Protein AF-0000000072993255 (afdb_homodimer)

Sequence (596 aa):
MKWITQYLHSIYSSPCSQPSSVIPSPVTKVIEPLSPIVPIDCKGCSKPCTHPMVPEDLKIDQSRPLQNTVPPYAIHLIIMTGKTDWPAHIEDEGLVYALTEAIRKRKDKKRTLRYHPYKETSDNDRILVTNASLPSIHSNQRKAVDILLLPDNIIFSNITQRRVDSLLDYIFGKPLTSPFSIHPCPFTNLVLICGHGSKDRRCGTVGPMIQKALQQAAKEQSDHQTEIVLVSHLGGHAFAGNLVIYTHQGQRAIWYGRVTPCYCQDIINNSLQDDKVIEDLVRGIFEVQSSTKCHLEWMKWITQYLHSIYSSPCSQPSSVIPSPVTKVIEPLSPIVPIDCKGCSKPCTHPMVPEDLKIDQSRPLQNTVPPYAIHLIIMTGKTDWPAHIEDEGLVYALTEAIRKRKDKKRTLRYHPYKETSDNDRILVTNASLPSIHSNQRKAVDILLLPDNIIFSNITQRRVDSLLDYIFGKPLTSPFSIHPCPFTNLVLICGHGSKDRRCGTVGPMIQKALQQAAKEQSDHQTEIVLVSHLGGHAFAGNLVIYTHQGQRAIWYGRVTPCYCQDIINNSLQDDKVIEDLVRGIFEVQSSTKCHLEW

Structure (mmCIF, N/CA/C/O backbone):
data_AF-0000000072993255-model_v1
#
loop_
_entity.id
_entity.type
_entity.pdbx_description
1 polymer 'Uncharacterized protein'
#
loop_
_atom_site.group_PDB
_atom_site.id
_atom_site.type_symbol
_atom_site.label_atom_id
_atom_site.label_alt_id
_atom_site.label_comp_id
_atom_site.label_asym_id
_atom_site.label_entity_id
_atom_site.label_seq_id
_atom_site.pdbx_PDB_ins_code
_atom_site.Cartn_x
_atom_site.Cartn_y
_atom_site.Cartn_z
_atom_site.occupancy
_atom_site.B_iso_or_equiv
_atom_site.auth_seq_id
_atom_site.auth_comp_id
_atom_site.auth_asym_id
_atom_site.auth_atom_id
_atom_site.pdbx_PDB_model_num
ATOM 1 N N . MET A 1 1 ? 52 38.312 -46.125 1 19.98 1 MET A N 1
ATOM 2 C CA . MET A 1 1 ? 50.594 38.188 -45.781 1 19.98 1 MET A CA 1
ATOM 3 C C . MET A 1 1 ? 50.281 36.719 -45.438 1 19.98 1 MET A C 1
ATOM 5 O O . MET A 1 1 ? 49.094 36.344 -45.375 1 19.98 1 MET A O 1
ATOM 9 N N . LYS A 1 2 ? 51.219 35.781 -45.812 1 19.7 2 LYS A N 1
ATOM 10 C CA . LYS A 1 2 ? 51.781 34.469 -45.719 1 19.7 2 LYS A CA 1
ATOM 11 C C . LYS A 1 2 ? 51.562 33.875 -44.312 1 19.7 2 LYS A C 1
ATOM 13 O O . LYS A 1 2 ? 51.094 32.75 -44.156 1 19.7 2 LYS A O 1
ATOM 18 N N . TRP A 1 3 ? 52.469 34.312 -43.5 1 17.98 3 TRP A N 1
ATOM 19 C CA . TRP A 1 3 ? 53.281 33.5 -42.594 1 17.98 3 TRP A CA 1
ATOM 20 C C . TRP A 1 3 ? 52.469 33.094 -41.375 1 17.98 3 TRP A C 1
ATOM 22 O O . TRP A 1 3 ? 52.375 31.906 -41.031 1 17.98 3 TRP A O 1
ATOM 32 N N . ILE A 1 4 ? 52.594 33.875 -40.344 1 18.61 4 ILE A N 1
ATOM 33 C CA . ILE A 1 4 ? 53.031 33.625 -38.969 1 18.61 4 ILE A CA 1
ATOM 34 C C . ILE A 1 4 ? 51.812 33.375 -38.094 1 18.61 4 ILE A C 1
ATOM 36 O O . ILE A 1 4 ? 51.438 34.219 -37.281 1 18.61 4 ILE A O 1
ATOM 40 N N . THR A 1 5 ? 50.594 33.156 -38.75 1 21.33 5 THR A N 1
ATOM 41 C CA . THR A 1 5 ? 49.5 33.344 -37.812 1 21.33 5 THR A CA 1
ATOM 42 C C . THR A 1 5 ? 49.625 32.406 -36.625 1 21.33 5 THR A C 1
ATOM 44 O O . THR A 1 5 ? 49.562 31.172 -36.781 1 21.33 5 THR A O 1
ATOM 47 N N . GLN A 1 6 ? 50.375 32.812 -35.594 1 19.97 6 GLN A N 1
ATOM 48 C CA . GLN A 1 6 ? 51.062 32.375 -34.375 1 19.97 6 GLN A CA 1
ATOM 49 C C . GLN A 1 6 ? 50.156 31.516 -33.531 1 19.97 6 GLN A C 1
ATOM 51 O O . GLN A 1 6 ? 48.906 31.547 -33.656 1 19.97 6 GLN A O 1
ATOM 56 N N . TYR A 1 7 ? 50.688 30.922 -32.375 1 19.8 7 TYR A N 1
ATOM 57 C CA . TYR A 1 7 ? 50.812 29.812 -31.406 1 19.8 7 TYR A CA 1
ATOM 58 C C . TYR A 1 7 ? 49.75 29.938 -30.328 1 19.8 7 TYR A C 1
ATOM 60 O O . TYR A 1 7 ? 50.062 30.047 -29.141 1 19.8 7 TYR A O 1
ATOM 68 N N . LEU A 1 8 ? 48.812 30.938 -30.422 1 19.09 8 LEU A N 1
ATOM 69 C CA . LEU A 1 8 ? 48.219 31.234 -29.109 1 19.09 8 LEU A CA 1
ATOM 70 C C . LEU A 1 8 ? 47.781 29.938 -28.422 1 19.09 8 LEU A C 1
ATOM 72 O O . LEU A 1 8 ? 47.062 29.125 -29 1 19.09 8 LEU A O 1
ATOM 76 N N . HIS A 1 9 ? 48.438 29.547 -27.266 1 19.66 9 HIS A N 1
ATOM 77 C CA . HIS A 1 9 ? 48.781 28.562 -26.25 1 19.66 9 HIS A CA 1
ATOM 78 C C . HIS A 1 9 ? 47.562 27.906 -25.656 1 19.66 9 HIS A C 1
ATOM 80 O O . HIS A 1 9 ? 46.438 28.406 -25.844 1 19.66 9 HIS A O 1
ATOM 86 N N . SER A 1 10 ? 47.688 27.281 -24.359 1 20.31 10 SER A N 1
ATOM 87 C CA . SER A 1 10 ? 47.656 26.078 -23.531 1 20.31 10 SER A CA 1
ATOM 88 C C . SER A 1 10 ? 46.344 25.953 -22.781 1 20.31 10 SER A C 1
ATOM 90 O O . SER A 1 10 ? 45.719 24.891 -22.797 1 20.31 10 SER A O 1
ATOM 92 N N . ILE A 1 11 ? 46.156 26.703 -21.625 1 21.41 11 ILE A N 1
ATOM 93 C CA . ILE A 1 11 ? 45.938 26.234 -20.266 1 21.41 11 ILE A CA 1
ATOM 94 C C . ILE A 1 11 ? 44.438 26.094 -20 1 21.41 11 ILE A C 1
ATOM 96 O O . ILE A 1 11 ? 43.812 26.984 -19.422 1 21.41 11 ILE A O 1
ATOM 100 N N . TYR A 1 12 ? 43.656 26.109 -20.953 1 20.72 12 TYR A N 1
ATOM 101 C CA . TYR A 1 12 ? 42.25 26.344 -20.547 1 20.72 12 TYR A CA 1
ATOM 102 C C . TYR A 1 12 ? 41.844 25.375 -19.438 1 20.72 12 TYR A C 1
ATOM 104 O O . TYR A 1 12 ? 42.406 24.281 -19.312 1 20.72 12 TYR A O 1
ATOM 112 N N . SER A 1 13 ? 40.719 25.828 -18.688 1 19.61 13 SER A N 1
ATOM 113 C CA . SER A 1 13 ? 40.031 25.766 -17.406 1 19.61 13 SER A CA 1
ATOM 114 C C . SER A 1 13 ? 39.5 24.359 -17.125 1 19.61 13 SER A C 1
ATOM 116 O O . SER A 1 13 ? 38.844 23.75 -17.969 1 19.61 13 SER A O 1
ATOM 118 N N . SER A 1 14 ? 40.156 23.641 -16.266 1 21.84 14 SER A N 1
ATOM 119 C CA . SER A 1 14 ? 40 22.344 -15.617 1 21.84 14 SER A CA 1
ATOM 120 C C . SER A 1 14 ? 38.562 22.156 -15.102 1 21.84 14 SER A C 1
ATOM 122 O O . SER A 1 14 ? 38.156 22.844 -14.156 1 21.84 14 SER A O 1
ATOM 124 N N . PRO A 1 15 ? 37.562 22.188 -15.984 1 21.47 15 PRO A N 1
ATOM 125 C CA . PRO A 1 15 ? 36.281 22.266 -15.242 1 21.47 15 PRO A CA 1
ATOM 126 C C . PRO A 1 15 ? 36.281 21.328 -14.039 1 21.47 15 PRO A C 1
ATOM 128 O O . PRO A 1 15 ? 37.031 20.344 -14 1 21.47 15 PRO A O 1
ATOM 131 N N . CYS A 1 16 ? 35.719 21.828 -12.875 1 22.06 16 CYS A N 1
ATOM 132 C CA . CYS A 1 16 ? 35.469 21.344 -11.523 1 22.06 16 CYS A CA 1
ATOM 133 C C . CYS A 1 16 ? 34.875 19.938 -11.555 1 22.06 16 CYS A C 1
ATOM 135 O O . CYS A 1 16 ? 33.875 19.719 -12.242 1 22.06 16 CYS A O 1
ATOM 137 N N . SER A 1 17 ? 35.656 18.922 -11.359 1 23.98 17 SER A N 1
ATOM 138 C CA . SER A 1 17 ? 35.406 17.531 -11.016 1 23.98 17 SER A CA 1
ATOM 139 C C . SER A 1 17 ? 34.219 17.406 -10.07 1 23.98 17 SER A C 1
ATOM 141 O O . SER A 1 17 ? 34.281 17.875 -8.93 1 23.98 17 SER A O 1
ATOM 143 N N . GLN A 1 18 ? 33.062 17.75 -10.656 1 22.77 18 GLN A N 1
ATOM 144 C CA . GLN A 1 18 ? 31.969 17.734 -9.68 1 22.77 18 GLN A CA 1
ATOM 145 C C . GLN A 1 18 ? 32.094 16.516 -8.766 1 22.77 18 GLN A C 1
ATOM 147 O O . GLN A 1 18 ? 32.406 15.414 -9.211 1 22.77 18 GLN A O 1
ATOM 152 N N . PRO A 1 19 ? 32.344 16.781 -7.516 1 25.78 19 PRO A N 1
ATOM 153 C CA . PRO A 1 19 ? 32.5 15.727 -6.512 1 25.78 19 PRO A CA 1
ATOM 154 C C . PRO A 1 19 ? 31.438 14.633 -6.648 1 25.78 19 PRO A C 1
ATOM 156 O O . PRO A 1 19 ? 30.312 14.906 -7.082 1 25.78 19 PRO A O 1
ATOM 159 N N . SER A 1 20 ? 31.938 13.516 -7.066 1 23.69 20 SER A N 1
ATOM 160 C CA . SER A 1 20 ? 31.172 12.273 -7.125 1 23.69 20 SER A CA 1
ATOM 161 C C . SER A 1 20 ? 30.297 12.109 -5.891 1 23.69 20 SER A C 1
ATOM 163 O O . SER A 1 20 ? 30.781 11.812 -4.801 1 23.69 20 SER A O 1
ATOM 165 N N . SER A 1 21 ? 29.453 13.102 -5.785 1 23.58 21 SER A N 1
ATOM 166 C CA . SER A 1 21 ? 28.688 12.93 -4.559 1 23.58 21 SER A CA 1
ATOM 167 C C . SER A 1 21 ? 28.172 11.5 -4.43 1 23.58 21 SER A C 1
ATOM 169 O O . SER A 1 21 ? 27.422 11.023 -5.297 1 23.58 21 SER A O 1
ATOM 171 N N . VAL A 1 22 ? 29.109 10.664 -4.02 1 24 22 VAL A N 1
ATOM 172 C CA . VAL A 1 22 ? 28.719 9.328 -3.582 1 24 22 VAL A CA 1
ATOM 173 C C . VAL A 1 22 ? 27.359 9.383 -2.885 1 24 22 VAL A C 1
ATOM 175 O O . VAL A 1 22 ? 27.219 10.047 -1.861 1 24 22 VAL A O 1
ATOM 178 N N . ILE A 1 23 ? 26.422 9.414 -3.789 1 22.19 23 ILE A N 1
ATOM 179 C CA . ILE A 1 23 ? 25.094 9.414 -3.205 1 22.19 23 ILE A CA 1
ATOM 180 C C . ILE A 1 23 ? 24.984 8.312 -2.15 1 22.19 23 ILE A C 1
ATOM 182 O O . ILE A 1 23 ? 25.266 7.148 -2.432 1 22.19 23 ILE A O 1
ATOM 186 N N . PRO A 1 24 ? 25.188 8.766 -1.036 1 24.91 24 PRO A N 1
ATOM 187 C CA . PRO A 1 24 ? 25.141 7.766 0.029 1 24.91 24 PRO A CA 1
ATOM 188 C C . PRO A 1 24 ? 23.984 6.785 -0.125 1 24.91 24 PRO A C 1
ATOM 190 O O . PRO A 1 24 ? 22.953 7.133 -0.697 1 24.91 24 PRO A O 1
ATOM 193 N N . SER A 1 25 ? 24.281 5.488 -0.322 1 22.23 25 SER A N 1
ATOM 194 C CA . SER A 1 25 ? 23.5 4.281 -0.576 1 22.23 25 SER A CA 1
ATOM 195 C C . SER A 1 25 ? 22.297 4.199 0.345 1 22.23 25 SER A C 1
ATOM 197 O O . SER A 1 25 ? 22.422 4.324 1.564 1 22.23 25 SER A O 1
ATOM 199 N N . PRO A 1 26 ? 21.203 4.535 -0.29 1 22.19 26 PRO A N 1
ATOM 200 C CA . PRO A 1 26 ? 20 4.684 0.541 1 22.19 26 PRO A CA 1
ATOM 201 C C . PRO A 1 26 ? 19.641 3.398 1.283 1 22.19 26 PRO A C 1
ATOM 203 O O . PRO A 1 26 ? 19.391 2.367 0.653 1 22.19 26 PRO A O 1
ATOM 206 N N . VAL A 1 27 ? 20.312 2.992 2.443 1 25.11 27 VAL A N 1
ATOM 207 C CA . VAL A 1 27 ? 20.188 1.899 3.4 1 25.11 27 VAL A CA 1
ATOM 208 C C . VAL A 1 27 ? 18.719 1.664 3.729 1 25.11 27 VAL A C 1
ATOM 210 O O . VAL A 1 27 ? 17.891 2.578 3.617 1 25.11 27 VAL A O 1
ATOM 213 N N . THR A 1 28 ? 18.062 0.568 3.52 1 27.64 28 THR A N 1
ATOM 214 C CA . THR A 1 28 ? 16.797 -0.116 3.783 1 27.64 28 THR A CA 1
ATOM 215 C C . THR A 1 28 ? 16.109 0.473 5.008 1 27.64 28 THR A C 1
ATOM 217 O O . THR A 1 28 ? 16.531 0.234 6.141 1 27.64 28 THR A O 1
ATOM 220 N N . LYS A 1 29 ? 15.562 1.753 5.426 1 30.92 29 LYS A N 1
ATOM 221 C CA . LYS A 1 29 ? 15.852 2.572 6.598 1 30.92 29 LYS A CA 1
ATOM 222 C C . LYS A 1 29 ? 14.945 2.201 7.77 1 30.92 29 LYS A C 1
ATOM 224 O O . LYS A 1 29 ? 13.727 2.141 7.625 1 30.92 29 LYS A O 1
ATOM 229 N N . VAL A 1 30 ? 14.969 1.118 8.836 1 38.03 30 VAL A N 1
ATOM 230 C CA . VAL A 1 30 ? 14.477 1.121 10.211 1 38.03 30 VAL A CA 1
ATOM 231 C C . VAL A 1 30 ? 13.914 2.5 10.555 1 38.03 30 VAL A C 1
ATOM 233 O O . VAL A 1 30 ? 14.586 3.516 10.336 1 38.03 30 VAL A O 1
ATOM 236 N N . ILE A 1 31 ? 12.422 2.453 10.352 1 51.84 31 ILE A N 1
ATOM 237 C CA . ILE A 1 31 ? 12.117 3.766 10.914 1 51.84 31 ILE A CA 1
ATOM 238 C C . ILE A 1 31 ? 13.102 4.09 12.031 1 51.84 31 ILE A C 1
ATOM 240 O O . ILE A 1 31 ? 13.148 3.391 13.047 1 51.84 31 ILE A O 1
ATOM 244 N N . GLU A 1 32 ? 14.039 4.551 11.594 1 61.59 32 GLU A N 1
ATOM 245 C CA . GLU A 1 32 ? 15.023 5.012 12.578 1 61.59 32 GLU A CA 1
ATOM 246 C C . GLU A 1 32 ? 14.375 5.918 13.617 1 61.59 32 GLU A C 1
ATOM 248 O O . GLU A 1 32 ? 13.453 6.676 13.305 1 61.59 32 GLU A O 1
ATOM 253 N N . PRO A 1 33 ? 14.617 5.418 14.727 1 73.31 33 PRO A N 1
ATOM 254 C CA . PRO A 1 33 ? 14.102 6.312 15.766 1 73.31 33 PRO A CA 1
ATOM 255 C C . PRO A 1 33 ? 14.352 7.789 15.453 1 73.31 33 PRO A C 1
ATOM 257 O O . PRO A 1 33 ? 15.414 8.141 14.938 1 73.31 33 PRO A O 1
ATOM 260 N N . LEU A 1 34 ? 13.297 8.461 15.594 1 84 34 LEU A N 1
ATOM 261 C CA . LEU A 1 34 ? 13.398 9.898 15.359 1 84 34 LEU A CA 1
ATOM 262 C C . LEU A 1 34 ? 14.211 10.578 16.453 1 84 34 LEU A C 1
ATOM 264 O O . LEU A 1 34 ? 14.273 10.078 17.578 1 84 34 LEU A O 1
ATOM 268 N N . SER A 1 35 ? 14.875 11.625 16.109 1 85.81 35 SER A N 1
ATOM 269 C CA . SER A 1 35 ? 15.555 12.43 17.125 1 85.81 35 SER A CA 1
ATOM 270 C C . SER A 1 35 ? 14.578 12.891 18.203 1 85.81 35 SER A C 1
ATOM 272 O O . SER A 1 35 ? 13.438 13.25 17.906 1 85.81 35 SER A O 1
ATOM 274 N N . PRO A 1 36 ? 15.047 12.898 19.359 1 89.25 36 PRO A N 1
ATOM 275 C CA . PRO A 1 36 ? 14.156 13.297 20.453 1 89.25 36 PRO A CA 1
ATOM 276 C C . PRO A 1 36 ? 13.742 14.758 20.359 1 89.25 36 PRO A C 1
ATOM 278 O O . PRO A 1 36 ? 14.523 15.602 19.906 1 89.25 36 PRO A O 1
ATOM 281 N N . ILE A 1 37 ? 12.625 15 20.859 1 90.94 37 ILE A N 1
ATOM 282 C CA . ILE A 1 37 ? 12.102 16.359 20.922 1 90.94 37 ILE A CA 1
ATOM 283 C C . ILE A 1 37 ? 12.695 17.094 22.125 1 90.94 37 ILE A C 1
ATOM 285 O O . ILE A 1 37 ? 12.805 16.516 23.203 1 90.94 37 ILE A O 1
ATOM 289 N N . VAL A 1 38 ? 13.07 18.375 21.953 1 92.44 38 VAL A N 1
ATOM 290 C CA . VAL A 1 38 ? 13.602 19.219 23.031 1 92.44 38 VAL A CA 1
ATOM 291 C C . VAL A 1 38 ? 12.648 20.375 23.312 1 92.44 38 VAL A C 1
ATOM 293 O O . VAL A 1 38 ? 12.438 21.234 22.453 1 92.44 38 VAL A O 1
ATOM 296 N N . PRO A 1 39 ? 12.141 20.406 24.469 1 93.56 39 PRO A N 1
ATOM 297 C CA . PRO A 1 39 ? 11.281 21.547 24.828 1 93.56 39 PRO A CA 1
ATOM 298 C C . PRO A 1 39 ? 12.078 22.812 25.094 1 93.56 39 PRO A C 1
ATOM 300 O O . PRO A 1 39 ? 13.172 22.75 25.672 1 93.56 39 PRO A O 1
ATOM 303 N N . ILE A 1 40 ? 11.555 23.953 24.641 1 91.81 40 ILE A N 1
ATOM 304 C CA . ILE A 1 40 ? 12.188 25.234 24.891 1 91.81 40 ILE A CA 1
ATOM 305 C C . ILE A 1 40 ? 11.148 26.234 25.422 1 91.81 40 ILE A C 1
ATOM 307 O O . ILE A 1 40 ? 9.953 26.062 25.203 1 91.81 40 ILE A O 1
ATOM 311 N N . ASP A 1 41 ? 11.719 27.172 26.125 1 88.81 41 ASP A N 1
ATOM 312 C CA . ASP A 1 41 ? 10.883 28.266 26.625 1 88.81 41 ASP A CA 1
ATOM 313 C C . ASP A 1 41 ? 11.047 29.516 25.766 1 88.81 41 ASP A C 1
ATOM 315 O O . ASP A 1 41 ? 12.125 30.094 25.719 1 88.81 41 ASP A O 1
ATOM 319 N N . CYS A 1 42 ? 10.094 29.766 24.969 1 83.88 42 CYS A N 1
ATOM 320 C CA . CYS A 1 42 ? 10.086 30.953 24.125 1 83.88 42 CYS A CA 1
ATOM 321 C C . CYS A 1 42 ? 8.859 31.812 24.391 1 83.88 42 CYS A C 1
ATOM 323 O O . CYS A 1 42 ? 7.746 31.297 24.5 1 83.88 42 CYS A O 1
ATOM 325 N N . LYS A 1 43 ? 9.102 33.094 24.594 1 79.38 43 LYS A N 1
ATOM 326 C CA . LYS A 1 43 ? 7.992 34 24.922 1 79.38 43 LYS A CA 1
ATOM 327 C C . LYS A 1 43 ? 7.559 34.812 23.703 1 79.38 43 LYS A C 1
ATOM 329 O O . LYS A 1 43 ? 6.703 35.688 23.812 1 79.38 43 LYS A O 1
ATOM 334 N N . GLY A 1 44 ? 8.031 34.438 22.562 1 81.44 44 GLY A N 1
ATOM 335 C CA . GLY A 1 44 ? 7.707 35.219 21.375 1 81.44 44 GLY A CA 1
ATOM 336 C C . GLY A 1 44 ? 8.539 36.469 21.25 1 81.44 44 GLY A C 1
ATOM 337 O O . GLY A 1 44 ? 9.695 36.531 21.672 1 81.44 44 GLY A O 1
ATOM 338 N N . CYS A 1 45 ? 7.945 37.469 20.578 1 84.69 45 CYS A N 1
ATOM 339 C CA . CYS A 1 45 ? 8.664 38.719 20.297 1 84.69 45 CYS A CA 1
ATOM 340 C C . CYS A 1 45 ? 8.812 39.562 21.562 1 84.69 45 CYS A C 1
ATOM 342 O O . CYS A 1 45 ? 7.973 39.5 22.453 1 84.69 45 CYS A O 1
ATOM 344 N N . SER A 1 46 ? 9.977 40.188 21.625 1 82.31 46 SER A N 1
ATOM 345 C CA . SER A 1 46 ? 10.055 41.281 22.594 1 82.31 46 SER A CA 1
ATOM 346 C C . SER A 1 46 ? 9.133 42.438 22.203 1 82.31 46 SER A C 1
ATOM 348 O O . SER A 1 46 ? 9.172 42.906 21.062 1 82.31 46 SER A O 1
ATOM 350 N N . LYS A 1 47 ? 8.312 42.781 23.078 1 79.75 47 LYS A N 1
ATOM 351 C CA . LYS A 1 47 ? 7.363 43.844 22.766 1 79.75 47 LYS A CA 1
ATOM 352 C C . LYS A 1 47 ? 7.973 45.219 23.016 1 79.75 47 LYS A C 1
ATOM 354 O O . LYS A 1 47 ? 8.781 45.375 23.938 1 79.75 47 LYS A O 1
ATOM 359 N N . PRO A 1 48 ? 7.461 46.312 22.344 1 84.25 48 PRO A N 1
ATOM 360 C CA . PRO A 1 48 ? 6.539 46.312 21.219 1 84.25 48 PRO A CA 1
ATOM 361 C C . PRO A 1 48 ? 7.152 45.719 19.953 1 84.25 48 PRO A C 1
ATOM 363 O O . PRO A 1 48 ? 8.367 45.812 19.75 1 84.25 48 PRO A O 1
ATOM 366 N N . CYS A 1 49 ? 6.352 44.906 19.172 1 86.94 49 CYS A N 1
ATOM 367 C CA . CYS A 1 49 ? 6.832 44.344 17.906 1 86.94 49 CYS A CA 1
ATOM 368 C C . CYS A 1 49 ? 5.934 44.75 16.75 1 86.94 49 CYS A C 1
ATOM 370 O O . CYS A 1 49 ? 4.91 45.406 16.953 1 86.94 49 CYS A O 1
ATOM 372 N N . THR A 1 50 ? 6.336 44.5 15.508 1 88.31 50 THR A N 1
ATOM 373 C CA . THR A 1 50 ? 5.652 44.969 14.312 1 88.31 50 THR A CA 1
ATOM 374 C C . THR A 1 50 ? 4.605 43.969 13.844 1 88.31 50 THR A C 1
ATOM 376 O O . THR A 1 50 ? 3.875 44.219 12.883 1 88.31 50 THR A O 1
ATOM 379 N N . HIS A 1 51 ? 4.43 42.969 14.578 1 91.56 51 HIS A N 1
ATOM 380 C CA . HIS A 1 51 ? 3.475 41.938 14.156 1 91.56 51 HIS A CA 1
ATOM 381 C C . HIS A 1 51 ? 2.043 42.375 14.461 1 91.56 51 HIS A C 1
ATOM 383 O O . HIS A 1 51 ? 1.793 43.031 15.461 1 91.56 51 HIS A O 1
ATOM 389 N N . PRO A 1 52 ? 1.185 41.969 13.547 1 91.81 52 PRO A N 1
ATOM 390 C CA . PRO A 1 52 ? -0.219 42.25 13.867 1 91.81 52 PRO A CA 1
ATOM 391 C C . PRO A 1 52 ? -0.67 41.594 15.164 1 91.81 52 PRO A C 1
ATOM 393 O O . PRO A 1 52 ? -0.269 40.438 15.453 1 91.81 52 PRO A O 1
ATOM 396 N N . MET A 1 53 ? -1.492 42.281 15.891 1 91.5 53 MET A N 1
ATOM 397 C CA . MET A 1 53 ? -1.987 41.781 17.156 1 91.5 53 MET A CA 1
ATOM 398 C C . MET A 1 53 ? -3.316 41.062 16.969 1 91.5 53 MET A C 1
ATOM 400 O O . MET A 1 53 ? -4.168 41.5 16.203 1 91.5 53 MET A O 1
ATOM 404 N N . VAL A 1 54 ? -3.449 40 17.688 1 93.69 54 VAL A N 1
ATOM 405 C CA . VAL A 1 54 ? -4.738 39.312 17.734 1 93.69 54 VAL A CA 1
ATOM 406 C C . VAL A 1 54 ? -5.762 40.188 18.469 1 93.69 54 VAL A C 1
ATOM 408 O O . VAL A 1 54 ? -5.5 40.688 19.562 1 93.69 54 VAL A O 1
ATOM 411 N N . PRO A 1 55 ? -6.902 40.406 17.812 1 94.31 55 PRO A N 1
ATOM 412 C CA . PRO A 1 55 ? -7.906 41.25 18.438 1 94.31 55 PRO A CA 1
ATOM 413 C C . PRO A 1 55 ? -8.359 40.75 19.797 1 94.31 55 PRO A C 1
ATOM 415 O O . PRO A 1 55 ? -8.68 39.562 19.938 1 94.31 55 PRO A O 1
ATOM 418 N N . GLU A 1 56 ? -8.5 41.625 20.703 1 92.75 56 GLU A N 1
ATOM 419 C CA . GLU A 1 56 ? -8.852 41.25 22.078 1 92.75 56 GLU A CA 1
ATOM 420 C C . GLU A 1 56 ? -10.312 40.812 22.172 1 92.75 56 GLU A C 1
ATOM 422 O O . GLU A 1 56 ? -10.672 40.031 23.062 1 92.75 56 GLU A O 1
ATOM 427 N N . ASP A 1 57 ? -11.055 41.219 21.312 1 94.88 57 ASP A N 1
ATOM 428 C CA . ASP A 1 57 ? -12.484 40.938 21.375 1 94.88 57 ASP A CA 1
ATOM 429 C C . ASP A 1 57 ? -12.773 39.5 21.031 1 94.88 57 ASP A C 1
ATOM 431 O O . ASP A 1 57 ? -13.883 39 21.266 1 94.88 57 ASP A O 1
ATOM 435 N N . LEU A 1 58 ? -11.812 38.844 20.562 1 95.12 58 LEU A N 1
ATOM 436 C CA . LEU A 1 58 ? -11.992 37.438 20.219 1 95.12 58 LEU A CA 1
ATOM 437 C C . LEU A 1 58 ? -12.031 36.562 21.469 1 95.12 58 LEU A C 1
ATOM 439 O O . LEU A 1 58 ? -12.477 35.438 21.438 1 95.12 58 LEU A O 1
ATOM 443 N N . LYS A 1 59 ? -11.555 37.062 22.656 1 94.38 59 LYS A N 1
ATOM 444 C CA . LYS A 1 59 ? -11.609 36.406 23.969 1 94.38 59 LYS A CA 1
ATOM 445 C C . LYS A 1 59 ? -11.008 35 23.891 1 94.38 59 LYS A C 1
ATOM 447 O O . LYS A 1 59 ? -11.641 34.031 24.297 1 94.38 59 LYS A O 1
ATOM 452 N N . ILE A 1 60 ? -9.82 34.969 23.484 1 95.56 60 ILE A N 1
ATOM 453 C CA . ILE A 1 60 ? -9.094 33.719 23.422 1 95.56 60 ILE A CA 1
ATOM 454 C C . ILE A 1 60 ? -8.883 33.156 24.828 1 95.56 60 ILE A C 1
ATOM 456 O O . ILE A 1 60 ? -8.461 33.906 25.734 1 95.56 60 ILE A O 1
ATOM 460 N N . ASP A 1 61 ? -9.156 31.906 25.031 1 95.56 61 ASP A N 1
ATOM 461 C CA . ASP A 1 61 ? -9.023 31.281 26.344 1 95.56 61 ASP A CA 1
ATOM 462 C C . ASP A 1 61 ? -7.551 31.109 26.719 1 95.56 61 ASP A C 1
ATOM 464 O O . ASP A 1 61 ? -6.836 30.328 26.094 1 95.56 61 ASP A O 1
ATOM 468 N N . GLN A 1 62 ? -7.184 31.828 27.766 1 94.06 62 GLN A N 1
ATOM 469 C CA . GLN A 1 62 ? -5.809 31.734 28.25 1 94.06 62 GLN A CA 1
ATOM 470 C C . GLN A 1 62 ? -5.73 30.953 29.547 1 94.06 62 GLN A C 1
ATOM 472 O O . GLN A 1 62 ? -4.637 30.719 30.078 1 94.06 62 GLN A O 1
ATOM 477 N N . SER A 1 63 ? -6.809 30.516 30.047 1 93.5 63 SER A N 1
ATOM 478 C CA . SER A 1 63 ? -6.863 29.984 31.406 1 93.5 63 SER A CA 1
ATOM 479 C C . SER A 1 63 ? -6.652 28.469 31.406 1 93.5 63 SER A C 1
ATOM 481 O O 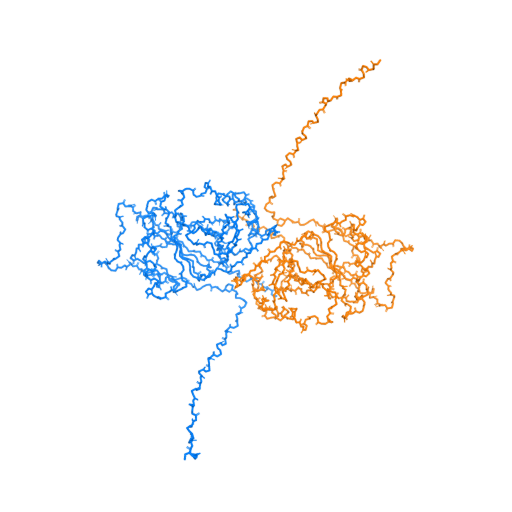. SER A 1 63 ? -5.938 27.938 32.25 1 93.5 63 SER A O 1
ATOM 483 N N . ARG A 1 64 ? -7.18 27.734 30.516 1 94.19 64 ARG A N 1
ATOM 484 C CA . ARG A 1 64 ? -7.102 26.281 30.484 1 94.19 64 ARG A CA 1
ATOM 485 C C . ARG A 1 64 ? -5.746 25.812 29.969 1 94.19 64 ARG A C 1
ATOM 487 O O . ARG A 1 64 ? -5.211 26.391 29.016 1 94.19 64 ARG A O 1
ATOM 494 N N . PRO A 1 65 ? -5.328 24.734 30.531 1 94.25 65 PRO A N 1
ATOM 495 C CA . PRO A 1 65 ? -4.07 24.188 30.016 1 94.25 65 PRO A CA 1
ATOM 496 C C . PRO A 1 65 ? -4.215 23.594 28.609 1 94.25 65 PRO A C 1
ATOM 498 O O . PRO A 1 65 ? -5.25 23 28.297 1 94.25 65 PRO A O 1
ATOM 501 N N . LEU A 1 66 ? -3.17 23.734 27.812 1 95.88 66 LEU A N 1
ATOM 502 C CA . LEU A 1 66 ? -3.186 23.25 26.438 1 95.88 66 LEU A CA 1
ATOM 503 C C . LEU A 1 66 ? -2.773 21.781 26.391 1 95.88 66 LEU A C 1
ATOM 505 O O . LEU A 1 66 ? -3.256 21.016 25.531 1 95.88 66 LEU A O 1
ATOM 509 N N . GLN A 1 67 ? -1.943 21.359 27.234 1 93.25 67 GLN A N 1
ATOM 510 C CA . GLN A 1 67 ? -1.325 20.031 27.172 1 93.25 67 GLN A CA 1
ATOM 511 C C . GLN A 1 67 ? -2.381 18.938 27.141 1 93.25 67 GLN A C 1
ATOM 513 O O . GLN A 1 67 ? -3.322 18.953 27.938 1 93.25 67 GLN A O 1
ATOM 518 N N . ASN A 1 68 ? -2.271 18 26.188 1 91.19 68 ASN A N 1
ATOM 519 C CA . ASN A 1 68 ? -3.088 16.797 26.078 1 91.19 68 ASN A CA 1
ATOM 520 C C . ASN A 1 68 ? -4.52 17.125 25.656 1 91.19 68 ASN A C 1
ATOM 522 O O . ASN A 1 68 ? -5.461 16.438 26.062 1 91.19 68 ASN A O 1
ATOM 526 N N . THR A 1 69 ? -4.664 18.188 24.969 1 94.19 69 THR A N 1
ATOM 527 C CA . THR A 1 69 ? -6.008 18.547 24.531 1 94.19 69 THR A CA 1
ATOM 528 C C . THR A 1 69 ? -6.312 17.969 23.156 1 94.19 69 THR A C 1
ATOM 530 O O . THR A 1 69 ? -7.414 18.141 22.625 1 94.19 69 THR A O 1
ATOM 533 N N . VAL A 1 70 ? -5.402 17.281 22.5 1 93.75 70 VAL A N 1
ATOM 534 C CA . VAL A 1 70 ? -5.629 16.578 21.234 1 93.75 70 VAL A CA 1
ATOM 535 C C . VAL A 1 70 ? -5.715 15.078 21.469 1 93.75 70 VAL A C 1
ATOM 537 O O . VAL A 1 70 ? -4.723 14.445 21.859 1 93.75 70 VAL A O 1
ATOM 540 N N . PRO A 1 71 ? -6.855 14.57 21.266 1 90 71 PRO A N 1
ATOM 541 C CA . PRO A 1 71 ? -6.93 13.117 21.406 1 90 71 PRO A CA 1
ATOM 542 C C . PRO A 1 71 ? -6.023 12.383 20.422 1 90 71 PRO A C 1
ATOM 544 O O . PRO A 1 71 ? -5.871 12.812 19.281 1 90 71 PRO A O 1
ATOM 547 N N . PRO A 1 72 ? -5.508 11.266 20.844 1 89.56 72 PRO A N 1
ATOM 548 C CA . PRO A 1 72 ? -4.66 10.484 19.938 1 89.56 72 PRO A CA 1
ATOM 549 C C . PRO A 1 72 ? -5.41 10.008 18.703 1 89.56 72 PRO A C 1
ATOM 551 O O . PRO A 1 72 ? -6.629 9.812 18.75 1 89.56 72 PRO A O 1
ATOM 554 N N . TYR A 1 73 ? -4.676 9.852 17.641 1 89.88 73 TYR A N 1
ATOM 555 C CA . TYR A 1 73 ? -5.23 9.375 16.375 1 89.88 73 TYR A CA 1
ATOM 556 C C . TYR A 1 73 ? -4.227 8.508 15.633 1 89.88 73 TYR A C 1
ATOM 558 O O . TYR A 1 73 ? -3.02 8.602 15.867 1 89.88 73 TYR A O 1
ATOM 566 N N . ALA A 1 74 ? -4.727 7.664 14.742 1 88.38 74 ALA A N 1
ATOM 567 C CA . ALA A 1 74 ? -3.869 6.727 14.023 1 88.38 74 ALA A CA 1
ATOM 568 C C . ALA A 1 74 ? -3.379 7.324 12.703 1 88.38 74 ALA A C 1
ATOM 570 O O . ALA A 1 74 ? -2.18 7.297 12.414 1 88.38 74 ALA A O 1
ATOM 571 N N . ILE A 1 75 ? -4.379 7.793 11.945 1 92.38 75 ILE A N 1
ATOM 572 C CA . ILE A 1 75 ? -4.02 8.344 10.641 1 92.38 75 ILE A CA 1
ATOM 573 C C . ILE A 1 75 ? -4.762 9.656 10.414 1 92.38 75 ILE A C 1
ATOM 575 O O . ILE A 1 75 ? -5.773 9.93 11.062 1 92.38 75 ILE A O 1
ATOM 579 N N . HIS A 1 76 ? -4.199 10.523 9.641 1 95.81 76 HIS A N 1
ATOM 580 C CA . HIS A 1 76 ? -4.777 11.797 9.211 1 95.81 76 HIS A CA 1
ATOM 581 C C . HIS A 1 76 ? -4.969 11.836 7.703 1 95.81 76 HIS A C 1
ATOM 583 O O . HIS A 1 76 ? -4 11.727 6.945 1 95.81 76 HIS A O 1
ATOM 589 N N . LEU A 1 77 ? -6.219 11.906 7.289 1 97.06 77 LEU A N 1
ATOM 590 C CA . LEU A 1 77 ? -6.562 12.078 5.879 1 97.06 77 LEU A CA 1
ATOM 591 C C . LEU A 1 77 ? -6.812 13.555 5.559 1 97.06 77 LEU A C 1
ATOM 593 O O . LEU A 1 77 ? -7.754 14.156 6.074 1 97.06 77 LEU A O 1
ATOM 597 N N . ILE A 1 78 ? -5.992 14.117 4.699 1 97.88 78 ILE A N 1
ATOM 598 C CA . ILE A 1 78 ? -6.094 15.523 4.309 1 97.88 78 ILE A CA 1
ATOM 599 C C . ILE A 1 78 ? -6.625 15.617 2.879 1 97.88 78 ILE A C 1
ATOM 601 O O . ILE A 1 78 ? -5.945 15.219 1.93 1 97.88 78 ILE A O 1
ATOM 605 N N . ILE A 1 79 ? -7.809 16.188 2.766 1 98 79 ILE A N 1
ATOM 606 C CA . ILE A 1 79 ? -8.438 16.344 1.459 1 98 79 ILE A CA 1
ATOM 607 C C . ILE A 1 79 ? -7.941 17.641 0.813 1 98 79 ILE A C 1
ATOM 609 O O . ILE A 1 79 ? -8.141 18.734 1.354 1 98 79 ILE A O 1
ATOM 613 N N . MET A 1 80 ? -7.352 17.547 -0.329 1 98 80 MET A N 1
ATOM 614 C CA . MET A 1 80 ? -6.75 18.688 -1.017 1 98 80 MET A CA 1
ATOM 615 C C . MET A 1 80 ? -7.77 19.391 -1.908 1 98 80 MET A C 1
ATOM 617 O O . MET A 1 80 ? -7.777 19.188 -3.125 1 98 80 MET A O 1
ATOM 621 N N . THR A 1 81 ? -8.477 20.328 -1.351 1 96.94 81 THR A N 1
ATOM 622 C CA . THR A 1 81 ? -9.625 20.938 -2.004 1 96.94 81 THR A CA 1
ATOM 623 C C . THR A 1 81 ? -9.203 22.141 -2.836 1 96.94 81 THR A C 1
ATOM 625 O O . THR A 1 81 ? -9.93 22.578 -3.73 1 96.94 81 THR A O 1
ATOM 628 N N . GLY A 1 82 ? -8.141 22.766 -2.445 1 96.62 82 GLY A N 1
ATOM 629 C CA . GLY A 1 82 ? -7.688 23.953 -3.148 1 96.62 82 GLY A CA 1
ATOM 630 C C . GLY A 1 82 ? -8.5 25.188 -2.816 1 96.62 82 GLY A C 1
ATOM 631 O O . GLY A 1 82 ? -8.398 26.203 -3.506 1 96.62 82 GLY A O 1
ATOM 632 N N . LYS A 1 83 ? -9.305 25.094 -1.787 1 95.25 83 LYS A N 1
ATOM 633 C CA . LYS A 1 83 ? -10.133 26.219 -1.368 1 95.25 83 LYS A CA 1
ATOM 634 C C . LYS A 1 83 ? -9.953 26.516 0.118 1 95.25 83 LYS A C 1
ATOM 636 O O . LYS A 1 83 ? -9.328 25.734 0.839 1 95.25 83 LYS A O 1
ATOM 641 N N . THR A 1 84 ? -10.484 27.625 0.538 1 95.06 84 THR A N 1
ATOM 642 C CA . THR A 1 84 ? -10.344 28.016 1.938 1 95.06 84 THR A CA 1
ATOM 643 C C . THR A 1 84 ? -11.711 28.312 2.551 1 95.06 84 THR A C 1
ATOM 645 O O . THR A 1 84 ? -11.812 28.578 3.75 1 95.06 84 THR A O 1
ATOM 648 N N . ASP A 1 85 ? -12.703 28.344 1.707 1 93 85 ASP A N 1
ATOM 649 C CA . ASP A 1 85 ? -14.047 28.703 2.156 1 93 85 ASP A CA 1
ATOM 650 C C . ASP A 1 85 ? -14.93 27.453 2.301 1 93 85 ASP A C 1
ATOM 652 O O . ASP A 1 85 ? -15.836 27.234 1.497 1 93 85 ASP A O 1
ATOM 656 N N . TRP A 1 86 ? -14.883 26.797 3.391 1 95.12 86 TRP A N 1
ATOM 657 C CA . TRP A 1 86 ? -15.633 25.578 3.646 1 95.12 86 TRP A CA 1
ATOM 658 C C . TRP A 1 86 ? -16.875 25.875 4.48 1 95.12 86 TRP A C 1
ATOM 660 O O . TRP A 1 86 ? -16.875 26.781 5.312 1 95.12 86 TRP A O 1
ATOM 670 N N . PRO A 1 87 ? -17.969 25.047 4.27 1 94.12 87 PRO A N 1
ATOM 671 C CA . PRO A 1 87 ? -19.125 25.188 5.172 1 94.12 87 PRO A CA 1
ATOM 672 C C . PRO A 1 87 ? -18.766 24.859 6.625 1 94.12 87 PRO A C 1
ATOM 674 O O . PRO A 1 87 ? -17.797 24.141 6.883 1 94.12 87 PRO A O 1
ATOM 677 N N . ALA A 1 88 ? -19.547 25.359 7.523 1 94.38 88 ALA A N 1
ATOM 678 C CA . ALA A 1 88 ? -19.266 25.219 8.953 1 94.38 88 ALA A CA 1
ATOM 679 C C . ALA A 1 88 ? -19.203 23.75 9.352 1 94.38 88 ALA A C 1
ATOM 681 O O . ALA A 1 88 ? -18.438 23.359 10.234 1 94.38 88 ALA A O 1
ATOM 682 N N . HIS A 1 89 ? -20.047 23.016 8.656 1 94.06 89 HIS A N 1
ATOM 683 C CA . HIS A 1 89 ? -20.094 21.578 8.898 1 94.06 89 HIS A CA 1
ATOM 684 C C . HIS A 1 89 ? -19.703 20.797 7.648 1 94.06 89 HIS A C 1
ATOM 686 O O . HIS A 1 89 ? -20.562 20.375 6.871 1 94.06 89 HIS A O 1
ATOM 692 N N . ILE A 1 90 ? -18.438 20.547 7.598 1 92 90 ILE A N 1
ATOM 693 C CA . ILE A 1 90 ? -17.906 19.922 6.379 1 92 90 ILE A CA 1
ATOM 694 C C . ILE A 1 90 ? -18.359 18.469 6.301 1 92 90 ILE A C 1
ATOM 696 O O . ILE A 1 90 ? -18.375 17.875 5.219 1 92 90 ILE A O 1
ATOM 700 N N . GLU A 1 91 ? -18.75 17.891 7.406 1 90.88 91 GLU A N 1
ATOM 701 C CA . GLU A 1 91 ? -19.141 16.484 7.465 1 90.88 91 GLU A CA 1
ATOM 702 C C . GLU A 1 91 ? -20.547 16.281 6.902 1 90.88 91 GLU A C 1
ATOM 704 O O . GLU A 1 91 ? -21 15.148 6.727 1 90.88 91 GLU A O 1
ATOM 709 N N . ASP A 1 92 ? -21.172 17.375 6.547 1 87.25 92 ASP A N 1
ATOM 710 C CA . ASP A 1 92 ? -22.578 17.266 6.184 1 87.25 92 ASP A CA 1
ATOM 711 C C . ASP A 1 92 ? -22.734 17 4.691 1 87.25 92 ASP A C 1
ATOM 713 O O . ASP A 1 92 ? -23.812 16.578 4.246 1 87.25 92 ASP A O 1
ATOM 717 N N . GLU A 1 93 ? -21.672 17.312 3.951 1 81.88 93 GLU A N 1
ATOM 718 C CA . GLU A 1 93 ? -21.891 17.062 2.529 1 81.88 93 GLU A CA 1
ATOM 719 C C . GLU A 1 93 ? -20.578 16.703 1.827 1 81.88 93 GLU A C 1
ATOM 721 O O . GLU A 1 93 ? -19.5 16.891 2.387 1 81.88 93 GLU A O 1
ATOM 726 N N . GLY A 1 94 ? -20.812 16.031 0.679 1 90.75 94 GLY A N 1
ATOM 727 C CA . GLY A 1 94 ? -19.703 15.805 -0.24 1 90.75 94 GLY A CA 1
ATOM 728 C C . GLY A 1 94 ? -18.797 14.672 0.191 1 90.75 94 GLY A C 1
ATOM 729 O O . GLY A 1 94 ? -19.25 13.656 0.716 1 90.75 94 GLY A O 1
ATOM 730 N N . LEU A 1 95 ? -17.562 14.828 -0.128 1 93.69 95 LEU A N 1
ATOM 731 C CA . LEU A 1 95 ? -16.578 13.773 0.068 1 93.69 95 LEU A CA 1
ATOM 732 C C . LEU A 1 95 ? -16.312 13.539 1.553 1 93.69 95 LEU A C 1
ATOM 734 O O . LEU A 1 95 ? -16.156 12.391 1.982 1 93.69 95 LEU A O 1
ATOM 738 N N . VAL A 1 96 ? -16.328 14.586 2.361 1 94.62 96 VAL A N 1
ATOM 739 C CA . VAL A 1 96 ? -16.078 14.453 3.793 1 94.62 96 VAL A CA 1
ATOM 740 C C . VAL A 1 96 ? -17.203 13.656 4.438 1 94.62 96 VAL A C 1
ATOM 742 O O . VAL A 1 96 ? -16.969 12.812 5.305 1 94.62 96 VAL A O 1
ATOM 745 N N . TYR A 1 97 ? -18.375 13.969 4.023 1 94.19 97 TYR A N 1
ATOM 746 C CA . TYR A 1 97 ? -19.516 13.195 4.512 1 94.19 97 TYR A CA 1
ATOM 747 C C . TYR A 1 97 ? -19.344 11.719 4.211 1 94.19 97 TYR A C 1
ATOM 749 O O . TYR A 1 97 ? -19.484 10.875 5.102 1 94.19 97 TYR A O 1
ATOM 757 N N . ALA A 1 98 ? -19.078 11.422 3.002 1 95.31 98 ALA A N 1
ATOM 758 C CA . ALA A 1 98 ? -18.906 10.031 2.582 1 95.31 98 ALA A CA 1
ATOM 759 C C . ALA A 1 98 ? -17.812 9.352 3.396 1 95.31 98 ALA A C 1
ATOM 761 O O . ALA A 1 98 ? -17.969 8.203 3.83 1 95.31 98 ALA A O 1
ATOM 762 N N . LEU A 1 99 ? -16.719 10.023 3.602 1 95.5 99 LEU A N 1
ATOM 763 C CA . LEU A 1 99 ? -15.594 9.484 4.352 1 95.5 99 LEU A CA 1
ATOM 764 C C . LEU A 1 99 ? -15.977 9.227 5.805 1 95.5 99 LEU A C 1
ATOM 766 O O . LEU A 1 99 ? -15.695 8.156 6.348 1 95.5 99 LEU A O 1
ATOM 770 N N . THR A 1 100 ? -16.594 10.195 6.414 1 93.06 100 THR A N 1
ATOM 771 C CA . THR A 1 100 ? -16.984 10.078 7.812 1 93.06 100 THR A CA 1
ATOM 772 C C . THR A 1 100 ? -17.969 8.93 8.008 1 93.06 100 THR A C 1
ATOM 774 O O . THR A 1 100 ? -17.844 8.156 8.953 1 93.06 100 THR A O 1
ATOM 777 N N . GLU A 1 101 ? -18.922 8.812 7.121 1 93.31 101 GLU A N 1
ATOM 778 C CA . GLU A 1 101 ? -19.875 7.711 7.184 1 93.31 101 GLU A CA 1
ATOM 779 C C . GLU A 1 101 ? -19.172 6.363 7.02 1 93.31 101 GLU A C 1
ATOM 781 O O . GLU A 1 101 ? -19.469 5.414 7.754 1 93.31 101 GLU A O 1
ATOM 786 N N . ALA A 1 102 ? -18.297 6.316 6.09 1 93.31 102 ALA A N 1
ATOM 787 C CA . ALA A 1 102 ? -17.578 5.074 5.824 1 93.31 102 ALA A CA 1
ATOM 788 C C . ALA A 1 102 ? -16.719 4.672 7.023 1 93.31 102 ALA A C 1
ATOM 790 O O . ALA A 1 102 ? -16.609 3.486 7.352 1 93.31 102 ALA A O 1
ATOM 791 N N . ILE A 1 103 ? -16.109 5.57 7.668 1 90.69 103 ILE A N 1
ATOM 792 C CA . ILE A 1 103 ? -15.281 5.324 8.844 1 90.69 103 ILE A CA 1
ATOM 793 C C . ILE A 1 103 ? -16.156 4.812 9.992 1 90.69 103 ILE A C 1
ATOM 795 O O . ILE A 1 103 ? -15.797 3.85 10.672 1 90.69 103 ILE A O 1
ATOM 799 N N . ARG A 1 104 ? -17.266 5.469 10.188 1 88.69 104 ARG A N 1
ATOM 800 C CA . ARG A 1 104 ? -18.188 5.074 11.242 1 88.69 104 ARG A CA 1
ATOM 801 C C . ARG A 1 104 ? -18.656 3.635 11.055 1 88.69 104 ARG A C 1
ATOM 803 O O . ARG A 1 104 ? -18.75 2.877 12.023 1 88.69 104 ARG A O 1
ATOM 810 N N . LYS A 1 105 ? -18.906 3.262 9.852 1 87.31 105 LYS A N 1
ATOM 811 C CA . LYS A 1 105 ? -19.375 1.92 9.523 1 87.31 105 LYS A CA 1
ATOM 812 C C . LYS A 1 105 ? -18.328 0.87 9.867 1 87.31 105 LYS A C 1
ATOM 814 O O . LYS A 1 105 ? -18.656 -0.303 10.062 1 87.31 105 LYS A O 1
ATOM 819 N N . ARG A 1 106 ? -17.094 1.282 10.008 1 83.25 106 ARG A N 1
ATOM 820 C CA . ARG A 1 106 ? -15.992 0.348 10.195 1 83.25 106 ARG A CA 1
ATOM 821 C C . ARG A 1 106 ? -15.469 0.396 11.625 1 83.25 106 ARG A C 1
ATOM 823 O O . ARG A 1 106 ? -14.461 -0.237 11.945 1 83.25 106 ARG A O 1
ATOM 830 N N . LYS A 1 107 ? -15.953 1.204 12.461 1 74.94 107 LYS A N 1
ATOM 831 C CA . LYS A 1 107 ? -15.477 1.435 13.82 1 74.94 107 LYS A CA 1
ATOM 832 C C . LYS A 1 107 ? -15.453 0.135 14.625 1 74.94 107 LYS A C 1
ATOM 834 O O . LYS A 1 107 ? -14.547 -0.087 15.422 1 74.94 107 LYS A O 1
ATOM 839 N N . ASP A 1 108 ? -16.281 -0.786 14.422 1 66.25 108 ASP A N 1
ATOM 840 C CA . ASP A 1 108 ? -16.406 -1.977 15.258 1 66.25 108 ASP A CA 1
ATOM 841 C C . ASP A 1 108 ? -15.68 -3.166 14.633 1 66.25 108 ASP A C 1
ATOM 843 O O . ASP A 1 108 ? -15.688 -4.27 15.188 1 66.25 108 ASP A O 1
ATOM 847 N N . LYS A 1 109 ? -14.922 -2.879 13.68 1 63.16 109 LYS A N 1
ATOM 848 C CA . LYS A 1 109 ? -14.266 -4.004 13.016 1 63.16 109 LYS A CA 1
ATOM 849 C C . LYS A 1 109 ? -12.766 -4.012 13.305 1 63.16 109 LYS A C 1
ATOM 851 O O . LYS A 1 109 ? -12.148 -2.955 13.445 1 63.16 109 LYS A O 1
ATOM 856 N N . LYS A 1 110 ? -12.281 -5.18 13.773 1 58.75 110 LYS A N 1
ATOM 857 C CA . LYS A 1 110 ? -10.836 -5.336 13.93 1 58.75 110 LYS A CA 1
ATOM 858 C C . LYS A 1 110 ? -10.094 -4.949 12.656 1 58.75 110 LYS A C 1
ATOM 860 O O . LYS A 1 110 ? -10.43 -5.426 11.57 1 58.75 110 LYS A O 1
ATOM 865 N N . ARG A 1 111 ? -9.078 -3.818 12.867 1 60.16 111 ARG A N 1
ATOM 866 C CA . ARG A 1 111 ? -8.422 -3.209 11.711 1 60.16 111 ARG A CA 1
ATOM 867 C C . ARG A 1 111 ? -6.922 -3.484 11.727 1 60.16 111 ARG A C 1
ATOM 869 O O . ARG A 1 111 ? -6.27 -3.352 12.766 1 60.16 111 ARG A O 1
ATOM 876 N N . THR A 1 112 ? -6.508 -4.238 10.672 1 67.19 112 THR A N 1
ATOM 877 C CA . THR A 1 112 ? -5.066 -4.16 10.461 1 67.19 112 THR A CA 1
ATOM 878 C C . THR A 1 112 ? -4.73 -3.102 9.406 1 67.19 112 THR A C 1
ATOM 880 O O . THR A 1 112 ? -5.215 -3.166 8.281 1 67.19 112 THR A O 1
ATOM 883 N N . LEU A 1 113 ? -4.035 -2.086 9.891 1 74.75 113 LEU A N 1
ATOM 884 C CA . LEU A 1 113 ? -3.672 -1.01 8.977 1 74.75 113 LEU A CA 1
ATOM 885 C C . LEU A 1 113 ? -2.549 -1.447 8.039 1 74.75 113 LEU A C 1
ATOM 887 O O . LEU A 1 113 ? -1.571 -2.059 8.484 1 74.75 113 LEU A O 1
ATOM 891 N N . ARG A 1 114 ? -2.729 -1.15 6.867 1 75.31 114 ARG A N 1
ATOM 892 C CA . ARG A 1 114 ? -1.681 -1.353 5.871 1 75.31 114 ARG A CA 1
ATOM 893 C C . ARG A 1 114 ? -0.538 -0.363 6.07 1 75.31 114 ARG A C 1
ATOM 895 O O . ARG A 1 114 ? 0.618 -0.674 5.773 1 75.31 114 ARG A O 1
ATOM 902 N N . TYR A 1 115 ? -0.916 0.735 6.648 1 78.12 115 TYR A N 1
ATOM 903 C CA . TYR A 1 115 ? 0.031 1.831 6.816 1 78.12 115 TYR A CA 1
ATOM 904 C C . TYR A 1 115 ? 0.351 2.057 8.289 1 78.12 115 TYR A C 1
ATOM 906 O O . TYR A 1 115 ? -0.339 1.532 9.164 1 78.12 115 TYR A O 1
ATOM 914 N N . HIS A 1 116 ? 1.402 2.857 8.516 1 77.31 116 HIS A N 1
ATOM 915 C CA . HIS A 1 116 ? 1.892 3.078 9.875 1 77.31 116 HIS A CA 1
ATOM 916 C C . HIS A 1 116 ? 0.944 3.977 10.664 1 77.31 116 HIS A C 1
ATOM 918 O O . HIS A 1 116 ? 0.434 4.965 10.133 1 77.31 116 HIS A O 1
ATOM 924 N N . PRO A 1 117 ? 0.698 3.498 11.875 1 82.38 117 PRO A N 1
ATOM 925 C CA . PRO A 1 117 ? -0.053 4.398 12.75 1 82.38 117 PRO A CA 1
ATOM 926 C C . PRO A 1 117 ? 0.852 5.234 13.656 1 82.38 117 PRO A C 1
ATOM 928 O O . PRO A 1 117 ? 2.018 4.887 13.859 1 82.38 117 PRO A O 1
ATOM 931 N N . TYR A 1 118 ? 0.33 6.312 14.109 1 84.56 118 TYR A N 1
ATOM 932 C CA . TYR A 1 118 ? 1.001 7.062 15.172 1 84.56 118 TYR A CA 1
ATOM 933 C C . TYR A 1 118 ? 0.901 6.328 16.5 1 84.56 118 TYR A C 1
ATOM 935 O O . TYR A 1 118 ? -0.084 5.637 16.766 1 84.56 118 TYR A O 1
ATOM 943 N N . LYS A 1 119 ? 1.799 5.305 17.078 1 62.78 119 LYS A N 1
ATOM 944 C CA . LYS A 1 119 ? 1.99 4.4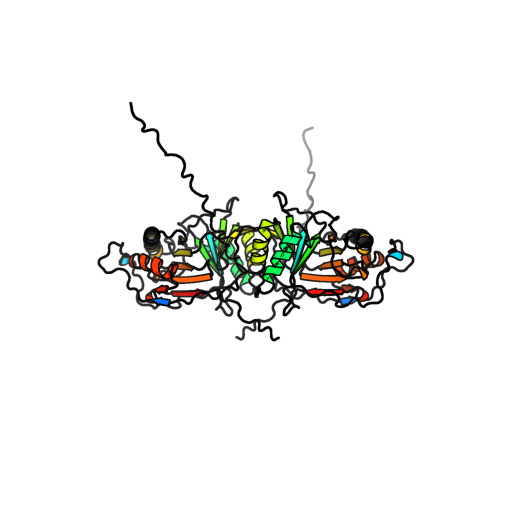02 18.203 1 62.78 119 LYS A CA 1
ATOM 945 C C . LYS A 1 119 ? 0.878 4.57 19.234 1 62.78 119 LYS A C 1
ATOM 947 O O . LYS A 1 119 ? 0.592 3.65 20 1 62.78 119 LYS A O 1
ATOM 952 N N . GLU A 1 120 ? 0.735 5.707 19.781 1 49.78 120 GLU A N 1
ATOM 953 C CA . GLU A 1 120 ? 0.21 5.621 21.141 1 49.78 120 GLU A CA 1
ATOM 954 C C . GLU A 1 120 ? -1 4.695 21.203 1 49.78 120 GLU A C 1
ATOM 956 O O . GLU A 1 120 ? -1.576 4.496 22.281 1 49.78 120 GLU A O 1
ATOM 961 N N . THR A 1 121 ? -1.82 4.473 20.141 1 44.62 121 THR A N 1
ATOM 962 C CA . THR A 1 121 ? -3.158 4.184 20.641 1 44.62 121 THR A CA 1
ATOM 963 C C . THR A 1 121 ? -3.375 2.676 20.766 1 44.62 121 THR A C 1
ATOM 965 O O . THR A 1 121 ? -3.014 1.916 19.859 1 44.62 121 THR A O 1
ATOM 968 N N . SER A 1 122 ? -3.211 2.123 21.922 1 43.78 122 SER A N 1
ATOM 969 C CA . SER A 1 122 ? -3.918 0.867 22.141 1 43.78 122 SER A CA 1
ATOM 970 C C . SER A 1 122 ? -5.051 0.681 21.141 1 43.78 122 SER A C 1
ATOM 972 O O . SER A 1 122 ? -5.102 -0.328 20.438 1 43.78 122 SER A O 1
ATOM 974 N N . ASP A 1 123 ? -6.277 1.17 21.531 1 45.09 123 ASP A N 1
ATOM 975 C CA . ASP A 1 123 ? -7.68 1.099 21.125 1 45.09 123 ASP A CA 1
ATOM 976 C C . ASP A 1 123 ? -7.965 2.051 19.969 1 45.09 123 ASP A C 1
ATOM 978 O O . ASP A 1 123 ? -9.07 2.062 19.422 1 45.09 123 ASP A O 1
ATOM 982 N N . ASN A 1 124 ? -7.086 3.137 19.656 1 52 124 ASN A N 1
ATOM 983 C CA . ASN A 1 124 ? -7.773 4.273 19.047 1 52 124 ASN A CA 1
ATOM 984 C C . ASN A 1 124 ? -7.496 4.359 17.547 1 52 124 ASN A C 1
ATOM 986 O O . ASN A 1 124 ? -6.484 4.922 17.125 1 52 124 ASN A O 1
ATOM 990 N N . ASP A 1 125 ? -7.949 3.537 16.766 1 71.06 125 ASP A N 1
ATOM 991 C CA . ASP A 1 125 ? -8.141 3.539 15.312 1 71.06 125 ASP A CA 1
ATOM 992 C C . ASP A 1 125 ? -8.812 4.832 14.852 1 71.06 125 ASP A C 1
ATOM 994 O O . ASP A 1 125 ? -9.555 4.832 13.867 1 71.06 125 ASP A O 1
ATOM 998 N N . ARG A 1 126 ? -8.555 5.973 15.688 1 85.5 126 ARG A N 1
ATOM 999 C CA . ARG A 1 126 ? -9.172 7.227 15.266 1 85.5 126 ARG A CA 1
ATOM 1000 C C . ARG A 1 126 ? -8.539 7.742 13.977 1 85.5 126 ARG A C 1
ATOM 1002 O O . ARG A 1 126 ? -7.312 7.727 13.828 1 85.5 126 ARG A O 1
ATOM 1009 N N . ILE A 1 127 ? -9.461 8.156 13.117 1 91.5 127 ILE A N 1
ATOM 1010 C CA . ILE A 1 127 ? -9.039 8.711 11.844 1 91.5 127 ILE A CA 1
ATOM 1011 C C . ILE A 1 127 ? -9.43 10.188 11.766 1 91.5 127 ILE A C 1
ATOM 1013 O O . ILE A 1 127 ? -10.602 10.531 11.969 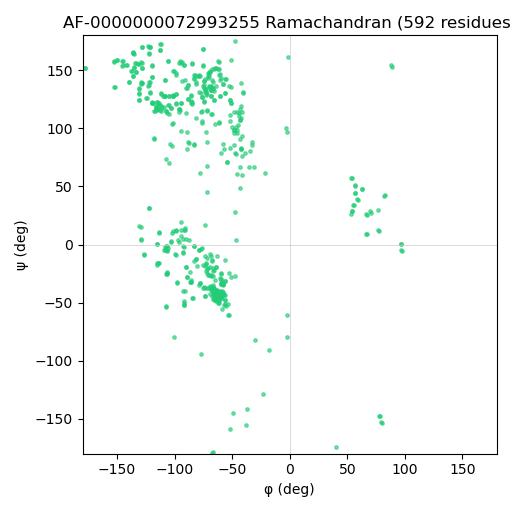1 91.5 127 ILE A O 1
ATOM 1017 N N . LEU A 1 128 ? -8.477 11.016 11.562 1 94.38 128 LEU A N 1
ATOM 1018 C CA . LEU A 1 128 ? -8.75 12.438 11.367 1 94.38 128 LEU A CA 1
ATOM 1019 C C . LEU A 1 128 ? -8.969 12.75 9.891 1 94.38 128 LEU A C 1
ATOM 1021 O O . LEU A 1 128 ? -8.258 12.242 9.031 1 94.38 128 LEU A O 1
ATOM 1025 N N . VAL A 1 129 ? -10.016 13.547 9.633 1 96.12 129 VAL A N 1
ATOM 1026 C CA . VAL A 1 129 ? -10.305 14 8.281 1 96.12 129 VAL A CA 1
ATOM 1027 C C . VAL A 1 129 ? -10.367 15.523 8.242 1 96.12 129 VAL A C 1
ATOM 1029 O O . VAL A 1 129 ? -11.125 16.141 9 1 96.12 129 VAL A O 1
ATOM 1032 N N . THR A 1 130 ? -9.578 16.156 7.344 1 96.69 130 THR A N 1
ATOM 1033 C CA . THR A 1 130 ? -9.5 17.609 7.262 1 96.69 130 THR A CA 1
ATOM 1034 C C . THR A 1 130 ? -9.461 18.062 5.805 1 96.69 130 THR A C 1
ATOM 1036 O O . THR A 1 130 ? -8.805 17.438 4.969 1 96.69 130 THR A O 1
ATOM 1039 N N . ASN A 1 131 ? -10.203 19.203 5.512 1 97.44 131 ASN A N 1
ATOM 1040 C CA . ASN A 1 131 ? -10.031 19.875 4.23 1 97.44 131 ASN A CA 1
ATOM 1041 C C . ASN A 1 131 ? -8.844 20.828 4.246 1 97.44 131 ASN A C 1
ATOM 1043 O O . ASN A 1 131 ? -8.602 21.516 5.246 1 97.44 131 ASN A O 1
ATOM 1047 N N . ALA A 1 132 ? -8.164 20.891 3.164 1 98.12 132 ALA A N 1
ATOM 1048 C CA . ALA A 1 132 ? -6.996 21.766 3.098 1 98.12 132 ALA A CA 1
ATOM 1049 C C . ALA A 1 132 ? -7.062 22.672 1.868 1 98.12 132 ALA A C 1
ATOM 1051 O O . ALA A 1 132 ? -7.66 22.312 0.854 1 98.12 132 ALA A O 1
ATOM 1052 N N . SER A 1 133 ? -6.348 23.797 1.959 1 98.12 133 SER A N 1
ATOM 1053 C CA . SER A 1 133 ? -6.277 24.75 0.845 1 98.12 133 SER A CA 1
ATOM 1054 C C . SER A 1 133 ? -5.285 24.266 -0.213 1 98.12 133 SER A C 1
ATOM 1056 O O . SER A 1 133 ? -5.188 24.859 -1.289 1 98.12 133 SER A O 1
ATOM 1058 N N . LEU A 1 134 ? -4.586 23.188 0.002 1 96.81 134 LEU A N 1
ATOM 1059 C CA . LEU A 1 134 ? -3.709 22.562 -0.988 1 96.81 134 LEU A CA 1
ATOM 1060 C C . LEU A 1 134 ? -4.5 22.125 -2.217 1 96.81 134 LEU A C 1
ATOM 1062 O O . LEU A 1 134 ? -5.539 21.484 -2.092 1 96.81 134 LEU A O 1
ATOM 1066 N N . PRO A 1 135 ? -4.02 22.547 -3.389 1 96.62 135 PRO A N 1
ATOM 1067 C CA . PRO A 1 135 ? -4.719 22.094 -4.59 1 96.62 135 PRO A CA 1
ATOM 1068 C C . PRO A 1 135 ? -4.418 20.625 -4.926 1 96.62 135 PRO A C 1
ATOM 1070 O O . PRO A 1 135 ? -3.348 20.125 -4.578 1 96.62 135 PRO A O 1
ATOM 1073 N N . SER A 1 136 ? -5.355 19.969 -5.621 1 97.19 136 SER A N 1
ATOM 1074 C CA . SER A 1 136 ? -5.102 18.656 -6.215 1 97.19 136 SER A CA 1
ATOM 1075 C C . SER A 1 136 ? -4.215 18.781 -7.449 1 97.19 136 SER A C 1
ATOM 1077 O O . SER A 1 136 ? -4.582 19.438 -8.422 1 97.19 136 SER A O 1
ATOM 1079 N N . ILE A 1 137 ? -3.098 18.125 -7.469 1 95.56 137 ILE A N 1
ATOM 1080 C CA . ILE A 1 137 ? -2.148 18.344 -8.555 1 95.56 137 ILE A CA 1
ATOM 1081 C C . ILE A 1 137 ? -2.041 17.078 -9.406 1 95.56 137 ILE A C 1
ATOM 1083 O O . ILE A 1 137 ? -1.52 17.109 -10.523 1 95.56 137 ILE A O 1
ATOM 1087 N N . HIS A 1 138 ? -2.506 15.938 -8.93 1 96.5 138 HIS A N 1
ATOM 1088 C CA . HIS A 1 138 ? -2.352 14.68 -9.656 1 96.5 138 HIS A CA 1
ATOM 1089 C C . HIS A 1 138 ? -3.676 14.227 -10.258 1 96.5 138 HIS A C 1
ATOM 1091 O O . HIS A 1 138 ? -3.693 13.445 -11.211 1 96.5 138 HIS A O 1
ATOM 1097 N N . SER A 1 139 ? -4.766 14.672 -9.664 1 96.5 139 SER A N 1
ATOM 1098 C CA . SER A 1 139 ? -6.082 14.25 -10.133 1 96.5 139 SER A CA 1
ATOM 1099 C C . SER A 1 139 ? -6.449 14.953 -11.438 1 96.5 139 SER A C 1
ATOM 1101 O O . SER A 1 139 ? -6.242 16.156 -11.578 1 96.5 139 SER A O 1
ATOM 1103 N N . ASN A 1 140 ? -7.02 14.141 -12.367 1 93.69 140 ASN A N 1
ATOM 1104 C CA . ASN A 1 140 ? -7.391 14.688 -13.664 1 93.69 140 ASN A CA 1
ATOM 1105 C C . ASN A 1 140 ? -8.828 14.344 -14.031 1 93.69 140 ASN A C 1
ATOM 1107 O O . ASN A 1 140 ? -9.273 14.609 -15.148 1 93.69 140 ASN A O 1
ATOM 1111 N N . GLN A 1 141 ? -9.555 13.75 -13.211 1 92.69 141 GLN A N 1
ATOM 1112 C CA . GLN A 1 141 ? -10.953 13.406 -13.445 1 92.69 141 GLN A CA 1
ATOM 1113 C C . GLN A 1 141 ? -11.883 14.461 -12.836 1 92.69 141 GLN A C 1
ATOM 1115 O O . GLN A 1 141 ? -11.523 15.117 -11.852 1 92.69 141 GLN A O 1
ATOM 1120 N N . ARG A 1 142 ? -13 14.484 -13.383 1 91.69 142 ARG A N 1
ATOM 1121 C CA . ARG A 1 142 ? -13.984 15.453 -12.906 1 91.69 142 ARG A CA 1
ATOM 1122 C C . ARG A 1 142 ? -14.43 15.125 -11.484 1 91.69 142 ARG A C 1
ATOM 1124 O O . ARG A 1 142 ? -14.734 13.977 -11.172 1 91.69 142 ARG A O 1
ATOM 1131 N N . LYS A 1 143 ? -14.484 16.156 -10.617 1 91.19 143 LYS A N 1
ATOM 1132 C CA . LYS A 1 143 ? -14.992 16.078 -9.25 1 91.19 143 LYS A CA 1
ATOM 1133 C C . LYS A 1 143 ? -14.102 15.203 -8.383 1 91.19 143 LYS A C 1
ATOM 1135 O O . LYS A 1 143 ? -14.508 14.781 -7.293 1 91.19 143 LYS A O 1
ATOM 1140 N N . ALA A 1 144 ? -12.93 14.836 -8.969 1 96.62 144 ALA A N 1
ATOM 1141 C CA . ALA A 1 144 ? -12 14.023 -8.188 1 96.62 144 ALA A CA 1
ATOM 1142 C C . ALA A 1 144 ? -11 14.906 -7.441 1 96.62 144 ALA A C 1
ATOM 1144 O O . ALA A 1 144 ? -10.734 16.031 -7.848 1 96.62 144 ALA A O 1
ATOM 1145 N N . VAL A 1 145 ? -10.469 14.391 -6.352 1 97.5 145 VAL A N 1
ATOM 1146 C CA . VAL A 1 145 ? -9.484 15.148 -5.582 1 97.5 145 VAL A CA 1
ATOM 1147 C C . VAL A 1 145 ? -8.328 14.234 -5.188 1 97.5 145 VAL A C 1
ATOM 1149 O O . VAL A 1 145 ? -8.406 13.016 -5.344 1 97.5 145 VAL A O 1
ATOM 1152 N N . ASP A 1 146 ? -7.258 14.891 -4.781 1 98.31 146 ASP A N 1
ATOM 1153 C CA . ASP A 1 146 ? -6.137 14.227 -4.133 1 98.31 146 ASP A CA 1
ATOM 1154 C C . ASP A 1 146 ? -6.344 14.148 -2.621 1 98.31 146 ASP A C 1
ATOM 1156 O O . ASP A 1 146 ? -6.824 15.102 -2.006 1 98.31 146 ASP A O 1
ATOM 1160 N N . ILE A 1 147 ? -6.008 12.969 -2.062 1 98.38 147 ILE A N 1
ATOM 1161 C CA . ILE A 1 147 ? -6.043 12.812 -0.612 1 98.38 147 ILE A CA 1
ATOM 1162 C C . ILE A 1 147 ? -4.648 12.453 -0.1 1 98.38 147 ILE A C 1
ATOM 1164 O O . ILE A 1 147 ? -4.062 11.453 -0.53 1 98.38 147 ILE A O 1
ATOM 1168 N N . LEU A 1 148 ? -4.16 13.305 0.802 1 98.06 148 LEU A N 1
ATOM 1169 C CA . LEU A 1 148 ? -2.879 13.047 1.453 1 98.06 148 LEU A CA 1
ATOM 1170 C C . LEU A 1 148 ? -3.068 12.195 2.707 1 98.06 148 LEU A C 1
ATOM 1172 O O . LEU A 1 148 ? -3.889 12.531 3.566 1 98.06 148 LEU A O 1
ATOM 1176 N N . LEU A 1 149 ? -2.348 11.047 2.773 1 96.81 149 LEU A N 1
ATOM 1177 C CA . LEU A 1 149 ? -2.398 10.148 3.92 1 96.81 149 LEU A CA 1
ATOM 1178 C C . LEU A 1 149 ? -1.151 10.305 4.785 1 96.81 149 LEU A C 1
ATOM 1180 O O . LEU A 1 149 ? -0.035 10.055 4.324 1 96.81 149 LEU A O 1
ATOM 1184 N N . LEU A 1 150 ? -1.328 10.719 5.992 1 95.12 150 LEU A N 1
ATOM 1185 C CA . LEU A 1 150 ? -0.267 10.758 6.992 1 95.12 150 LEU A CA 1
ATOM 1186 C C . LEU A 1 150 ? -0.481 9.68 8.047 1 95.12 150 LEU A C 1
ATOM 1188 O O . LEU A 1 150 ? -1.62 9.375 8.414 1 95.12 150 LEU A O 1
ATOM 1192 N N . PRO A 1 151 ? 0.622 9.039 8.516 1 92.62 151 PRO A N 1
ATOM 1193 C CA . PRO A 1 151 ? 2.021 9.469 8.461 1 92.62 151 PRO A CA 1
ATOM 1194 C C . PRO A 1 151 ? 2.754 8.938 7.23 1 92.62 151 PRO A C 1
ATOM 1196 O O . PRO A 1 151 ? 3.891 9.336 6.965 1 92.62 151 PRO A O 1
ATOM 1199 N N . ASP A 1 152 ? 2.229 8.117 6.438 1 90.38 152 ASP A N 1
ATOM 1200 C CA . ASP A 1 152 ? 2.955 7.457 5.355 1 90.38 152 ASP A CA 1
ATOM 1201 C C . ASP A 1 152 ? 3.338 8.453 4.266 1 90.38 152 ASP A C 1
ATOM 1203 O O . ASP A 1 152 ? 4.16 8.148 3.398 1 90.38 152 ASP A O 1
ATOM 1207 N N . ASN A 1 153 ? 2.836 9.656 4.324 1 93.81 153 ASN A N 1
ATOM 1208 C CA . ASN A 1 153 ? 3.225 10.758 3.443 1 93.81 153 ASN A CA 1
ATOM 1209 C C . ASN A 1 153 ? 3.039 10.383 1.975 1 93.81 153 ASN A C 1
ATOM 1211 O O . ASN A 1 153 ? 3.951 10.562 1.165 1 93.81 153 ASN A O 1
ATOM 1215 N N . ILE A 1 154 ? 1.866 9.898 1.638 1 95.56 154 ILE A N 1
ATOM 1216 C CA . ILE A 1 154 ? 1.531 9.492 0.277 1 95.56 154 ILE A CA 1
ATOM 1217 C C . ILE A 1 154 ? 0.226 10.156 -0.152 1 95.56 154 ILE A C 1
ATOM 1219 O O . ILE A 1 154 ? -0.614 10.492 0.688 1 95.56 154 ILE A O 1
ATOM 1223 N N . ILE A 1 155 ? 0.126 10.359 -1.448 1 97.75 155 ILE A N 1
ATOM 1224 C CA . ILE A 1 155 ? -1.065 10.977 -2.018 1 97.75 155 ILE A CA 1
ATOM 1225 C C . ILE A 1 155 ? -1.805 9.969 -2.893 1 97.75 155 ILE A C 1
ATOM 1227 O O . ILE A 1 155 ? -1.221 9.391 -3.811 1 97.75 155 ILE A O 1
ATOM 1231 N N . PHE A 1 156 ? -3.041 9.688 -2.594 1 97.81 156 PHE A N 1
ATOM 1232 C CA . PHE A 1 156 ? -3.945 8.984 -3.498 1 97.81 156 PHE A CA 1
ATOM 1233 C C . PHE A 1 156 ? -4.625 9.961 -4.449 1 97.81 156 PHE A C 1
ATOM 1235 O O . PHE A 1 156 ? -5.219 10.945 -4.012 1 97.81 156 PHE A O 1
ATOM 1242 N N . SER A 1 157 ? -4.59 9.727 -5.758 1 97.69 157 SER A N 1
ATOM 1243 C CA . SER A 1 157 ? -5.195 10.656 -6.707 1 97.69 157 SER A CA 1
ATOM 1244 C C . SER A 1 157 ? -6.5 10.102 -7.266 1 97.69 157 SER A C 1
ATOM 1246 O O . SER A 1 157 ? -6.777 8.906 -7.145 1 97.69 157 SER A O 1
ATOM 1248 N N . ASN A 1 158 ? -7.348 10.992 -7.766 1 97.25 158 ASN A N 1
ATOM 1249 C CA . ASN A 1 158 ? -8.609 10.68 -8.438 1 97.25 158 ASN A CA 1
ATOM 1250 C C . ASN A 1 158 ? -9.586 9.984 -7.496 1 97.25 158 ASN A C 1
ATOM 1252 O O . ASN A 1 158 ? -10.188 8.969 -7.859 1 97.25 158 ASN A O 1
ATOM 1256 N N . ILE A 1 159 ? -9.734 10.531 -6.34 1 97.81 159 ILE A N 1
ATOM 1257 C CA . ILE A 1 159 ? -10.68 9.992 -5.371 1 97.81 159 ILE A CA 1
ATOM 1258 C C . ILE A 1 159 ? -12.016 10.727 -5.492 1 97.81 159 ILE A C 1
ATOM 1260 O O . ILE A 1 159 ? -12.055 11.961 -5.414 1 97.81 159 ILE A O 1
ATOM 1264 N N . THR A 1 160 ? -13.047 10.031 -5.742 1 96.56 160 THR A N 1
ATOM 1265 C CA . THR A 1 160 ? -14.414 10.531 -5.75 1 96.56 160 THR A CA 1
ATOM 1266 C C . THR A 1 160 ? -15.219 9.93 -4.602 1 96.56 160 THR A C 1
ATOM 1268 O O . THR A 1 160 ? -14.727 9.055 -3.885 1 96.56 160 THR A O 1
ATOM 1271 N N . GLN A 1 161 ? -16.422 10.422 -4.414 1 95.06 161 GLN A N 1
ATOM 1272 C CA . GLN A 1 161 ? -17.281 9.914 -3.355 1 95.06 161 GLN A CA 1
ATOM 1273 C C . GLN A 1 161 ? -17.531 8.414 -3.516 1 95.06 161 GLN A C 1
ATOM 1275 O O . GLN A 1 161 ? -17.594 7.68 -2.525 1 95.06 161 GLN A O 1
ATOM 1280 N N . ARG A 1 162 ? -17.594 7.992 -4.703 1 93.69 162 ARG A N 1
ATOM 1281 C CA . ARG A 1 162 ? -17.906 6.594 -4.992 1 93.69 162 ARG A CA 1
ATOM 1282 C C . ARG A 1 162 ? -16.734 5.684 -4.641 1 93.69 162 ARG A C 1
ATOM 1284 O O . ARG A 1 162 ? -16.906 4.473 -4.504 1 93.69 162 ARG A O 1
ATOM 1291 N N . ARG A 1 163 ? -15.586 6.262 -4.484 1 95.75 163 ARG A N 1
ATOM 1292 C CA . ARG A 1 163 ? -14.391 5.445 -4.309 1 95.75 163 ARG A CA 1
ATOM 1293 C C . ARG A 1 163 ? -13.961 5.41 -2.844 1 95.75 163 ARG A C 1
ATOM 1295 O O . ARG A 1 163 ? -12.969 4.762 -2.496 1 95.75 163 ARG A O 1
ATOM 1302 N N . VAL A 1 164 ? -14.672 5.996 -1.98 1 96.38 164 VAL A N 1
ATOM 1303 C CA . VAL A 1 164 ? -14.297 6.172 -0.583 1 96.38 164 VAL A CA 1
ATOM 1304 C C . VAL A 1 164 ? -14.242 4.816 0.116 1 96.38 164 VAL A C 1
ATOM 1306 O O . VAL A 1 164 ? -13.297 4.52 0.846 1 96.38 164 VAL A O 1
ATOM 1309 N N . ASP A 1 165 ? -15.195 4 -0.148 1 94.75 165 ASP A N 1
ATOM 1310 C CA . ASP A 1 165 ? -15.227 2.697 0.507 1 94.75 165 ASP A CA 1
ATOM 1311 C C . ASP A 1 165 ? -14.031 1.847 0.097 1 94.75 165 ASP A C 1
ATOM 1313 O O . ASP A 1 165 ? -13.383 1.231 0.944 1 94.75 165 ASP A O 1
ATOM 1317 N N . SER A 1 166 ? -13.781 1.835 -1.162 1 94.69 166 SER A N 1
ATOM 1318 C CA . SER A 1 166 ? -12.641 1.072 -1.659 1 94.69 166 SER A CA 1
ATOM 1319 C C . SER A 1 166 ? -11.336 1.584 -1.066 1 94.69 166 SER A C 1
ATOM 1321 O O . SER A 1 166 ? -10.453 0.794 -0.711 1 94.69 166 SER A O 1
ATOM 1323 N N . LEU A 1 167 ? -11.195 2.848 -0.949 1 95.69 167 LEU A N 1
ATOM 1324 C CA . LEU A 1 167 ? -9.992 3.461 -0.396 1 95.69 167 LEU A CA 1
ATOM 1325 C C . LEU A 1 167 ? -9.789 3.039 1.055 1 95.69 167 LEU A C 1
ATOM 1327 O O . LEU A 1 167 ? -8.703 2.578 1.422 1 95.69 167 LEU A O 1
ATOM 1331 N N . LEU A 1 168 ? -10.797 3.158 1.852 1 93.38 168 LEU A N 1
ATOM 1332 C CA . LEU A 1 168 ? -10.672 2.842 3.27 1 93.38 168 LEU A CA 1
ATOM 1333 C C . LEU A 1 168 ? -10.438 1.351 3.477 1 93.38 168 LEU A C 1
ATOM 1335 O O . LEU A 1 168 ? -9.648 0.957 4.34 1 93.38 168 LEU A O 1
ATOM 1339 N N . ASP A 1 169 ? -11.109 0.529 2.686 1 90.12 169 ASP A N 1
ATOM 1340 C CA . ASP A 1 169 ? -10.852 -0.906 2.758 1 90.12 169 ASP A CA 1
ATOM 1341 C C . ASP A 1 169 ? -9.383 -1.22 2.484 1 90.12 169 ASP A C 1
ATOM 1343 O O . ASP A 1 169 ? -8.766 -2.008 3.205 1 90.12 169 ASP A O 1
ATOM 1347 N N . TYR A 1 170 ? -8.875 -0.555 1.534 1 90.75 170 TYR A N 1
ATOM 1348 C CA . TYR A 1 170 ? -7.48 -0.78 1.191 1 90.75 170 TYR A CA 1
ATOM 1349 C C . TYR A 1 170 ? -6.559 -0.327 2.32 1 90.75 170 TYR A C 1
ATOM 1351 O O . TYR A 1 170 ? -5.637 -1.048 2.705 1 90.75 170 TYR A O 1
ATOM 1359 N N . ILE A 1 171 ? -6.797 0.815 2.816 1 89.31 171 ILE A N 1
ATOM 1360 C CA . ILE A 1 171 ? -5.992 1.371 3.9 1 89.31 171 ILE A CA 1
ATOM 1361 C C . ILE A 1 171 ? -6.051 0.445 5.113 1 89.31 171 ILE A C 1
ATOM 1363 O O . ILE A 1 171 ? -5.059 0.275 5.82 1 89.31 171 ILE A O 1
ATOM 1367 N N . PHE A 1 172 ? -7.164 -0.192 5.277 1 84.5 172 PHE A N 1
ATOM 1368 C CA . PHE A 1 172 ? -7.352 -1.045 6.445 1 84.5 172 PHE A CA 1
ATOM 1369 C C . PHE A 1 172 ? -6.938 -2.48 6.137 1 84.5 172 PHE A C 1
ATOM 1371 O O . PHE A 1 172 ? -7.398 -3.418 6.793 1 84.5 172 PHE A O 1
ATOM 1378 N N . GLY A 1 173 ? -6.285 -2.695 5.062 1 79.81 173 GLY A N 1
ATOM 1379 C CA . GLY A 1 173 ? -5.602 -3.963 4.859 1 79.81 173 GLY A CA 1
ATOM 1380 C C . GLY A 1 173 ? -6.414 -4.953 4.043 1 79.81 173 GLY A C 1
ATOM 1381 O O . GLY A 1 173 ? -5.988 -6.094 3.842 1 79.81 173 GLY A O 1
ATOM 1382 N N . LYS A 1 174 ? -7.523 -4.625 3.629 1 83.38 174 LYS A N 1
ATOM 1383 C CA . LYS A 1 174 ? -8.32 -5.516 2.795 1 83.38 174 LYS A CA 1
ATOM 1384 C C . LYS A 1 174 ? -7.781 -5.57 1.371 1 83.38 174 LYS A C 1
ATOM 1386 O O . LYS A 1 174 ? -6.941 -4.754 0.988 1 83.38 174 LYS A O 1
ATOM 1391 N N . PRO A 1 175 ? -8.32 -6.566 0.64 1 82.56 175 PRO A N 1
ATOM 1392 C CA . PRO A 1 175 ? -7.875 -6.68 -0.75 1 82.56 175 PRO A CA 1
ATOM 1393 C C . PRO A 1 175 ? -8.266 -5.473 -1.598 1 82.56 175 PRO A C 1
ATOM 1395 O O . PRO A 1 175 ? -9.297 -4.844 -1.345 1 82.56 175 PRO A O 1
ATOM 1398 N N . LEU A 1 176 ? -7.43 -5.277 -2.586 1 87.75 176 LEU A N 1
ATOM 1399 C CA . LEU A 1 176 ? -7.688 -4.176 -3.504 1 87.75 176 LEU A CA 1
ATOM 1400 C C . LEU A 1 176 ? -8.867 -4.492 -4.418 1 87.75 176 LEU A C 1
ATOM 1402 O O . LEU A 1 176 ? -8.914 -5.562 -5.027 1 87.75 176 LEU A O 1
ATOM 1406 N N . THR A 1 177 ? -9.828 -3.537 -4.539 1 86.69 177 THR A N 1
ATOM 1407 C CA . THR A 1 177 ? -11.008 -3.803 -5.344 1 86.69 177 THR A CA 1
ATOM 1408 C C . THR A 1 177 ? -11.062 -2.871 -6.555 1 86.69 177 THR A C 1
ATOM 1410 O O . THR A 1 177 ? -11.82 -3.111 -7.496 1 86.69 177 THR A O 1
ATOM 1413 N N . SER A 1 178 ? -10.32 -1.854 -6.52 1 90.94 178 SER A N 1
ATOM 1414 C CA . SER A 1 178 ? -10.242 -0.91 -7.629 1 90.94 178 SER A CA 1
ATOM 1415 C C . SER A 1 178 ? -8.836 -0.335 -7.758 1 90.94 178 SER A C 1
ATOM 1417 O O . SER A 1 178 ? -8.094 -0.264 -6.777 1 90.94 178 SER A O 1
ATOM 1419 N N . PRO A 1 179 ? -8.539 0.057 -8.953 1 94.06 179 PRO A N 1
ATOM 1420 C CA . PRO A 1 179 ? -7.184 0.584 -9.148 1 94.06 179 PRO A CA 1
ATOM 1421 C C . PRO A 1 179 ? -6.98 1.946 -8.492 1 94.06 179 PRO A C 1
ATOM 1423 O O . PRO A 1 179 ? -7.906 2.76 -8.445 1 94.06 179 PRO A O 1
ATOM 1426 N N . PHE A 1 180 ? -5.742 2.182 -8.039 1 94.38 180 PHE A N 1
ATOM 1427 C CA . PHE A 1 180 ? -5.363 3.479 -7.484 1 94.38 180 PHE A CA 1
ATOM 1428 C C . PHE A 1 180 ? -4.031 3.941 -8.062 1 94.38 180 PHE A C 1
ATOM 1430 O O . PHE A 1 180 ? -3.189 3.121 -8.43 1 94.38 180 PHE A O 1
ATOM 1437 N N . SER A 1 181 ? -3.918 5.207 -8.164 1 95.88 181 SER A N 1
ATOM 1438 C CA . SER A 1 181 ? -2.625 5.844 -8.383 1 95.88 181 SER A CA 1
ATOM 1439 C C . SER A 1 181 ? -2.104 6.504 -7.113 1 95.88 181 SER A C 1
ATOM 1441 O O . SER A 1 181 ? -2.811 7.297 -6.484 1 95.88 181 SER A O 1
ATOM 1443 N N . ILE A 1 182 ? -0.871 6.176 -6.754 1 95.81 182 ILE A N 1
ATOM 1444 C CA . ILE A 1 182 ? -0.276 6.715 -5.535 1 95.81 182 ILE A CA 1
ATOM 1445 C C . ILE A 1 182 ? 0.979 7.512 -5.883 1 95.81 182 ILE A C 1
ATOM 1447 O O . ILE A 1 182 ? 1.732 7.137 -6.785 1 95.81 182 ILE A O 1
ATOM 1451 N N . HIS A 1 183 ? 1.184 8.633 -5.105 1 96.44 183 HIS A N 1
ATOM 1452 C CA . HIS A 1 183 ? 2.289 9.555 -5.359 1 96.44 183 HIS A CA 1
ATOM 1453 C C . HIS A 1 183 ? 2.984 9.953 -4.062 1 96.44 183 HIS A C 1
ATOM 1455 O O . HIS A 1 183 ? 2.342 10.062 -3.018 1 96.44 183 HIS A O 1
ATOM 1461 N N . PRO A 1 184 ? 4.305 10.133 -4.164 1 94.25 184 PRO A N 1
ATOM 1462 C CA . PRO A 1 184 ? 4.973 10.68 -2.982 1 94.25 184 PRO A CA 1
ATOM 1463 C C . PRO A 1 184 ? 4.586 12.133 -2.707 1 94.25 184 PRO A C 1
ATOM 1465 O O . PRO A 1 184 ? 4.41 12.914 -3.645 1 94.25 184 PRO A O 1
ATOM 1468 N N . CYS A 1 185 ? 4.336 12.438 -1.47 1 93.38 185 CYS A N 1
ATOM 1469 C CA . CYS A 1 185 ? 4.148 13.836 -1.097 1 93.38 185 CYS A CA 1
ATOM 1470 C C . CYS A 1 185 ? 5.457 14.609 -1.218 1 93.38 185 CYS A C 1
ATOM 1472 O O . CYS A 1 185 ? 6.488 14.188 -0.699 1 93.38 185 CYS A O 1
ATOM 1474 N N . PRO A 1 186 ? 5.445 15.789 -1.831 1 88.81 186 PRO A N 1
ATOM 1475 C CA . PRO A 1 186 ? 6.695 16.516 -2.102 1 88.81 186 PRO A CA 1
ATOM 1476 C C . PRO A 1 186 ? 7.18 17.328 -0.906 1 88.81 186 PRO A C 1
ATOM 1478 O O . PRO A 1 186 ? 8.289 17.859 -0.929 1 88.81 186 PRO A O 1
ATOM 1481 N N . PHE A 1 187 ? 6.48 17.344 0.181 1 88.25 187 PHE A N 1
ATOM 1482 C CA . PHE A 1 187 ? 6.828 18.234 1.276 1 88.25 187 PHE A CA 1
ATOM 1483 C C . PHE A 1 187 ? 7.555 17.484 2.383 1 88.25 187 PHE A C 1
ATOM 1485 O O . PHE A 1 187 ? 7.094 16.438 2.838 1 88.25 187 PHE A O 1
ATOM 1492 N N . THR A 1 188 ? 8.656 18.016 2.752 1 87.5 188 THR A N 1
ATOM 1493 C CA . THR A 1 188 ? 9.375 17.469 3.896 1 87.5 188 THR A CA 1
ATOM 1494 C C . THR A 1 188 ? 8.672 17.828 5.203 1 87.5 188 THR A C 1
ATOM 1496 O O . THR A 1 188 ? 8.555 17 6.105 1 87.5 188 THR A O 1
ATOM 1499 N N . ASN A 1 189 ? 8.273 19.109 5.262 1 94.12 189 ASN A N 1
ATOM 1500 C CA . ASN A 1 189 ? 7.5 19.625 6.375 1 94.12 189 ASN A CA 1
ATOM 1501 C C . ASN A 1 189 ? 6.168 20.219 5.906 1 94.12 189 ASN A C 1
ATOM 1503 O O . ASN A 1 189 ? 6.102 20.844 4.852 1 94.12 189 ASN A O 1
ATOM 1507 N N . LEU A 1 190 ? 5.168 19.953 6.684 1 96.88 190 LEU A N 1
ATOM 1508 C CA . LEU A 1 190 ? 3.83 20.453 6.379 1 96.88 190 LEU A CA 1
ATOM 1509 C C . LEU A 1 190 ? 3.211 21.125 7.602 1 96.88 190 LEU A C 1
ATOM 1511 O O . LEU A 1 190 ? 3.15 20.531 8.68 1 96.88 190 LEU A O 1
ATOM 1515 N N . VAL A 1 191 ? 2.805 22.391 7.445 1 98.12 191 VAL A N 1
ATOM 1516 C CA . VAL A 1 191 ? 2.129 23.125 8.516 1 98.12 191 VAL A CA 1
ATOM 1517 C C . VAL A 1 191 ? 0.663 23.328 8.148 1 98.12 191 VAL A C 1
ATOM 1519 O O . VAL A 1 191 ? 0.353 23.984 7.148 1 98.12 191 VAL A O 1
ATOM 1522 N N . LEU A 1 192 ? -0.19 22.797 8.93 1 98.69 192 LEU A N 1
ATOM 1523 C CA . LEU A 1 192 ? -1.631 22.953 8.766 1 98.69 192 LEU A CA 1
ATOM 1524 C C . LEU A 1 192 ? -2.188 23.922 9.82 1 98.69 192 LEU A C 1
ATOM 1526 O O . LEU A 1 192 ? -2.105 23.641 11.016 1 98.69 192 LEU A O 1
ATOM 1530 N N . ILE A 1 193 ? -2.779 24.984 9.367 1 98.62 193 ILE A N 1
ATOM 1531 C CA . ILE A 1 193 ? -3.322 26 10.266 1 98.62 193 ILE A CA 1
ATOM 1532 C C . ILE A 1 193 ? -4.848 26 10.172 1 98.62 193 ILE A C 1
ATOM 1534 O O . ILE A 1 193 ? -5.41 26.125 9.078 1 98.62 193 ILE A O 1
ATOM 1538 N N . CYS A 1 194 ? -5.48 25.953 11.297 1 98.19 194 CYS A N 1
ATOM 1539 C CA . CYS A 1 194 ? -6.938 26.031 11.273 1 98.19 194 CYS A CA 1
ATOM 1540 C C . CYS A 1 194 ? -7.391 27.422 10.836 1 98.19 194 CYS A C 1
ATOM 1542 O O . CYS A 1 194 ? -7.148 28.406 11.531 1 98.19 194 CYS A O 1
ATOM 1544 N N . GLY A 1 195 ? -7.973 27.547 9.711 1 97.5 195 GLY A N 1
ATOM 1545 C CA . GLY A 1 195 ? -8.5 28.797 9.18 1 97.5 195 GLY A CA 1
ATOM 1546 C C . GLY A 1 195 ? -9.984 28.719 8.859 1 97.5 195 GLY A C 1
ATOM 1547 O O . GLY A 1 195 ? -10.461 29.406 7.949 1 97.5 195 GLY A O 1
ATOM 1548 N N . HIS A 1 196 ? -10.703 27.938 9.602 1 96.31 196 HIS A N 1
ATOM 1549 C CA . HIS A 1 196 ? -12.102 27.672 9.32 1 96.31 196 HIS A CA 1
ATOM 1550 C C . HIS A 1 196 ? -13.008 28.766 9.867 1 96.31 196 HIS A C 1
ATOM 1552 O O . HIS A 1 196 ? -13.703 28.547 10.867 1 96.31 196 HIS A O 1
ATOM 1558 N N . GLY A 1 197 ? -13.211 29.781 9.117 1 95.94 197 GLY A N 1
ATOM 1559 C CA . GLY A 1 197 ? -13.938 30.953 9.562 1 95.94 197 GLY A CA 1
ATOM 1560 C C . GLY A 1 197 ? -15.43 30.703 9.703 1 95.94 197 GLY A C 1
ATOM 1561 O O . GLY A 1 197 ? -16.078 31.266 10.602 1 95.94 197 GLY A O 1
ATOM 1562 N N . SER A 1 198 ? -16.016 29.922 8.828 1 95.38 198 SER A N 1
ATOM 1563 C CA . SER A 1 198 ? -17.453 29.641 8.867 1 95.38 198 SER A CA 1
ATOM 1564 C C . SER A 1 198 ? -17.828 28.844 10.109 1 95.38 198 SER A C 1
ATOM 1566 O O . SER A 1 198 ? -19 28.828 10.523 1 95.38 198 SER A O 1
ATOM 1568 N N . LYS A 1 199 ? -16.906 28.188 10.68 1 94.69 199 LYS A N 1
ATOM 1569 C CA . LYS A 1 199 ? -17.141 27.422 11.906 1 94.69 199 LYS A CA 1
ATOM 1570 C C . LYS A 1 199 ? -17.016 28.312 13.133 1 94.69 199 LYS A C 1
ATOM 1572 O O . LYS A 1 199 ? -17.859 28.281 14.031 1 94.69 199 LYS A O 1
ATOM 1577 N N . ASP A 1 200 ? -15.969 29.078 13.125 1 96 200 ASP A N 1
ATOM 1578 C CA . ASP A 1 200 ? -15.719 29.969 14.242 1 96 200 ASP A CA 1
ATOM 1579 C C . ASP A 1 200 ? -14.922 31.203 13.805 1 96 200 ASP A C 1
ATOM 1581 O O . ASP A 1 200 ? -13.891 31.062 13.141 1 96 200 ASP A O 1
ATOM 1585 N N . ARG A 1 201 ? -15.312 32.312 14.234 1 95.62 201 ARG A N 1
ATOM 1586 C CA . ARG A 1 201 ? -14.711 33.562 13.82 1 95.62 201 ARG A CA 1
ATOM 1587 C C . ARG A 1 201 ? -13.273 33.688 14.312 1 95.62 201 ARG A C 1
ATOM 1589 O O . ARG A 1 201 ? -12.43 34.281 13.656 1 95.62 201 ARG A O 1
ATOM 1596 N N . ARG A 1 202 ? -12.969 33.188 15.445 1 96.56 202 ARG A N 1
ATOM 1597 C CA . ARG A 1 202 ? -11.602 33.219 15.969 1 96.56 202 ARG A CA 1
ATOM 1598 C C . ARG A 1 202 ? -10.633 32.562 15 1 96.56 202 ARG A C 1
ATOM 1600 O O . ARG A 1 202 ? -9.594 33.125 14.664 1 96.56 202 ARG A O 1
ATOM 1607 N N . CYS A 1 203 ? -11.023 31.375 14.539 1 95.81 203 CYS A N 1
ATOM 1608 C CA . CYS A 1 203 ? -10.195 30.625 13.594 1 95.81 203 CYS A CA 1
ATOM 1609 C C . CYS A 1 203 ? -10.094 31.344 12.258 1 95.81 203 CYS A C 1
ATOM 1611 O O . CYS A 1 203 ? -9.023 31.391 11.656 1 95.81 203 CYS A O 1
ATOM 1613 N N . GLY A 1 204 ? -11.164 31.938 11.859 1 96.44 204 GLY A N 1
ATOM 1614 C CA . GLY A 1 204 ? -11.203 32.656 10.594 1 96.44 204 GLY A CA 1
ATOM 1615 C C . GLY A 1 204 ? -10.352 33.906 10.594 1 96.44 204 GLY A C 1
ATOM 1616 O O . GLY A 1 204 ? -9.875 34.344 9.547 1 96.44 204 GLY A O 1
ATOM 1617 N N . THR A 1 205 ? -10.172 34.438 11.703 1 97 205 THR A N 1
ATOM 1618 C CA . THR A 1 205 ? -9.406 35.656 11.828 1 97 205 THR A CA 1
ATOM 1619 C C . THR A 1 205 ? -7.934 35.375 12.086 1 97 205 THR A C 1
ATOM 1621 O O . THR A 1 205 ? -7.062 35.875 11.375 1 97 205 THR A O 1
ATOM 1624 N N . VAL A 1 206 ? -7.676 34.531 13.023 1 97.44 206 VAL A N 1
ATOM 1625 C CA . VAL A 1 206 ? -6.312 34.312 13.492 1 97.44 206 VAL A CA 1
ATOM 1626 C C . VAL A 1 206 ? -5.566 33.406 12.5 1 97.44 206 VAL A C 1
ATOM 1628 O O . VAL A 1 206 ? -4.363 33.594 12.289 1 97.44 206 VAL A O 1
ATOM 1631 N N . GLY A 1 207 ? -6.238 32.5 11.922 1 97.56 207 GLY A N 1
ATOM 1632 C CA . GLY A 1 207 ? -5.629 31.562 10.992 1 97.56 207 GLY A CA 1
ATOM 1633 C C . GLY A 1 207 ? -4.855 32.25 9.883 1 97.56 207 GLY A C 1
ATOM 1634 O O . GLY A 1 207 ? -3.641 32.062 9.766 1 97.56 207 GLY A O 1
ATOM 1635 N N . PRO A 1 208 ? -5.504 33.031 9.109 1 97.62 208 PRO A N 1
ATOM 1636 C CA . PRO A 1 208 ? -4.824 33.75 8.023 1 97.62 208 PRO A CA 1
ATOM 1637 C C . PRO A 1 208 ? -3.684 34.656 8.516 1 97.62 208 PRO A C 1
ATOM 1639 O O . PRO A 1 208 ? -2.674 34.812 7.828 1 97.62 208 PRO A O 1
ATOM 1642 N N . MET A 1 209 ? -3.834 35.219 9.711 1 97.75 209 MET A N 1
ATOM 1643 C CA . MET A 1 209 ? -2.764 36.031 10.297 1 97.75 209 MET A CA 1
ATOM 1644 C C . MET A 1 209 ? -1.509 35.188 10.516 1 97.75 209 MET A C 1
ATOM 1646 O O . MET A 1 209 ? -0.405 35.625 10.172 1 97.75 209 MET A O 1
ATOM 1650 N N . ILE A 1 210 ? -1.729 34.062 11.008 1 98.12 210 ILE A N 1
ATOM 1651 C CA . ILE A 1 210 ? -0.63 33.156 11.305 1 98.12 210 ILE A CA 1
ATOM 1652 C C . ILE A 1 210 ? -0.002 32.656 10.008 1 98.12 210 ILE A C 1
ATOM 1654 O O . ILE A 1 210 ? 1.224 32.594 9.891 1 98.12 210 ILE A O 1
ATOM 1658 N N . GLN A 1 211 ? -0.82 32.344 9.094 1 98.19 211 GLN A N 1
ATOM 1659 C CA . GLN A 1 211 ? -0.317 31.859 7.805 1 98.19 211 GLN A CA 1
ATOM 1660 C C . GLN A 1 211 ? 0.651 32.875 7.191 1 98.19 211 GLN A C 1
ATOM 1662 O O . GLN A 1 211 ? 1.753 32.5 6.773 1 98.19 211 GLN A O 1
ATOM 1667 N N . LYS A 1 212 ? 0.226 34.062 7.125 1 97.44 212 LYS A N 1
ATOM 1668 C CA . LYS A 1 212 ? 1.051 35.125 6.551 1 97.44 212 LYS A CA 1
ATOM 1669 C C . LYS A 1 212 ? 2.365 35.281 7.312 1 97.44 212 LYS A C 1
ATOM 1671 O O . LYS A 1 212 ? 3.432 35.406 6.703 1 97.44 212 LYS A O 1
ATOM 1676 N N . ALA A 1 213 ? 2.248 35.281 8.586 1 97 213 ALA A N 1
ATOM 1677 C CA . ALA A 1 213 ? 3.434 35.438 9.422 1 97 213 ALA A CA 1
ATOM 1678 C C . ALA A 1 213 ? 4.402 34.281 9.242 1 97 213 ALA A C 1
ATOM 1680 O O . ALA A 1 213 ? 5.617 34.5 9.172 1 97 213 ALA A O 1
ATOM 1681 N N . LEU A 1 214 ? 3.9 33.094 9.203 1 97.19 214 LEU A N 1
ATOM 1682 C CA . LEU A 1 214 ? 4.742 31.906 9.023 1 97.19 214 LEU A CA 1
ATOM 1683 C C . LEU A 1 214 ? 5.402 31.922 7.645 1 97.19 214 LEU A C 1
ATOM 1685 O O . LEU A 1 214 ? 6.578 31.578 7.516 1 97.19 214 LEU A O 1
ATOM 1689 N N . GLN A 1 215 ? 4.652 32.25 6.688 1 96.62 215 GLN A N 1
ATOM 1690 C CA . GLN A 1 215 ? 5.199 32.312 5.336 1 96.62 215 GLN A CA 1
ATOM 1691 C C . GLN A 1 215 ? 6.324 33.344 5.254 1 96.62 215 GLN A C 1
ATOM 1693 O O . GLN A 1 215 ? 7.344 33.125 4.605 1 96.62 215 GLN A O 1
ATOM 1698 N N . GLN A 1 216 ? 6.102 34.438 5.859 1 94.94 216 GLN A N 1
ATOM 1699 C CA . GLN A 1 216 ? 7.141 35.469 5.895 1 94.94 216 GLN A CA 1
ATOM 1700 C C . GLN A 1 216 ? 8.391 34.969 6.613 1 94.94 216 GLN A C 1
ATOM 1702 O O . GLN A 1 216 ? 9.508 35.156 6.133 1 94.94 216 GLN A O 1
ATOM 1707 N N . ALA A 1 217 ? 8.141 34.375 7.75 1 93.56 217 ALA A N 1
ATOM 1708 C CA . ALA A 1 217 ? 9.266 33.844 8.508 1 93.56 217 ALA A CA 1
ATOM 1709 C C . ALA A 1 217 ? 10.016 32.781 7.695 1 93.56 217 ALA A C 1
ATOM 1711 O O . ALA A 1 217 ? 11.25 32.75 7.715 1 93.56 217 ALA A O 1
ATOM 1712 N N . ALA A 1 218 ? 9.312 31.938 7.039 1 93.94 218 ALA A N 1
ATOM 1713 C CA . ALA A 1 218 ? 9.914 30.891 6.211 1 93.94 218 ALA A CA 1
ATOM 1714 C C . ALA A 1 218 ? 10.742 31.5 5.082 1 93.94 218 ALA A C 1
ATOM 1716 O O . ALA A 1 218 ? 11.836 31.016 4.777 1 93.94 218 ALA A O 1
ATOM 1717 N N . LYS A 1 219 ? 10.211 32.5 4.438 1 92.88 219 LYS A N 1
ATOM 1718 C CA . LYS A 1 219 ? 10.922 33.188 3.369 1 92.88 219 LYS A CA 1
ATOM 1719 C C . LYS A 1 219 ? 12.227 33.781 3.883 1 92.88 219 LYS A C 1
ATOM 1721 O O . LYS A 1 219 ? 13.258 33.719 3.213 1 92.88 219 LYS A O 1
ATOM 1726 N N . GLU A 1 220 ? 12.156 34.406 4.965 1 91.75 220 GLU A N 1
ATOM 1727 C CA . GLU A 1 220 ? 13.328 35.031 5.562 1 91.75 220 GLU A CA 1
ATOM 1728 C C . GLU A 1 220 ? 14.422 34 5.855 1 91.75 220 GLU A C 1
ATOM 1730 O O . GLU A 1 220 ? 15.609 34.344 5.82 1 91.75 220 GLU A O 1
ATOM 1735 N N . GLN A 1 221 ? 14.023 32.812 6.113 1 89.81 221 GLN A N 1
ATOM 1736 C CA . GLN A 1 221 ? 14.977 31.734 6.422 1 89.81 221 GLN A CA 1
ATOM 1737 C C . GLN A 1 221 ? 15.297 30.906 5.18 1 89.81 221 GLN A C 1
ATOM 1739 O O . GLN A 1 221 ? 15.961 29.875 5.273 1 89.81 221 GLN A O 1
ATOM 1744 N N . SER A 1 222 ? 14.75 31.25 3.996 1 85.25 222 SER A N 1
ATOM 1745 C CA . SER A 1 222 ? 14.938 30.547 2.732 1 85.25 222 SER A CA 1
ATOM 1746 C C . SER A 1 222 ? 14.539 29.078 2.852 1 85.25 222 SER A C 1
ATOM 1748 O O . SER A 1 222 ? 15.258 28.203 2.373 1 85.25 222 SER A O 1
ATOM 1750 N N . ASP A 1 223 ? 13.539 28.938 3.678 1 82.62 223 ASP A N 1
ATOM 1751 C CA . ASP A 1 223 ? 12.977 27.594 3.809 1 82.62 223 ASP A CA 1
ATOM 1752 C C . ASP A 1 223 ? 12.094 27.25 2.613 1 82.62 223 ASP A C 1
ATOM 1754 O O . ASP A 1 223 ? 10.992 27.781 2.473 1 82.62 223 ASP A O 1
ATOM 1758 N N . HIS A 1 224 ? 12.531 26.234 1.795 1 79.75 224 HIS A N 1
ATOM 1759 C CA . HIS A 1 224 ? 11.781 25.844 0.607 1 79.75 224 HIS A CA 1
ATOM 1760 C C . HIS A 1 224 ? 11.211 24.438 0.756 1 79.75 224 HIS A C 1
ATOM 1762 O O . HIS A 1 224 ? 10.648 23.875 -0.193 1 79.75 224 HIS A O 1
ATOM 1768 N N . GLN A 1 225 ? 11.281 23.922 1.874 1 86.06 225 GLN A N 1
ATOM 1769 C CA . GLN A 1 225 ? 10.875 22.531 2.072 1 86.06 225 GLN A CA 1
ATOM 1770 C C . GLN A 1 225 ? 9.57 22.453 2.857 1 86.06 225 GLN A C 1
ATOM 1772 O O . GLN A 1 225 ? 9.047 21.359 3.078 1 86.06 225 GLN A O 1
ATOM 1777 N N . THR A 1 226 ? 9.125 23.641 3.281 1 92.56 226 THR A N 1
ATOM 1778 C CA . THR A 1 226 ? 7.941 23.672 4.141 1 92.56 226 THR A CA 1
ATOM 1779 C C . THR A 1 226 ? 6.734 24.219 3.379 1 92.56 226 THR A C 1
ATOM 1781 O O . THR A 1 226 ? 6.836 25.234 2.693 1 92.56 226 THR A O 1
ATOM 1784 N N . GLU A 1 227 ? 5.676 23.469 3.424 1 95.81 227 GLU A N 1
ATOM 1785 C CA . GLU A 1 227 ? 4.398 23.953 2.904 1 95.81 227 GLU A CA 1
ATOM 1786 C C . GLU A 1 227 ? 3.482 24.406 4.035 1 95.81 227 GLU A C 1
ATOM 1788 O O . GLU A 1 227 ? 3.318 23.703 5.031 1 95.81 227 GLU A O 1
ATOM 1793 N N . ILE A 1 228 ? 2.965 25.641 3.924 1 97.88 228 ILE A N 1
ATOM 1794 C CA . ILE A 1 228 ? 2.111 26.25 4.938 1 97.88 228 ILE A CA 1
ATOM 1795 C C . ILE A 1 228 ? 0.722 26.5 4.359 1 97.88 228 ILE A C 1
ATOM 1797 O O . ILE A 1 228 ? 0.565 27.281 3.422 1 97.88 228 ILE A O 1
ATOM 1801 N N . VAL A 1 229 ? -0.312 25.859 4.957 1 98.12 229 VAL A N 1
ATOM 1802 C CA . VAL A 1 229 ? -1.618 25.953 4.312 1 98.12 229 VAL A CA 1
ATOM 1803 C C . VAL A 1 229 ? -2.711 26.094 5.371 1 98.12 229 VAL A C 1
ATOM 1805 O O . VAL A 1 229 ? -2.508 25.734 6.531 1 98.12 229 VAL A O 1
ATOM 1808 N N . LEU A 1 230 ? -3.838 26.703 4.965 1 98.56 230 LEU A N 1
ATOM 1809 C CA . LEU A 1 230 ? -5.027 26.75 5.812 1 98.56 230 LEU A CA 1
ATOM 1810 C C . LEU A 1 230 ? -5.828 25.453 5.688 1 98.56 230 LEU A C 1
ATOM 1812 O O . LEU A 1 230 ? -5.879 24.844 4.609 1 98.56 230 LEU A O 1
ATOM 1816 N N . VAL A 1 231 ? -6.434 25.078 6.801 1 98.31 231 VAL A N 1
ATOM 1817 C CA . VAL A 1 231 ? -7.242 23.859 6.793 1 98.31 231 VAL A CA 1
ATOM 1818 C C . VAL A 1 231 ? -8.555 24.109 7.539 1 98.31 231 VAL A C 1
ATOM 1820 O O . VAL A 1 231 ? -8.703 25.109 8.234 1 98.31 231 VAL A O 1
ATOM 1823 N N . SER A 1 232 ? -9.523 23.156 7.34 1 96.88 232 SER A N 1
ATOM 1824 C CA . SER A 1 232 ? -10.758 23.156 8.109 1 96.88 232 SER A CA 1
ATOM 1825 C C . SER A 1 232 ? -10.5 22.828 9.578 1 96.88 232 SER A C 1
ATOM 1827 O O . SER A 1 232 ? -9.352 22.641 9.984 1 96.88 232 SER A O 1
ATOM 1829 N N . HIS A 1 233 ? -11.469 22.797 10.305 1 92 233 HIS A N 1
ATOM 1830 C CA . HIS A 1 233 ? -11.414 22.781 11.766 1 92 233 HIS A CA 1
ATOM 1831 C C . HIS A 1 233 ? -10.484 21.703 12.281 1 92 233 HIS A C 1
ATOM 1833 O O . HIS A 1 233 ? -10.531 20.562 11.812 1 92 233 HIS A O 1
ATOM 1839 N N . LEU A 1 234 ? -9.617 21.984 13.289 1 95.25 234 LEU A N 1
ATOM 1840 C CA . LEU A 1 234 ? -8.688 21.078 13.953 1 95.25 234 LEU A CA 1
ATOM 1841 C C . LEU A 1 234 ? -9.062 20.891 15.422 1 95.25 234 LEU A C 1
ATOM 1843 O O . LEU A 1 234 ? -8.383 20.172 16.156 1 95.25 234 LEU A O 1
ATOM 1847 N N . GLY A 1 235 ? -10.062 21.484 15.844 1 92.25 235 GLY A N 1
ATOM 1848 C CA . GLY A 1 235 ? -10.453 21.453 17.25 1 92.25 235 GLY A CA 1
ATOM 1849 C C . GLY A 1 235 ? -9.805 22.547 18.062 1 92.25 235 GLY A C 1
ATOM 1850 O O . GLY A 1 235 ? -8.766 23.094 17.688 1 92.25 235 GLY A O 1
ATOM 1851 N N . GLY A 1 236 ? -10.445 22.953 19.188 1 92.69 236 GLY A N 1
ATOM 1852 C CA . GLY A 1 236 ? -9.867 23.906 20.125 1 92.69 236 GLY A CA 1
ATOM 1853 C C . GLY A 1 236 ? -10.047 25.359 19.703 1 92.69 236 GLY A C 1
ATOM 1854 O O . GL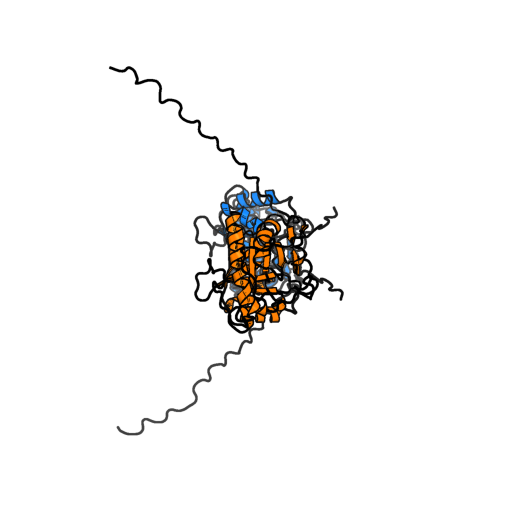Y A 1 236 ? -9.117 26.156 19.828 1 92.69 236 GLY A O 1
ATOM 1855 N N . HIS A 1 237 ? -11.195 25.719 19.203 1 91.75 237 HIS A N 1
ATOM 1856 C CA . HIS A 1 237 ? -11.445 27.078 18.734 1 91.75 237 HIS A CA 1
ATOM 1857 C C . HIS A 1 237 ? -11.258 28.094 19.859 1 91.75 237 HIS A C 1
ATOM 1859 O O . HIS A 1 237 ? -10.883 29.25 19.609 1 91.75 237 HIS A O 1
ATOM 1865 N N . ALA A 1 238 ? -11.438 27.609 21.047 1 93.88 238 ALA A N 1
ATOM 1866 C CA . ALA A 1 238 ? -11.312 28.5 22.203 1 93.88 238 ALA A CA 1
ATOM 1867 C C . ALA A 1 238 ? -9.875 29.016 22.344 1 93.88 238 ALA A C 1
ATOM 1869 O O . ALA A 1 238 ? -9.648 30.125 22.844 1 93.88 238 ALA A O 1
ATOM 1870 N N . PHE A 1 239 ? -8.977 28.25 21.938 1 94.19 239 PHE A N 1
ATOM 1871 C CA . PHE A 1 239 ? -7.566 28.609 22.031 1 94.19 239 PHE A CA 1
ATOM 1872 C C . PHE A 1 239 ? -7.117 29.406 20.828 1 94.19 239 PHE A C 1
ATOM 1874 O O . PHE A 1 239 ? -6.133 30.156 20.891 1 94.19 239 PHE A O 1
ATOM 1881 N N . ALA A 1 240 ? -7.879 29.219 19.688 1 90.38 240 ALA A N 1
ATOM 1882 C CA . ALA A 1 240 ? -7.477 29.719 18.375 1 90.38 240 ALA A CA 1
ATOM 1883 C C . ALA A 1 240 ? -5.98 29.531 18.156 1 90.38 240 ALA A C 1
ATOM 1885 O O . ALA A 1 240 ? -5.32 28.812 18.906 1 90.38 240 ALA A O 1
ATOM 1886 N N . GLY A 1 241 ? -5.488 30.109 16.953 1 96.75 241 GLY A N 1
ATOM 1887 C CA . GLY A 1 241 ? -4.086 29.891 16.641 1 96.75 241 GLY A CA 1
ATOM 1888 C C . GLY A 1 241 ? -3.697 28.422 16.656 1 96.75 241 GLY A C 1
ATOM 1889 O O . GLY A 1 241 ? -2.6 28.078 17.094 1 96.75 241 GLY A O 1
ATOM 1890 N N . ASN A 1 242 ? -4.637 27.562 16.406 1 97.88 242 ASN A N 1
ATOM 1891 C CA . ASN A 1 242 ? -4.383 26.125 16.359 1 97.88 242 ASN A CA 1
ATOM 1892 C C . ASN A 1 242 ? -3.703 25.719 15.055 1 97.88 242 ASN A C 1
ATOM 1894 O O . ASN A 1 242 ? -4.141 26.109 13.969 1 97.88 242 ASN A O 1
ATOM 1898 N N . LEU A 1 243 ? -2.609 24.938 15.227 1 98.19 243 LEU A N 1
ATOM 1899 C CA . LEU A 1 243 ? -1.976 24.375 14.039 1 98.19 243 LEU A CA 1
ATOM 1900 C C . LEU A 1 243 ? -1.262 23.078 14.359 1 98.19 243 LEU A C 1
ATOM 1902 O O . LEU A 1 243 ? -1.032 22.75 15.531 1 98.19 243 LEU A O 1
ATOM 1906 N N . VAL A 1 244 ? -1.057 22.297 13.352 1 98.25 244 VAL A N 1
ATOM 1907 C CA . VAL A 1 244 ? -0.249 21.094 13.469 1 98.25 244 VAL A CA 1
ATOM 1908 C C . VAL A 1 244 ? 0.902 21.125 12.469 1 98.25 244 VAL A C 1
ATOM 1910 O O . VAL A 1 244 ? 0.716 21.531 11.32 1 98.25 244 VAL A O 1
ATOM 1913 N N . ILE A 1 245 ? 2.059 20.734 12.945 1 97.62 245 ILE A N 1
ATOM 1914 C CA . ILE A 1 245 ? 3.266 20.656 12.133 1 97.62 245 ILE A CA 1
ATOM 1915 C C . ILE A 1 245 ? 3.668 19.188 11.953 1 97.62 245 ILE A C 1
ATOM 1917 O O . ILE A 1 245 ? 3.93 18.484 12.93 1 97.62 245 ILE A O 1
ATOM 1921 N N . TYR A 1 246 ? 3.68 18.828 10.742 1 96.56 246 TYR A N 1
ATOM 1922 C CA . TYR A 1 246 ? 4.215 17.516 10.406 1 96.56 246 TYR A CA 1
ATOM 1923 C C . TYR A 1 246 ? 5.652 17.625 9.914 1 96.56 246 TYR A C 1
ATOM 1925 O O . TYR A 1 246 ? 5.93 18.328 8.945 1 96.56 246 TYR A O 1
ATOM 1933 N N . THR A 1 247 ? 6.531 16.938 10.609 1 93.62 247 THR A N 1
ATOM 1934 C CA . THR A 1 247 ? 7.945 16.922 10.25 1 93.62 247 THR A CA 1
ATOM 1935 C C . THR A 1 247 ? 8.422 15.5 9.984 1 93.62 247 THR A C 1
ATOM 1937 O O . THR A 1 247 ? 7.66 14.539 10.141 1 93.62 247 THR A O 1
ATOM 1940 N N . HIS A 1 248 ? 9.711 15.344 9.422 1 89.94 248 HIS A N 1
ATOM 1941 C CA . HIS A 1 248 ? 10.281 14.039 9.102 1 89.94 248 HIS A CA 1
ATOM 1942 C C . HIS A 1 248 ? 9.375 13.266 8.148 1 89.94 248 HIS A C 1
ATOM 1944 O O . HIS A 1 248 ? 9.047 12.109 8.406 1 89.94 248 HIS A O 1
ATOM 1950 N N . GLN A 1 249 ? 8.891 13.953 7.148 1 89.25 249 GLN A N 1
ATOM 1951 C CA . GLN A 1 249 ? 8.055 13.375 6.102 1 89.25 249 GLN A CA 1
ATOM 1952 C C . GLN A 1 249 ? 6.797 12.75 6.691 1 89.25 249 GLN A C 1
ATOM 1954 O O . GLN A 1 249 ? 6.418 11.633 6.324 1 89.25 249 GLN A O 1
ATOM 1959 N N . GLY A 1 250 ? 6.281 13.438 7.676 1 92.44 250 GLY A N 1
ATOM 1960 C CA . GLY A 1 250 ? 4.984 13.062 8.211 1 92.44 250 GLY A CA 1
ATOM 1961 C C . GLY A 1 250 ? 5.078 12.18 9.445 1 92.44 250 GLY A C 1
ATOM 1962 O O . GLY A 1 250 ? 4.07 11.938 10.109 1 92.44 250 GLY A O 1
ATOM 1963 N N . GLN A 1 251 ? 6.227 11.742 9.898 1 90.44 251 GLN A N 1
ATOM 1964 C CA . GLN A 1 251 ? 6.379 10.734 10.945 1 90.44 251 GLN A CA 1
ATOM 1965 C C . GLN A 1 251 ? 6.223 11.352 12.328 1 90.44 251 GLN A C 1
ATOM 1967 O O . GLN A 1 251 ? 6.074 10.633 13.32 1 90.44 251 GLN A O 1
ATOM 1972 N N . ARG A 1 252 ? 6.234 12.703 12.422 1 92.5 252 ARG A N 1
ATOM 1973 C CA . ARG A 1 252 ? 6.008 13.422 13.672 1 92.5 252 ARG A CA 1
ATOM 1974 C C . ARG A 1 252 ? 4.977 14.531 13.484 1 92.5 252 ARG A C 1
ATOM 1976 O O . ARG A 1 252 ? 5.035 15.281 12.508 1 92.5 252 ARG A O 1
ATOM 1983 N N . ALA A 1 253 ? 4.062 14.57 14.445 1 95.94 253 ALA A N 1
ATOM 1984 C CA . ALA A 1 253 ? 3.043 15.617 14.469 1 95.94 253 ALA A CA 1
ATOM 1985 C C . ALA A 1 253 ? 3.143 16.453 15.742 1 95.94 253 ALA A C 1
ATOM 1987 O O . ALA A 1 253 ? 3.053 15.914 16.844 1 95.94 253 ALA A O 1
ATOM 1988 N N . ILE A 1 254 ? 3.326 17.719 15.57 1 96.38 254 ILE A N 1
ATOM 1989 C CA . ILE A 1 254 ? 3.363 18.656 16.688 1 96.38 254 ILE A CA 1
ATOM 1990 C C . ILE A 1 254 ? 2.141 19.578 16.641 1 96.38 254 ILE A C 1
ATOM 1992 O O . ILE A 1 254 ? 2.014 20.391 15.727 1 96.38 254 ILE A O 1
ATOM 1996 N N . TRP A 1 255 ? 1.32 19.453 17.625 1 97.44 255 TRP A N 1
ATOM 1997 C CA . TRP A 1 255 ? 0.113 20.281 17.703 1 97.44 255 TRP A CA 1
ATOM 1998 C C . TRP A 1 255 ? 0.322 21.469 18.641 1 97.44 255 TRP A C 1
ATOM 2000 O O . TRP A 1 255 ? 0.754 21.297 19.781 1 97.44 255 TRP A O 1
ATOM 2010 N N . TYR A 1 256 ? -0.002 22.672 18.188 1 97.75 256 TYR A N 1
ATOM 2011 C CA . TYR A 1 256 ? 0.107 23.891 18.953 1 97.75 256 TYR A CA 1
ATOM 2012 C C . TYR A 1 256 ? -1.251 24.578 19.109 1 97.75 256 TYR A C 1
ATOM 2014 O O . TYR A 1 256 ? -2.141 24.375 18.281 1 97.75 256 TYR A O 1
ATOM 2022 N N . GLY A 1 257 ? -1.375 25.312 20.125 1 97.75 257 GLY A N 1
ATOM 2023 C CA . GLY A 1 257 ? -2.467 26.25 20.359 1 97.75 257 GLY A CA 1
ATOM 2024 C C . GLY A 1 257 ? -1.997 27.609 20.844 1 97.75 257 GLY A C 1
ATOM 2025 O O . GLY A 1 257 ? -0.855 27.766 21.281 1 97.75 257 GLY A O 1
ATOM 2026 N N . ARG A 1 258 ? -2.85 28.625 20.609 1 96.94 258 ARG A N 1
ATOM 2027 C CA . ARG A 1 258 ? -2.602 29.984 21.062 1 96.94 258 ARG A CA 1
ATOM 2028 C C . ARG A 1 258 ? -1.401 30.594 20.328 1 96.94 258 ARG A C 1
ATOM 2030 O O . ARG A 1 258 ? -0.668 31.406 20.891 1 96.94 258 ARG A O 1
ATOM 2037 N N . VAL A 1 259 ? -1.146 30.125 19.188 1 97.31 259 VAL A N 1
ATOM 2038 C CA . VAL A 1 259 ? -0.068 30.688 18.391 1 97.31 259 VAL A CA 1
ATOM 2039 C C . VAL A 1 259 ? -0.47 32.094 17.906 1 97.31 259 VAL A C 1
ATOM 2041 O O . VAL A 1 259 ? -1.606 32.281 17.469 1 97.31 259 VAL A O 1
ATOM 2044 N N . THR A 1 260 ? 0.386 33 17.984 1 95.94 260 THR A N 1
ATOM 2045 C CA . THR A 1 260 ? 0.237 34.312 17.422 1 95.94 260 THR A CA 1
ATOM 2046 C C . THR A 1 260 ? 1.366 34.625 16.438 1 95.94 260 THR A C 1
ATOM 2048 O O . THR A 1 260 ? 2.361 33.906 16.391 1 95.94 260 THR A O 1
ATOM 2051 N N . PRO A 1 261 ? 1.159 35.656 15.633 1 96.44 261 PRO A N 1
ATOM 2052 C CA . PRO A 1 261 ? 2.232 36.031 14.703 1 96.44 261 PRO A CA 1
ATOM 2053 C C . PRO A 1 261 ? 3.58 36.188 15.398 1 96.44 261 PRO A C 1
ATOM 2055 O O . PRO A 1 261 ? 4.625 35.938 14.805 1 96.44 261 PRO A O 1
ATOM 2058 N N . CYS A 1 262 ? 3.59 36.531 16.672 1 94.81 262 CYS A N 1
ATOM 2059 C CA . CYS A 1 262 ? 4.805 36.781 17.438 1 94.81 262 CYS A CA 1
ATOM 2060 C C . CYS A 1 262 ? 5.621 35.531 17.625 1 94.81 262 CYS A C 1
ATOM 2062 O O . CYS A 1 262 ? 6.828 35.562 17.859 1 94.81 262 CYS A O 1
ATOM 2064 N N . TYR A 1 263 ? 5.031 34.375 17.484 1 95.31 263 TYR A N 1
ATOM 2065 C CA . TYR A 1 263 ? 5.707 33.125 17.734 1 95.31 263 TYR A CA 1
ATOM 2066 C C . TYR A 1 263 ? 6.191 32.5 16.422 1 95.31 263 TYR A C 1
ATOM 2068 O O . TYR A 1 263 ? 6.934 31.516 16.438 1 95.31 263 TYR A O 1
ATOM 2076 N N . CYS A 1 264 ? 5.809 33.031 15.328 1 95.56 264 CYS A N 1
ATOM 2077 C CA . CYS A 1 264 ? 5.953 32.344 14.039 1 95.56 264 CYS A CA 1
ATOM 2078 C C . CYS A 1 264 ? 7.426 32.219 13.664 1 95.56 264 CYS A C 1
ATOM 2080 O O . CYS A 1 264 ? 7.84 31.172 13.156 1 95.56 264 CYS A O 1
ATOM 2082 N N . GLN A 1 265 ? 8.203 33.219 13.922 1 92.56 265 GLN A N 1
ATOM 2083 C CA . GLN A 1 265 ? 9.633 33.094 13.641 1 92.56 265 GLN A CA 1
ATOM 2084 C C . GLN A 1 265 ? 10.273 32 14.469 1 92.56 265 GLN A C 1
ATOM 2086 O O . GLN A 1 265 ? 11.094 31.234 13.961 1 92.56 265 GLN A O 1
ATOM 2091 N N . ASP A 1 266 ? 9.938 31.938 15.719 1 92.88 266 ASP A N 1
ATOM 2092 C CA . ASP A 1 266 ? 10.469 30.922 16.609 1 92.88 266 ASP A CA 1
ATOM 2093 C C . ASP A 1 266 ? 10.047 29.516 16.156 1 92.88 266 ASP A C 1
ATOM 2095 O O . ASP A 1 266 ? 10.828 28.562 16.25 1 92.88 266 ASP A O 1
ATOM 2099 N N . ILE A 1 267 ? 8.867 29.391 15.75 1 94.88 267 ILE A N 1
ATOM 2100 C CA . ILE A 1 267 ? 8.359 28.109 15.281 1 94.88 267 ILE A CA 1
ATOM 2101 C C . ILE A 1 267 ? 9.164 27.641 14.07 1 94.88 267 ILE A C 1
ATOM 2103 O O . ILE A 1 267 ? 9.609 26.484 14.016 1 94.88 267 ILE A O 1
ATOM 2107 N N . ILE A 1 268 ? 9.398 28.516 13.109 1 93.44 268 ILE A N 1
ATOM 2108 C CA . ILE A 1 268 ? 10.156 28.172 11.906 1 93.44 268 ILE A CA 1
ATOM 2109 C C . ILE A 1 268 ? 11.586 27.797 12.289 1 93.44 268 ILE A C 1
ATOM 2111 O O . ILE A 1 268 ? 12.109 26.781 11.836 1 93.44 268 ILE A O 1
ATOM 2115 N N . ASN A 1 269 ? 12.156 28.484 13.203 1 89.75 269 ASN A N 1
ATOM 2116 C CA . ASN A 1 269 ? 13.562 28.297 13.555 1 89.75 269 ASN A CA 1
ATOM 2117 C C . ASN A 1 269 ? 13.766 27.062 14.422 1 89.75 269 ASN A C 1
ATOM 2119 O O . ASN A 1 269 ? 14.789 26.391 14.312 1 89.75 269 ASN A O 1
ATOM 2123 N N . ASN A 1 270 ? 12.781 26.781 15.242 1 90.25 270 ASN A N 1
ATOM 2124 C CA . ASN A 1 270 ? 13 25.766 16.266 1 90.25 270 ASN A CA 1
ATOM 2125 C C . ASN A 1 270 ? 12.234 24.484 15.938 1 90.25 270 ASN A C 1
ATOM 2127 O O . ASN A 1 270 ? 12.836 23.406 15.797 1 90.25 270 ASN A O 1
ATOM 2131 N N . SER A 1 271 ? 10.992 24.516 15.703 1 90.69 271 SER A N 1
ATOM 2132 C CA . SER A 1 271 ? 10.164 23.328 15.562 1 90.69 271 SER A CA 1
ATOM 2133 C C . SER A 1 271 ? 10.414 22.641 14.227 1 90.69 271 SER A C 1
ATOM 2135 O O . SER A 1 271 ? 10.391 21.406 14.148 1 90.69 271 SER A O 1
ATOM 2137 N N . LEU A 1 272 ? 10.656 23.328 13.141 1 88.69 272 LEU A N 1
ATOM 2138 C CA . LEU A 1 272 ? 10.812 22.734 11.812 1 88.69 272 LEU A CA 1
ATOM 2139 C C . LEU A 1 272 ? 12.25 22.281 11.586 1 88.69 272 LEU A C 1
ATOM 2141 O O . LEU A 1 272 ? 12.484 21.234 10.969 1 88.69 272 LEU A O 1
ATOM 2145 N N . GLN A 1 273 ? 13.203 22.922 12.156 1 79.31 273 GLN A N 1
ATOM 2146 C CA . GLN A 1 273 ? 14.594 22.672 11.773 1 79.31 273 GLN A CA 1
ATOM 2147 C C . GLN A 1 273 ? 15.336 21.906 12.859 1 79.31 273 GLN A C 1
ATOM 2149 O O . GLN A 1 273 ? 16.281 21.156 12.57 1 79.31 273 GLN A O 1
ATOM 2154 N N . ASP A 1 274 ? 14.875 22.016 14.141 1 81.12 274 ASP A N 1
ATOM 2155 C CA . ASP A 1 274 ? 15.773 21.547 15.188 1 81.12 274 ASP A CA 1
ATOM 2156 C C . ASP A 1 274 ? 15.062 20.594 16.141 1 81.12 274 ASP A C 1
ATOM 2158 O O . ASP A 1 274 ? 15.523 20.375 17.266 1 81.12 274 ASP A O 1
ATOM 2162 N N . ASP A 1 275 ? 14 20.125 15.805 1 90 275 ASP A N 1
ATOM 2163 C CA . ASP A 1 275 ? 13.227 19.203 16.641 1 90 275 ASP A CA 1
ATOM 2164 C C . ASP A 1 275 ? 12.977 19.781 18.016 1 90 275 ASP A C 1
ATOM 2166 O O . ASP A 1 275 ? 12.992 19.062 19.016 1 90 275 ASP A O 1
ATOM 2170 N N . LYS A 1 276 ? 12.922 21.109 18.109 1 92.88 276 LYS A N 1
ATOM 2171 C CA . LYS A 1 276 ? 12.57 21.812 19.344 1 92.88 276 LYS A CA 1
ATOM 2172 C C . LYS A 1 276 ? 11.102 22.234 19.328 1 92.88 276 LYS A C 1
ATOM 2174 O O . LYS A 1 276 ? 10.555 22.562 18.266 1 92.88 276 LYS A O 1
ATOM 2179 N N . VAL A 1 277 ? 10.523 22.25 20.5 1 95.06 277 VAL A N 1
ATOM 2180 C CA . VAL A 1 277 ? 9.117 22.609 20.594 1 95.06 277 VAL A CA 1
ATOM 2181 C C . VAL A 1 277 ? 8.93 23.688 21.656 1 95.06 277 VAL A C 1
ATOM 2183 O O . VAL A 1 277 ? 9.57 23.641 22.703 1 95.06 277 VAL A O 1
ATOM 2186 N N . ILE A 1 278 ? 8.117 24.641 21.359 1 94.5 278 ILE A N 1
ATOM 2187 C CA . ILE A 1 278 ? 7.738 25.656 22.344 1 94.5 278 ILE A CA 1
ATOM 2188 C C . ILE A 1 278 ? 6.738 25.062 23.328 1 94.5 278 ILE A C 1
ATOM 2190 O O . ILE A 1 278 ? 5.543 24.984 23.047 1 94.5 278 ILE A O 1
ATOM 2194 N N . GLU A 1 279 ? 7.172 24.812 24.453 1 93.38 279 GLU A N 1
ATOM 2195 C CA . GLU A 1 279 ? 6.457 23.969 25.406 1 93.38 279 GLU A CA 1
ATOM 2196 C C . GLU A 1 279 ? 5.098 24.578 25.766 1 93.38 279 GLU A C 1
ATOM 2198 O O . GLU A 1 279 ? 4.094 23.859 25.797 1 93.38 279 GLU A O 1
ATOM 2203 N N . ASP A 1 280 ? 5.047 25.828 25.984 1 92.69 280 ASP A N 1
ATOM 2204 C CA . ASP A 1 280 ? 3.848 26.5 26.484 1 92.69 280 ASP A CA 1
ATOM 2205 C C . ASP A 1 280 ? 2.732 26.469 25.438 1 92.69 280 ASP A C 1
ATOM 2207 O O . ASP A 1 280 ? 1.572 26.734 25.75 1 92.69 280 ASP A O 1
ATOM 2211 N N . LEU A 1 281 ? 3.023 26.141 24.203 1 96.5 281 LEU A N 1
ATOM 2212 C CA . LEU A 1 281 ? 2.033 26.188 23.141 1 96.5 281 LEU A CA 1
ATOM 2213 C C . LEU A 1 281 ? 1.608 24.766 22.75 1 96.5 281 LEU A C 1
ATOM 2215 O O . LEU A 1 281 ? 0.687 24.594 21.938 1 96.5 281 LEU A O 1
ATOM 2219 N N . VAL A 1 282 ? 2.219 23.75 23.297 1 96.69 282 VAL A N 1
ATOM 2220 C CA . VAL A 1 282 ? 2.029 22.375 22.844 1 96.69 282 VAL A CA 1
ATOM 2221 C C . VAL A 1 282 ? 0.687 21.844 23.344 1 96.69 282 VAL A C 1
ATOM 2223 O O . VAL A 1 282 ? 0.39 21.922 24.547 1 96.69 282 VAL A O 1
ATOM 2226 N N . ARG A 1 283 ? -0.086 21.344 22.422 1 96.5 283 ARG A N 1
ATOM 2227 C CA . ARG A 1 283 ? -1.325 20.656 22.75 1 96.5 283 ARG A CA 1
ATOM 2228 C C . ARG A 1 283 ? -1.121 19.141 22.766 1 96.5 283 ARG A C 1
ATOM 2230 O O . ARG A 1 283 ? -1.821 18.422 23.484 1 96.5 283 ARG A O 1
ATOM 2237 N N . GLY A 1 284 ? -0.246 18.641 21.906 1 94.56 284 GLY A N 1
ATOM 2238 C CA . GLY A 1 284 ? 0.076 17.234 21.766 1 94.56 284 GLY A CA 1
ATOM 2239 C C . GLY A 1 284 ? 1.15 16.953 20.734 1 94.56 284 GLY A C 1
ATOM 2240 O O . GLY A 1 284 ? 1.283 17.703 19.766 1 94.56 284 GLY A O 1
ATOM 2241 N N . ILE A 1 285 ? 1.884 15.836 20.969 1 94.25 285 ILE A N 1
ATOM 2242 C CA . ILE A 1 285 ? 2.906 15.375 20.031 1 94.25 285 ILE A CA 1
ATOM 2243 C C . ILE A 1 285 ? 2.709 13.883 19.75 1 94.25 285 ILE A C 1
ATOM 2245 O O . ILE A 1 285 ? 2.547 13.086 20.688 1 94.25 285 ILE A O 1
ATOM 2249 N N . PHE A 1 286 ? 2.697 13.547 18.469 1 92.38 286 PHE A N 1
ATOM 2250 C CA . PHE A 1 286 ? 2.494 12.164 18.062 1 92.38 286 PHE A CA 1
ATOM 2251 C C . PHE A 1 286 ? 3.582 11.727 17.078 1 92.38 286 PHE A C 1
ATOM 2253 O O . PHE A 1 286 ? 3.984 12.5 16.203 1 92.38 286 PHE A O 1
ATOM 2260 N N . GLU A 1 287 ? 4.09 10.414 17.25 1 90.06 287 GLU A N 1
ATOM 2261 C CA . GLU A 1 287 ? 5.16 9.883 16.406 1 90.06 287 GLU A CA 1
ATOM 2262 C C . GLU A 1 287 ? 4.875 8.438 16.016 1 90.06 287 GLU A C 1
ATOM 2264 O O . GLU A 1 287 ? 4.199 7.707 16.734 1 90.06 287 GLU A O 1
ATOM 2269 N N . VAL A 1 288 ? 5.367 8.078 14.805 1 85.75 288 VAL A N 1
ATOM 2270 C CA . VAL A 1 288 ? 5.305 6.688 14.383 1 85.75 288 VAL A CA 1
ATOM 2271 C C . VAL A 1 288 ? 6.309 5.855 15.18 1 85.75 288 VAL A C 1
ATOM 2273 O O . VAL A 1 288 ? 7.438 6.297 15.414 1 85.75 288 VAL A O 1
ATOM 2276 N N . GLN A 1 289 ? 5.781 4.719 15.758 1 70.12 289 GLN A N 1
ATOM 2277 C CA . GLN A 1 289 ? 6.672 3.887 16.562 1 70.12 289 GLN A CA 1
ATOM 2278 C C . GLN A 1 289 ? 7.426 2.889 15.68 1 70.12 289 GLN A C 1
ATOM 2280 O O . GLN A 1 289 ? 6.875 2.373 14.703 1 70.12 289 GLN A O 1
ATOM 2285 N N . SER A 1 290 ? 8.727 2.936 15.742 1 54.72 290 SER A N 1
ATOM 2286 C CA . SER A 1 290 ? 9.547 1.934 15.07 1 54.72 290 SER A CA 1
ATOM 2287 C C . SER A 1 290 ? 9.273 0.536 15.617 1 54.72 290 SER A C 1
ATOM 2289 O O . SER A 1 290 ? 8.984 0.374 16.797 1 54.72 290 SER A O 1
ATOM 2291 N N . SER A 1 291 ? 8.625 -0.304 15.023 1 45.59 291 SER A N 1
ATOM 2292 C CA . SER A 1 291 ? 8.461 -1.668 15.508 1 45.59 291 SER A CA 1
ATOM 2293 C C . SER A 1 291 ? 9.766 -2.221 16.062 1 45.59 291 SER A C 1
ATOM 2295 O O . SER A 1 291 ? 10.805 -2.162 15.398 1 45.59 291 SER A O 1
ATOM 2297 N N . THR A 1 292 ? 9.984 -2.086 17.453 1 38.94 292 THR A N 1
ATOM 2298 C CA . THR A 1 292 ? 11.133 -2.748 18.062 1 38.94 292 THR A CA 1
ATOM 2299 C C . THR A 1 292 ? 11.367 -4.117 17.438 1 38.94 292 THR A C 1
ATOM 2301 O O . THR A 1 292 ? 10.469 -4.684 16.812 1 38.94 292 THR A O 1
ATOM 2304 N N . LYS A 1 293 ? 12.148 -5.066 18.469 1 32.56 293 LYS A N 1
ATOM 2305 C CA . LYS A 1 293 ? 12.961 -6.285 18.484 1 32.56 293 LYS A CA 1
ATOM 2306 C C . LYS A 1 293 ? 12.102 -7.52 18.219 1 32.56 293 LYS A C 1
ATOM 2308 O O . LYS A 1 293 ? 11.281 -7.902 19.062 1 32.56 293 LYS A O 1
ATOM 2313 N N . CYS A 1 294 ? 11.633 -7.707 17.266 1 28.83 294 CYS A N 1
ATOM 2314 C CA . CYS A 1 294 ? 11.406 -9.148 17.281 1 28.83 294 CYS A CA 1
ATOM 2315 C C . CYS A 1 294 ? 12.672 -9.891 17.703 1 28.83 294 CYS A C 1
ATOM 2317 O O . CYS A 1 294 ? 13.695 -9.812 17.016 1 28.83 294 CYS A O 1
ATOM 2319 N N . HIS A 1 295 ? 12.844 -10.016 18.984 1 26.7 295 HIS A N 1
ATOM 2320 C CA . HIS A 1 295 ? 13.875 -10.914 19.5 1 26.7 295 HIS A CA 1
ATOM 2321 C C . HIS A 1 295 ? 13.891 -12.227 18.719 1 26.7 295 HIS A C 1
ATOM 2323 O O . HIS A 1 295 ? 12.898 -12.953 18.703 1 26.7 295 HIS A O 1
ATOM 2329 N N . LEU A 1 296 ? 14.5 -12.141 17.734 1 24.38 296 LEU A N 1
ATOM 2330 C CA . LEU A 1 296 ? 14.93 -13.453 17.25 1 24.38 296 LEU A CA 1
ATOM 2331 C C . LEU A 1 296 ? 15.695 -14.211 18.328 1 24.38 296 LEU A C 1
ATOM 2333 O O . LEU A 1 296 ? 16.719 -13.727 18.828 1 24.38 296 LEU A O 1
ATOM 2337 N N . GLU A 1 297 ? 15 -14.648 19.344 1 21.95 297 GLU A N 1
ATOM 2338 C CA . GLU A 1 297 ? 15.781 -15.656 20.047 1 21.95 297 GLU A CA 1
ATOM 2339 C C . GLU A 1 297 ? 16.359 -16.688 19.094 1 21.95 297 GLU A C 1
ATOM 2341 O O . GLU A 1 297 ? 15.617 -17.297 18.312 1 21.95 297 GLU A O 1
ATOM 2346 N N . TRP A 1 298 ? 17.562 -16.375 18.844 1 18.61 298 TRP A N 1
ATOM 2347 C CA . TRP A 1 298 ? 18.328 -17.531 18.422 1 18.61 298 TRP A CA 1
ATOM 2348 C C . TRP A 1 298 ? 18.266 -18.641 19.469 1 18.61 298 TRP A C 1
ATOM 2350 O O . TRP A 1 298 ? 18.312 -18.375 20.672 1 18.61 298 TRP A O 1
ATOM 2360 N N . MET B 1 1 ? -68.312 -14.648 -42.719 1 22.91 1 MET B N 1
ATOM 2361 C CA . MET B 1 1 ? -67.062 -13.922 -42.625 1 22.91 1 MET B CA 1
ATOM 2362 C C . MET B 1 1 ? -66.875 -13.414 -41.188 1 22.91 1 MET B C 1
ATOM 2364 O O . MET B 1 1 ? -67.75 -12.742 -40.625 1 22.91 1 MET B O 1
ATOM 2368 N N . LYS B 1 2 ? -65.812 -14.008 -40.406 1 21.86 2 LYS B N 1
ATOM 2369 C CA . LYS B 1 2 ? -65.375 -14.672 -39.188 1 21.86 2 LYS B CA 1
ATOM 2370 C C . LYS B 1 2 ? -64.938 -13.648 -38.125 1 21.86 2 LYS B C 1
ATOM 2372 O O . LYS B 1 2 ? -64.25 -12.703 -38.406 1 21.86 2 LYS B O 1
ATOM 2377 N N . TRP B 1 3 ? -65.688 -13.508 -36.938 1 20.7 3 TRP B N 1
ATOM 2378 C CA . TRP B 1 3 ? -65.875 -12.961 -35.625 1 20.7 3 TRP B CA 1
ATOM 2379 C C . TRP B 1 3 ? -64.625 -13.07 -34.781 1 20.7 3 TRP B C 1
ATOM 2381 O O . TRP B 1 3 ? -64.625 -12.773 -33.562 1 20.7 3 TRP B O 1
ATOM 2391 N N . ILE B 1 4 ? -63.562 -13.57 -35.438 1 21.16 4 ILE B N 1
ATOM 2392 C CA . ILE B 1 4 ? -62.469 -14.195 -34.719 1 21.16 4 ILE B CA 1
ATOM 2393 C C . ILE B 1 4 ? -61.781 -13.18 -33.812 1 21.16 4 ILE B C 1
ATOM 2395 O O . ILE B 1 4 ? -60.844 -13.516 -33.094 1 21.16 4 ILE B O 1
ATOM 2399 N N . THR B 1 5 ? -62.125 -11.898 -33.969 1 22.91 5 THR B N 1
ATOM 2400 C CA . THR B 1 5 ? -61.156 -10.852 -33.75 1 22.91 5 THR B CA 1
ATOM 2401 C C . THR B 1 5 ? -60.875 -10.672 -32.25 1 22.91 5 THR B C 1
ATOM 2403 O O . THR B 1 5 ? -61.438 -9.781 -31.609 1 22.91 5 THR B O 1
ATOM 2406 N N . GLN B 1 6 ? -61.281 -11.711 -31.484 1 20.95 6 GLN B N 1
ATOM 2407 C CA . GLN B 1 6 ? -61.5 -11.594 -30.047 1 20.95 6 GLN B CA 1
ATOM 2408 C C . GLN B 1 6 ? -60.344 -10.93 -29.344 1 20.95 6 GLN B C 1
ATOM 2410 O O . GLN B 1 6 ? -59.25 -10.773 -29.938 1 20.95 6 GLN B O 1
ATOM 2415 N N . TYR B 1 7 ? -60.031 -11.367 -28.078 1 21.98 7 TYR B N 1
ATOM 2416 C CA . TYR B 1 7 ? -59.75 -10.953 -26.703 1 21.98 7 TYR B CA 1
ATOM 2417 C C . TYR B 1 7 ? -58.25 -10.797 -26.453 1 21.98 7 TYR B C 1
ATOM 2419 O O . TYR B 1 7 ? -57.625 -11.688 -25.891 1 21.98 7 TYR B O 1
ATOM 2427 N N . LEU B 1 8 ? -57.438 -10.656 -27.453 1 20 8 LEU B N 1
ATOM 2428 C CA . LEU B 1 8 ? -56.031 -11.031 -27.266 1 20 8 LEU B CA 1
ATOM 2429 C C . LEU B 1 8 ? -55.406 -10.227 -26.141 1 20 8 LEU B C 1
ATOM 2431 O O . LEU B 1 8 ? -54.625 -10.758 -25.359 1 20 8 LEU B O 1
ATOM 2435 N N . HIS B 1 9 ? -55.438 -8.945 -26.172 1 21.8 9 HIS B N 1
ATOM 2436 C CA . HIS B 1 9 ? -54.188 -8.227 -26.062 1 21.8 9 HIS B CA 1
ATOM 2437 C C . HIS B 1 9 ? -53.75 -8.07 -24.609 1 21.8 9 HIS B C 1
ATOM 2439 O O . HIS B 1 9 ? -52.781 -7.383 -24.297 1 21.8 9 HIS B O 1
ATOM 2445 N N . SER B 1 10 ? -54.562 -8.297 -23.656 1 22.08 10 SER B N 1
ATOM 2446 C CA . SER B 1 10 ? -54.469 -7.562 -22.406 1 22.08 10 SER B CA 1
ATOM 2447 C C . SER B 1 10 ? -53.156 -7.863 -21.688 1 22.08 10 SER B C 1
ATOM 2449 O O . SER B 1 10 ? -52.812 -7.219 -20.688 1 22.08 10 SER B O 1
ATOM 2451 N N . ILE B 1 11 ? -52.719 -9.062 -21.656 1 23.28 11 ILE B N 1
ATOM 2452 C CA . ILE B 1 11 ? -52.125 -9.547 -20.422 1 23.28 11 ILE B CA 1
ATOM 2453 C C . ILE B 1 11 ? -50.781 -8.891 -20.203 1 23.28 11 ILE B C 1
ATOM 2455 O O . ILE B 1 11 ? -49.781 -9.266 -20.859 1 23.28 11 ILE B O 1
ATOM 2459 N N . TYR B 1 12 ? -50.594 -7.625 -20.359 1 22.67 12 TYR B N 1
ATOM 2460 C CA . TYR B 1 12 ? -49.312 -6.965 -20.203 1 22.67 12 TYR B CA 1
ATOM 2461 C C . TYR B 1 12 ? -48.656 -7.301 -18.875 1 22.67 12 TYR B C 1
ATOM 2463 O O . TYR B 1 12 ? -49.312 -7.246 -17.828 1 22.67 12 TYR B O 1
ATOM 2471 N N . SER B 1 13 ? -47.5 -8.086 -18.891 1 21.02 13 SER B N 1
ATOM 2472 C CA . SER B 1 13 ? -46.594 -8.75 -17.969 1 21.02 13 SER B CA 1
ATOM 2473 C C . SER B 1 13 ? -46.094 -7.789 -16.906 1 21.02 13 SER B C 1
ATOM 2475 O O . SER B 1 13 ? -45.719 -6.648 -17.203 1 21.02 13 SER B O 1
ATOM 2477 N N . SER B 1 14 ? -46.531 -7.863 -15.703 1 22.16 14 SER B N 1
ATOM 2478 C CA . SER B 1 14 ? -46.25 -7.215 -14.43 1 22.16 14 SER B CA 1
ATOM 2479 C C . SER B 1 14 ? -44.75 -7.137 -14.203 1 22.16 14 SER B C 1
ATOM 2481 O O . SER B 1 14 ? -44.031 -8.125 -14.398 1 22.16 14 SER B O 1
ATOM 2483 N N . PRO B 1 15 ? -44.219 -5.93 -14.188 1 22.95 15 PRO B N 1
ATOM 2484 C CA . PRO B 1 15 ? -42.781 -5.605 -14.039 1 22.95 15 PRO B CA 1
ATOM 2485 C C . PRO B 1 15 ? -42.125 -6.309 -12.844 1 22.95 15 PRO B C 1
ATOM 2487 O O . PRO B 1 15 ? -42.75 -6.426 -11.789 1 22.95 15 PRO B O 1
ATOM 2490 N N . CYS B 1 16 ? -41.406 -7.355 -13.07 1 23 16 CYS B N 1
ATOM 2491 C CA . CYS B 1 16 ? -40.625 -8.156 -12.117 1 23 16 CYS B CA 1
ATOM 2492 C C . CYS B 1 16 ? -39.875 -7.262 -11.141 1 23 16 CYS B C 1
ATOM 2494 O O . CYS B 1 16 ? -39.062 -6.438 -11.555 1 23 16 CYS B O 1
ATOM 2496 N N . SER B 1 17 ? -40.562 -6.828 -10.141 1 23.73 17 SER B N 1
ATOM 2497 C CA . SER B 1 17 ? -39.906 -6.168 -9.008 1 23.73 17 SER B CA 1
ATOM 2498 C C . SER B 1 17 ? -38.625 -6.863 -8.625 1 23.73 17 SER B C 1
ATOM 2500 O O . SER B 1 17 ? -38.625 -8.039 -8.25 1 23.73 17 SER B O 1
ATOM 2502 N N . GLN B 1 18 ? -37.656 -6.586 -9.469 1 22.89 18 GLN B N 1
ATOM 2503 C CA . GLN B 1 18 ? -36.375 -7.219 -9.188 1 22.89 18 GLN B CA 1
ATOM 2504 C C . GLN B 1 18 ? -36.031 -7.148 -7.703 1 22.89 18 GLN B C 1
ATOM 2506 O O . GLN B 1 18 ? -36.219 -6.113 -7.066 1 22.89 18 GLN B O 1
ATOM 2511 N N . PRO B 1 19 ? -36.125 -8.281 -7.047 1 26.5 19 PRO B N 1
ATOM 2512 C CA . PRO B 1 19 ? -35.781 -8.328 -5.629 1 26.5 19 PRO B CA 1
ATOM 2513 C C . PRO B 1 19 ? -34.5 -7.547 -5.316 1 26.5 19 PRO B C 1
ATOM 2515 O O . PRO B 1 19 ? -33.562 -7.512 -6.133 1 26.5 19 PRO B O 1
ATOM 2518 N N . SER B 1 20 ? -34.75 -6.43 -4.691 1 23.84 20 SER B N 1
ATOM 2519 C CA . SER B 1 20 ? -33.688 -5.582 -4.203 1 23.84 20 SER B CA 1
ATOM 2520 C C . SER B 1 20 ? -32.594 -6.414 -3.531 1 23.84 20 SER B C 1
ATOM 2522 O O . SER B 1 20 ? -32.812 -7 -2.471 1 23.84 20 SER B O 1
ATOM 2524 N N . SER B 1 21 ? -31.969 -7.164 -4.387 1 23.83 21 SER B N 1
ATOM 2525 C CA . SER B 1 21 ? -30.891 -7.941 -3.781 1 23.83 21 SER B CA 1
ATOM 2526 C C . SER B 1 21 ? -30.031 -7.07 -2.869 1 23.83 21 SER B C 1
ATOM 2528 O O . SER B 1 21 ? -29.406 -6.117 -3.328 1 23.83 21 SER B O 1
ATOM 2530 N N . VAL B 1 22 ? -30.641 -6.863 -1.711 1 24.47 22 VAL B N 1
ATOM 2531 C CA . VAL B 1 22 ? -29.828 -6.27 -0.653 1 24.47 22 VAL B CA 1
ATOM 2532 C C . VAL B 1 22 ? -28.422 -6.863 -0.69 1 24.47 22 VAL B C 1
ATOM 2534 O O . VAL B 1 22 ? -28.234 -8.07 -0.538 1 24.47 22 VAL B O 1
ATOM 2537 N N . ILE B 1 23 ? -27.703 -6.301 -1.649 1 22.92 23 ILE B N 1
ATOM 2538 C CA . ILE B 1 23 ? -26.312 -6.734 -1.72 1 22.92 23 ILE B CA 1
ATOM 2539 C C . ILE B 1 23 ? -25.703 -6.734 -0.32 1 22.92 23 ILE B C 1
ATOM 2541 O O . ILE B 1 23 ? -25.75 -5.723 0.382 1 22.92 23 ILE B O 1
ATOM 2545 N N . PRO B 1 24 ? -25.766 -7.875 0.182 1 25.02 24 PRO B N 1
ATOM 2546 C CA . PRO B 1 24 ? -25.203 -7.93 1.538 1 25.02 24 PRO B CA 1
ATOM 2547 C C . PRO B 1 24 ? -23.906 -7.137 1.678 1 25.02 24 PRO B C 1
ATOM 2549 O O . PRO B 1 24 ? -23.125 -7.07 0.733 1 25.02 24 PRO B O 1
ATOM 2552 N N . SER B 1 25 ? -24 -6.016 2.396 1 22.39 25 SER B N 1
ATOM 2553 C CA . SER B 1 25 ? -23.031 -4.965 2.662 1 22.39 25 SER B CA 1
ATOM 2554 C C . SER B 1 25 ? -21.672 -5.555 3.053 1 22.39 25 SER B C 1
ATOM 2556 O O . SER B 1 25 ? -21.594 -6.375 3.965 1 22.39 25 SER B O 1
ATOM 2558 N N . PRO B 1 26 ? -20.812 -5.543 2.07 1 22.89 26 PRO B N 1
ATOM 2559 C CA . PRO B 1 26 ? -19.531 -6.242 2.217 1 22.89 26 PRO B CA 1
ATOM 2560 C C . PRO B 1 26 ? -18.719 -5.754 3.418 1 22.89 26 PRO B C 1
ATOM 2562 O O . PRO B 1 26 ? -18.406 -4.566 3.51 1 22.89 26 PRO B O 1
ATOM 2565 N N . VAL B 1 27 ? -18.984 -6.23 4.68 1 25.94 27 VAL B N 1
ATOM 2566 C CA . VAL B 1 27 ? -18.391 -6.031 5.996 1 25.94 27 VAL B CA 1
ATOM 2567 C C . VAL B 1 27 ? -16.875 -6.082 5.891 1 25.94 27 VAL B C 1
ATOM 2569 O O . VAL B 1 27 ? -16.328 -6.809 5.055 1 25.94 27 VAL B O 1
ATOM 2572 N N . THR B 1 28 ? -16.078 -5.066 6.105 1 28.48 28 THR B N 1
ATOM 2573 C CA . THR B 1 28 ? -14.688 -4.645 6.18 1 28.48 28 THR B CA 1
ATOM 2574 C C . THR B 1 28 ? -13.797 -5.785 6.668 1 28.48 28 THR B C 1
ATOM 2576 O O . THR B 1 28 ? -13.82 -6.133 7.852 1 28.48 28 THR B O 1
ATOM 2579 N N . LYS B 1 29 ? -13.391 -7.105 6.098 1 31.33 29 LYS B N 1
ATOM 2580 C CA . LYS B 1 29 ? -13.367 -8.492 6.555 1 31.33 29 LYS B CA 1
ATOM 2581 C C . LYS B 1 29 ? -12.047 -8.82 7.254 1 31.33 29 LYS B C 1
ATOM 2583 O O . LYS B 1 29 ? -10.977 -8.453 6.77 1 31.33 29 LYS B O 1
ATOM 2588 N N . VAL B 1 30 ? -11.594 -8.875 8.656 1 37.94 30 VAL B N 1
ATOM 2589 C CA . VAL B 1 30 ? -10.711 -9.805 9.352 1 37.94 30 VAL B CA 1
ATOM 2590 C C . VAL B 1 30 ? -10.289 -10.922 8.398 1 37.94 30 VAL B C 1
ATOM 2592 O O . VAL B 1 30 ? -11.133 -11.508 7.703 1 37.94 30 VAL B O 1
ATOM 2595 N N . ILE B 1 31 ? -8.938 -10.68 7.859 1 51.94 31 ILE B N 1
ATOM 2596 C CA . ILE B 1 31 ? -8.688 -11.93 7.145 1 51.94 31 ILE B CA 1
ATOM 2597 C C . ILE B 1 31 ? -9.375 -13.086 7.867 1 51.94 31 ILE B C 1
ATOM 2599 O O . ILE B 1 31 ? -9.055 -13.383 9.016 1 51.94 31 ILE B O 1
ATOM 2603 N N . GLU B 1 32 ? -10.461 -13.242 7.527 1 61.38 32 GLU B N 1
ATOM 2604 C CA . GLU B 1 32 ? -11.203 -14.391 8.055 1 61.38 32 GLU B CA 1
ATOM 2605 C C . GLU B 1 32 ? -10.422 -15.688 7.859 1 61.38 32 GLU B C 1
ATOM 2607 O O . GLU B 1 32 ? -9.719 -15.852 6.859 1 61.38 32 GLU B O 1
ATOM 2612 N N . PRO B 1 33 ? -10.281 -16.25 8.977 1 73.5 33 PRO B N 1
ATOM 2613 C CA . PRO B 1 33 ? -9.625 -17.547 8.828 1 73.5 33 PRO B CA 1
ATOM 2614 C C . PRO B 1 33 ? -10.125 -18.328 7.613 1 73.5 33 PRO B C 1
ATOM 2616 O O . PRO B 1 33 ? -11.32 -18.312 7.316 1 73.5 33 PRO B O 1
ATOM 2619 N N . LEU B 1 34 ? -9.18 -18.766 6.914 1 84.12 34 LEU B N 1
ATOM 2620 C CA . LEU B 1 34 ? -9.5 -19.562 5.738 1 84.12 34 LEU B CA 1
ATOM 2621 C C . LEU B 1 34 ? -10.07 -20.922 6.145 1 84.12 34 LEU B C 1
ATOM 2623 O O . LEU B 1 34 ? -9.766 -21.438 7.227 1 84.12 34 LEU B O 1
ATOM 2627 N N . SER B 1 35 ? -10.938 -21.453 5.344 1 85.81 35 SER B N 1
ATOM 2628 C CA . SER B 1 35 ? -11.406 -22.812 5.555 1 85.81 35 SER B CA 1
ATOM 2629 C C . SER B 1 35 ? -10.25 -23.797 5.621 1 85.81 35 SER B C 1
ATOM 2631 O O . SER B 1 35 ? -9.281 -23.672 4.867 1 85.81 35 SER B O 1
ATOM 2633 N N . PRO B 1 36 ? -10.383 -24.719 6.449 1 89.19 36 PRO B N 1
ATOM 2634 C CA . PRO B 1 36 ? -9.281 -25.672 6.594 1 89.19 36 PRO B CA 1
ATOM 2635 C C . PRO B 1 36 ? -9.094 -26.547 5.352 1 89.19 36 PRO B C 1
ATOM 2637 O O . PRO B 1 36 ? -10.07 -26.875 4.668 1 89.19 36 PRO B O 1
ATOM 2640 N N . ILE B 1 37 ? -7.922 -26.938 5.176 1 90.88 37 ILE B N 1
ATOM 2641 C CA . ILE B 1 37 ? -7.582 -27.828 4.066 1 90.88 37 ILE B CA 1
ATOM 2642 C C . ILE B 1 37 ? -7.918 -29.266 4.441 1 90.88 37 ILE B C 1
ATOM 2644 O O . ILE B 1 37 ? -7.66 -29.703 5.566 1 90.88 37 ILE B O 1
ATOM 2648 N N . VAL B 1 38 ? -8.469 -30.047 3.48 1 92.5 38 VAL B N 1
ATOM 2649 C CA . VAL B 1 38 ? -8.797 -31.453 3.67 1 92.5 38 VAL B CA 1
ATOM 2650 C C . VAL B 1 38 ? -7.949 -32.312 2.734 1 92.5 38 VAL B C 1
ATOM 2652 O O . VAL B 1 38 ? -8.094 -32.25 1.511 1 92.5 38 VAL B O 1
ATOM 2655 N N . PRO B 1 39 ? -7.152 -33.125 3.293 1 93.5 39 PRO B N 1
ATOM 2656 C CA . PRO B 1 39 ? -6.383 -34.062 2.441 1 93.5 39 PRO B CA 1
ATOM 2657 C C . PRO B 1 39 ? -7.23 -35.188 1.889 1 93.5 39 PRO B C 1
ATOM 2659 O O . PRO B 1 39 ? -8.117 -35.719 2.584 1 93.5 39 PRO B O 1
ATOM 2662 N N . ILE B 1 40 ? -6.996 -35.562 0.627 1 91.88 40 ILE B N 1
ATOM 2663 C CA . ILE B 1 40 ? -7.699 -36.656 0.002 1 91.88 40 ILE B CA 1
ATOM 2664 C C . ILE B 1 40 ? -6.695 -37.594 -0.685 1 91.88 40 ILE B C 1
ATOM 2666 O O . ILE B 1 40 ? -5.586 -37.156 -1.026 1 91.88 40 ILE B O 1
ATOM 2670 N N . ASP B 1 41 ? -7.164 -38.781 -0.799 1 88.94 41 ASP B N 1
ATOM 2671 C CA . ASP B 1 41 ? -6.371 -39.781 -1.517 1 88.94 41 ASP B CA 1
ATOM 2672 C C . ASP B 1 41 ? -6.918 -40 -2.924 1 88.94 41 ASP B C 1
ATOM 2674 O O . ASP B 1 41 ? -8.031 -40.5 -3.088 1 88.94 41 ASP B O 1
ATOM 2678 N N . CYS B 1 42 ? -6.262 -39.469 -3.869 1 84.12 42 CYS B N 1
ATOM 2679 C CA . CYS B 1 42 ? -6.633 -39.625 -5.27 1 84.12 42 CYS B CA 1
ATOM 2680 C C . CYS B 1 42 ? -5.488 -40.25 -6.062 1 84.12 42 CYS B C 1
ATOM 2682 O O . CYS B 1 42 ? -4.332 -39.844 -5.918 1 84.12 42 CYS B O 1
ATOM 2684 N N . LYS B 1 43 ? -5.824 -41.281 -6.848 1 79.69 43 LYS B N 1
ATOM 2685 C CA . LYS B 1 43 ? -4.785 -42 -7.602 1 79.69 43 LYS B CA 1
ATOM 2686 C C . LYS B 1 43 ? -4.801 -41.562 -9.07 1 79.69 43 LYS B C 1
ATOM 2688 O O . LYS B 1 43 ? -4.051 -42.125 -9.883 1 79.69 43 LYS B O 1
ATOM 2693 N N . GLY B 1 44 ? -5.516 -40.562 -9.359 1 81.62 44 GLY B N 1
ATOM 2694 C CA . GLY B 1 44 ? -5.621 -40.156 -10.758 1 81.62 44 GLY B CA 1
ATOM 2695 C C . GLY B 1 44 ? -6.602 -41 -11.547 1 81.62 44 GLY B C 1
ATOM 2696 O O . GLY B 1 44 ? -7.59 -41.5 -11 1 81.62 44 GLY B O 1
ATOM 2697 N N . CYS B 1 45 ? -6.352 -41.062 -12.852 1 84.81 45 CYS B N 1
ATOM 2698 C CA . CYS B 1 45 ? -7.262 -41.781 -13.742 1 84.81 45 CYS B CA 1
ATOM 2699 C C . CYS B 1 45 ? -7.172 -43.281 -13.539 1 84.81 45 CYS B C 1
ATOM 2701 O O . CYS B 1 45 ? -6.117 -43.812 -13.164 1 84.81 45 CYS B O 1
ATOM 2703 N N . SER B 1 46 ? -8.352 -43.906 -13.648 1 82.62 46 SER B N 1
ATOM 2704 C CA . SER B 1 46 ? -8.305 -45.375 -13.836 1 82.62 46 SER B CA 1
ATOM 2705 C C . SER B 1 46 ? -7.672 -45.719 -15.18 1 82.62 46 SER B C 1
ATOM 2707 O O . SER B 1 46 ? -8.07 -45.219 -16.219 1 82.62 46 SER B O 1
ATOM 2709 N N . LYS B 1 47 ? -6.68 -46.5 -15.117 1 79.81 47 LYS B N 1
ATOM 2710 C CA . LYS B 1 47 ? -5.996 -46.875 -16.359 1 79.81 47 LYS B CA 1
ATOM 2711 C C . LYS B 1 47 ? -6.676 -48.062 -17.047 1 79.81 47 LYS B C 1
ATOM 2713 O O . LYS B 1 47 ? -7.219 -48.938 -16.375 1 79.81 47 LYS B O 1
ATOM 2718 N N . PRO B 1 48 ? -6.523 -48.219 -18.406 1 84.31 48 PRO B N 1
ATOM 2719 C CA . PRO B 1 48 ? -5.949 -47.25 -19.359 1 84.31 48 PRO B CA 1
ATOM 2720 C C . PRO B 1 48 ? -6.801 -46 -19.531 1 84.31 48 PRO B C 1
ATOM 2722 O O . PRO B 1 48 ? -8.023 -46.062 -19.391 1 84.31 48 PRO B O 1
ATOM 2725 N N . CYS B 1 49 ? -6.148 -44.812 -19.656 1 87.12 49 CYS B N 1
ATOM 2726 C CA . CYS B 1 49 ? -6.879 -43.562 -19.875 1 87.12 49 CYS B CA 1
ATOM 2727 C C . CYS B 1 49 ? -6.398 -42.875 -21.156 1 87.12 49 CYS B C 1
ATOM 2729 O O . CYS B 1 49 ? -5.457 -43.344 -21.797 1 87.12 49 CYS B O 1
ATOM 2731 N N . THR B 1 50 ? -7.09 -41.812 -21.609 1 88.31 50 THR B N 1
ATOM 2732 C CA . THR B 1 50 ? -6.824 -41.188 -22.891 1 88.31 50 THR B CA 1
ATOM 2733 C C . THR B 1 50 ? -5.82 -40.031 -22.719 1 88.31 50 THR B C 1
ATOM 2735 O O . THR B 1 50 ? -5.414 -39.406 -23.688 1 88.31 50 THR B O 1
ATOM 2738 N N . HIS B 1 51 ? -5.336 -39.875 -21.578 1 91.56 51 HIS B N 1
ATOM 2739 C CA . HIS B 1 51 ? -4.414 -38.75 -21.344 1 91.56 51 HIS B CA 1
ATOM 2740 C C . HIS B 1 51 ? -3.016 -39.094 -21.859 1 91.56 51 HIS B C 1
ATOM 2742 O O . HIS B 1 51 ? -2.592 -40.25 -21.797 1 91.56 51 HIS B O 1
ATOM 2748 N N . PRO B 1 52 ? -2.379 -38.062 -22.359 1 91.94 52 PRO B N 1
ATOM 2749 C CA . PRO B 1 52 ? -0.989 -38.312 -22.75 1 91.94 52 PRO B CA 1
ATOM 2750 C C . PRO B 1 52 ? -0.122 -38.75 -21.578 1 91.94 52 PRO B C 1
ATOM 2752 O O . PRO B 1 52 ? -0.283 -38.281 -20.453 1 91.94 52 PRO B O 1
ATOM 2755 N N . MET B 1 53 ? 0.768 -39.688 -21.875 1 91.56 53 MET B N 1
ATOM 2756 C CA . MET B 1 53 ? 1.652 -40.219 -20.844 1 91.56 53 MET B CA 1
ATOM 2757 C C . MET B 1 53 ? 2.959 -39.406 -20.797 1 91.56 53 MET B C 1
ATOM 2759 O O . MET B 1 53 ? 3.51 -39.062 -21.828 1 91.56 53 MET B O 1
ATOM 2763 N N . VAL B 1 54 ? 3.412 -39.219 -19.594 1 93.69 54 VAL B N 1
ATOM 2764 C CA . VAL B 1 54 ? 4.742 -38.625 -19.422 1 93.69 54 VAL B CA 1
ATOM 2765 C C . VAL B 1 54 ? 5.801 -39.625 -19.906 1 93.69 54 VAL B C 1
ATOM 2767 O O . VAL B 1 54 ? 5.793 -40.781 -19.5 1 93.69 54 VAL B O 1
ATOM 2770 N N . PRO B 1 55 ? 6.672 -39.156 -20.781 1 94.31 55 PRO B N 1
ATOM 2771 C CA . PRO B 1 55 ? 7.695 -40.062 -21.297 1 94.31 55 PRO B CA 1
ATOM 2772 C C . PRO B 1 55 ? 8.562 -40.656 -20.203 1 94.31 55 PRO B C 1
ATOM 2774 O O . PRO B 1 55 ? 9.047 -39.938 -19.328 1 94.31 55 PRO B O 1
ATOM 2777 N N . GLU B 1 56 ? 8.836 -41.906 -20.312 1 92.75 56 GLU B N 1
ATOM 2778 C CA . GLU B 1 56 ? 9.578 -42.625 -19.297 1 92.75 56 GLU B CA 1
ATOM 2779 C C . GLU B 1 56 ? 11.055 -42.219 -19.297 1 92.75 56 GLU B C 1
ATOM 2781 O O . GLU B 1 56 ? 11.734 -42.312 -18.281 1 92.75 56 GLU B O 1
ATOM 2786 N N . ASP B 1 57 ? 11.492 -41.781 -20.344 1 94.81 57 ASP B N 1
ATOM 2787 C CA . ASP B 1 57 ? 12.906 -41.469 -20.484 1 94.81 57 ASP B CA 1
ATOM 2788 C C . ASP B 1 57 ? 13.273 -40.219 -19.703 1 94.81 57 ASP B C 1
ATOM 2790 O O . ASP B 1 57 ? 14.453 -39.938 -19.5 1 94.81 57 ASP B O 1
ATOM 2794 N N . LEU B 1 58 ? 12.297 -39.531 -19.266 1 95.06 58 LEU B N 1
ATOM 2795 C CA . LEU B 1 58 ? 12.547 -38.344 -18.484 1 95.06 58 LEU B CA 1
ATOM 2796 C C . LEU B 1 58 ? 13.023 -38.688 -17.078 1 95.06 58 LEU B C 1
ATOM 2798 O O . LEU B 1 58 ? 13.586 -37.844 -16.391 1 95.06 58 LEU B O 1
ATOM 2802 N N . LYS B 1 59 ? 12.812 -39.938 -16.578 1 94.31 59 LYS B N 1
ATOM 2803 C CA . LYS B 1 59 ? 13.305 -40.438 -15.305 1 94.31 59 LYS B CA 1
ATOM 2804 C C . LYS B 1 59 ? 12.891 -39.531 -14.156 1 94.31 59 LYS B C 1
ATOM 2806 O O . LYS B 1 59 ? 13.727 -39.125 -13.352 1 94.31 59 LYS B O 1
ATOM 2811 N N . ILE B 1 60 ? 11.648 -39.375 -14.062 1 95.38 60 ILE B N 1
ATOM 2812 C CA . ILE B 1 60 ? 11.109 -38.562 -12.969 1 95.38 60 ILE B CA 1
ATOM 2813 C C . ILE B 1 60 ? 11.344 -39.281 -11.641 1 95.38 60 ILE B C 1
ATOM 2815 O O . ILE B 1 60 ? 11.078 -40.469 -11.516 1 95.38 60 ILE B O 1
ATOM 2819 N N . ASP B 1 61 ? 11.836 -38.562 -10.656 1 95.5 61 ASP B N 1
ATOM 2820 C CA . ASP B 1 61 ? 12.148 -39.156 -9.359 1 95.5 61 ASP B CA 1
ATOM 2821 C C . ASP B 1 61 ? 10.875 -39.5 -8.594 1 95.5 61 ASP B C 1
ATOM 2823 O O . ASP B 1 61 ? 10.109 -38.625 -8.203 1 95.5 61 ASP B O 1
ATOM 2827 N N . GLN B 1 62 ? 10.703 -40.812 -8.375 1 93.88 62 GLN B N 1
ATOM 2828 C CA . GLN B 1 62 ? 9.539 -41.281 -7.637 1 93.88 62 GLN B CA 1
ATOM 2829 C C . GLN B 1 62 ? 9.922 -41.719 -6.23 1 93.88 62 GLN B C 1
ATOM 2831 O O . GLN B 1 62 ? 9.062 -42.094 -5.43 1 93.88 62 GLN B O 1
ATOM 2836 N N . SER B 1 63 ? 11.141 -41.688 -5.898 1 93.31 63 SER B N 1
ATOM 2837 C CA . SER B 1 63 ? 11.633 -42.312 -4.684 1 93.31 63 SER B CA 1
ATOM 2838 C C . SER B 1 63 ? 11.633 -41.344 -3.508 1 93.31 63 SER B C 1
ATOM 2840 O O . SER B 1 63 ? 11.258 -41.719 -2.393 1 93.31 63 SER B O 1
ATOM 2842 N N . ARG B 1 64 ? 11.984 -40.125 -3.66 1 94.06 64 ARG B N 1
ATOM 2843 C CA . ARG B 1 64 ? 12.086 -39.156 -2.574 1 94.06 64 ARG B CA 1
ATOM 2844 C C . ARG B 1 64 ? 10.711 -38.625 -2.186 1 94.06 64 ARG B C 1
ATOM 2846 O O . ARG B 1 64 ? 9.875 -38.375 -3.051 1 94.06 64 ARG B O 1
ATOM 2853 N N . PRO B 1 65 ? 10.602 -38.375 -0.933 1 94.06 65 PRO B N 1
ATOM 2854 C CA . PRO B 1 65 ? 9.328 -37.781 -0.5 1 94.06 65 PRO B CA 1
ATOM 2855 C C . PRO B 1 65 ? 9.172 -36.312 -0.963 1 94.06 65 PRO B C 1
ATOM 2857 O O . PRO B 1 65 ? 10.148 -35.562 -1.005 1 94.06 65 PRO B O 1
ATOM 2860 N N . LEU B 1 66 ? 7.945 -35.969 -1.277 1 95.75 66 LEU B N 1
ATOM 2861 C CA . LEU B 1 66 ? 7.652 -34.625 -1.77 1 95.75 66 LEU B CA 1
ATOM 2862 C C . LEU B 1 66 ? 7.43 -33.656 -0.612 1 95.75 66 LEU B C 1
ATOM 2864 O O . LEU B 1 66 ? 7.762 -32.469 -0.714 1 95.75 66 LEU B O 1
ATOM 2868 N N . GLN B 1 67 ? 6.918 -34.094 0.435 1 93.06 67 GLN B N 1
ATOM 2869 C CA . GLN B 1 67 ? 6.477 -33.25 1.539 1 93.06 67 GLN B CA 1
ATOM 2870 C C . GLN B 1 67 ? 7.617 -32.375 2.047 1 93.06 67 GLN B C 1
ATOM 2872 O O . GLN B 1 67 ? 8.734 -32.844 2.262 1 93.06 67 GLN B O 1
ATOM 2877 N N . ASN B 1 68 ? 7.371 -31.047 2.189 1 91.19 68 ASN B N 1
ATOM 2878 C CA . ASN B 1 68 ? 8.266 -30.062 2.775 1 91.19 68 ASN B CA 1
ATOM 2879 C C . ASN B 1 68 ? 9.484 -29.812 1.887 1 91.19 68 ASN B C 1
ATOM 2881 O O . ASN B 1 68 ? 10.578 -29.547 2.387 1 91.19 68 ASN B O 1
ATOM 2885 N N . THR B 1 69 ? 9.297 -29.984 0.636 1 93.94 69 THR B N 1
ATOM 2886 C CA . THR B 1 69 ? 10.414 -29.75 -0.268 1 93.94 69 THR B CA 1
ATOM 2887 C C . THR B 1 69 ? 10.406 -28.312 -0.783 1 93.94 69 THR B C 1
ATOM 2889 O O . THR B 1 69 ? 11.289 -27.906 -1.534 1 93.94 69 THR B O 1
ATOM 2892 N N . VAL B 1 70 ? 9.445 -27.469 -0.417 1 93.56 70 VAL B N 1
ATOM 2893 C CA . VAL B 1 70 ? 9.406 -26.047 -0.751 1 93.56 70 VAL B CA 1
ATOM 2894 C C . VAL B 1 70 ? 9.734 -25.219 0.486 1 93.56 70 VAL B C 1
ATOM 2896 O O . VAL B 1 70 ? 8.977 -25.203 1.454 1 93.56 70 VAL B O 1
ATOM 2899 N N . PRO B 1 71 ? 10.836 -24.578 0.425 1 89.88 71 PRO B N 1
ATOM 2900 C C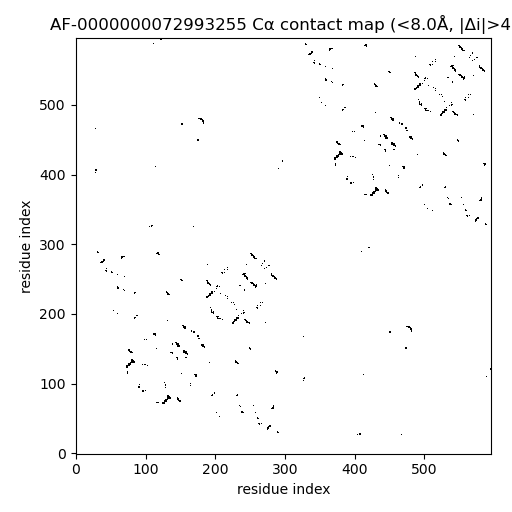A . PRO B 1 71 ? 11.125 -23.703 1.565 1 89.88 71 PRO B CA 1
ATOM 2901 C C . PRO B 1 71 ? 10.086 -22.609 1.746 1 89.88 71 PRO B C 1
ATOM 2903 O O . PRO B 1 71 ? 9.57 -22.062 0.761 1 89.88 71 PRO B O 1
ATOM 2906 N N . PRO B 1 72 ? 9.836 -22.25 2.973 1 89.56 72 PRO B N 1
ATOM 2907 C CA . PRO B 1 72 ? 8.883 -21.172 3.217 1 89.56 72 PRO B CA 1
ATOM 2908 C C . PRO B 1 72 ? 9.32 -19.844 2.598 1 89.56 72 PRO B C 1
ATOM 2910 O O . PRO B 1 72 ? 10.516 -19.594 2.438 1 89.56 72 PRO B O 1
ATOM 2913 N N . TYR B 1 73 ? 8.359 -19.047 2.252 1 89.62 73 TYR B N 1
ATOM 2914 C CA . TYR B 1 73 ? 8.609 -17.734 1.673 1 89.62 73 TYR B CA 1
ATOM 2915 C C . TYR B 1 73 ? 7.551 -16.734 2.123 1 89.62 73 TYR B C 1
ATOM 2917 O O . TYR B 1 73 ? 6.453 -17.125 2.529 1 89.62 73 TYR B O 1
ATOM 2925 N N . ALA B 1 74 ? 7.887 -15.453 2.055 1 88.38 74 ALA B N 1
ATOM 2926 C CA . ALA B 1 74 ? 6.992 -14.406 2.539 1 88.38 74 ALA B CA 1
ATOM 2927 C C . ALA B 1 74 ? 6.09 -13.891 1.418 1 88.38 74 ALA B C 1
ATOM 2929 O O . ALA B 1 74 ? 4.875 -13.797 1.586 1 88.38 74 ALA B O 1
ATOM 2930 N N . ILE B 1 75 ? 6.789 -13.531 0.323 1 92.38 75 ILE B N 1
ATOM 2931 C CA . ILE B 1 75 ? 6.023 -12.977 -0.79 1 92.38 75 ILE B CA 1
ATOM 2932 C C . ILE B 1 75 ? 6.504 -13.594 -2.102 1 92.38 75 ILE B C 1
ATOM 2934 O O . ILE B 1 75 ? 7.617 -14.117 -2.178 1 92.38 75 ILE B O 1
ATOM 2938 N N . HIS B 1 76 ? 5.645 -13.656 -3.062 1 95.75 76 HIS B N 1
ATOM 2939 C CA . HIS B 1 76 ? 5.918 -14.117 -4.418 1 95.75 76 HIS B CA 1
ATOM 2940 C C . HIS B 1 76 ? 5.688 -13.008 -5.438 1 95.75 76 HIS B C 1
ATOM 2942 O O . HIS B 1 76 ? 4.57 -12.492 -5.559 1 95.75 76 HIS B O 1
ATOM 2948 N N . LEU B 1 77 ? 6.754 -12.594 -6.09 1 97.06 77 LEU B N 1
ATOM 2949 C CA . LEU B 1 77 ? 6.676 -11.625 -7.18 1 97.06 77 LEU B CA 1
ATOM 2950 C C . LEU B 1 77 ? 6.641 -12.336 -8.531 1 97.06 77 LEU B C 1
ATOM 2952 O O . LEU B 1 77 ? 7.605 -12.992 -8.914 1 97.06 77 LEU B O 1
ATOM 2956 N N . ILE B 1 78 ? 5.551 -12.172 -9.25 1 97.88 78 ILE B N 1
ATOM 2957 C CA . ILE B 1 78 ? 5.363 -12.797 -10.555 1 97.88 78 ILE B CA 1
ATOM 2958 C C . ILE B 1 78 ? 5.469 -11.742 -11.648 1 97.88 78 ILE B C 1
ATOM 2960 O O . ILE B 1 78 ? 4.613 -10.859 -11.758 1 97.88 78 ILE B O 1
ATOM 2964 N N . ILE B 1 79 ? 6.504 -11.898 -12.453 1 98 79 ILE B N 1
ATOM 2965 C CA . ILE B 1 79 ? 6.727 -10.969 -13.555 1 98 79 ILE B CA 1
ATOM 2966 C C . ILE B 1 79 ? 5.918 -11.406 -14.773 1 98 79 ILE B C 1
ATOM 2968 O O . ILE B 1 79 ? 6.121 -12.508 -15.305 1 98 79 ILE B O 1
ATOM 2972 N N . MET B 1 80 ? 5.055 -10.586 -15.25 1 98 80 MET B N 1
ATOM 2973 C CA . MET B 1 80 ? 4.148 -10.898 -16.359 1 98 80 MET B CA 1
ATOM 2974 C C . MET B 1 80 ? 4.793 -10.586 -17.703 1 98 80 MET B C 1
ATOM 2976 O O . MET B 1 80 ? 4.504 -9.547 -18.297 1 98 80 MET B O 1
ATOM 2980 N N . THR B 1 81 ? 5.504 -11.523 -18.234 1 96.94 81 THR B N 1
ATOM 2981 C CA . THR B 1 81 ? 6.352 -11.305 -19.406 1 96.94 81 THR B CA 1
ATOM 2982 C C . THR B 1 81 ? 5.566 -11.547 -20.688 1 96.94 81 THR B C 1
ATOM 2984 O O . THR B 1 81 ? 5.965 -11.078 -21.766 1 96.94 81 THR B O 1
ATOM 2987 N N . GLY B 1 82 ? 4.582 -12.375 -20.625 1 96.62 82 GLY B N 1
ATOM 2988 C CA . GLY B 1 82 ? 3.805 -12.695 -21.812 1 96.62 82 GLY B CA 1
ATOM 2989 C C . GLY B 1 82 ? 4.512 -13.664 -22.734 1 96.62 82 GLY B C 1
ATOM 2990 O O . GLY B 1 82 ? 4.102 -13.844 -23.891 1 96.62 82 GLY B O 1
ATOM 2991 N N . LYS B 1 83 ? 5.57 -14.266 -22.266 1 95.25 83 LYS B N 1
ATOM 2992 C CA . LYS B 1 83 ? 6.332 -15.219 -23.062 1 95.25 83 LYS B CA 1
ATOM 2993 C C . LYS B 1 83 ? 6.527 -16.531 -22.312 1 95.25 83 LYS B C 1
ATOM 2995 O O . LYS B 1 83 ? 6.227 -16.625 -21.125 1 95.25 83 LYS B O 1
ATOM 3000 N N . THR B 1 84 ? 7.012 -17.516 -23.016 1 95.19 84 THR B N 1
ATOM 3001 C CA . THR B 1 84 ? 7.215 -18.828 -22.406 1 95.19 84 THR B CA 1
ATOM 3002 C C . THR B 1 84 ? 8.648 -19.312 -22.625 1 95.19 84 THR B C 1
ATOM 3004 O O . THR B 1 84 ? 9.039 -20.359 -22.109 1 95.19 84 THR B O 1
ATOM 3007 N N . ASP B 1 85 ? 9.359 -18.578 -23.422 1 93.06 85 ASP B N 1
ATOM 3008 C CA . ASP B 1 85 ? 10.719 -18.984 -23.766 1 93.06 85 ASP B CA 1
ATOM 3009 C C . ASP B 1 85 ? 11.742 -18.156 -23.016 1 93.06 85 ASP B C 1
ATOM 3011 O O . ASP B 1 85 ? 12.398 -17.281 -23.594 1 93.06 85 ASP B O 1
ATOM 3015 N N . TRP B 1 86 ? 12.094 -18.531 -21.844 1 95.19 86 TRP B N 1
ATOM 3016 C CA . TRP B 1 86 ? 13.039 -17.812 -21 1 95.19 86 TRP B CA 1
ATOM 3017 C C . TRP B 1 86 ? 14.414 -18.469 -21.031 1 95.19 86 TRP B C 1
ATOM 3019 O O . TRP B 1 86 ? 14.523 -19.688 -21.203 1 95.19 86 TRP B O 1
ATOM 3029 N N . PRO B 1 87 ? 15.5 -17.625 -20.859 1 94.19 87 PRO B N 1
ATOM 3030 C CA . PRO B 1 87 ? 16.812 -18.234 -20.703 1 94.19 87 PRO B CA 1
ATOM 3031 C C . PRO B 1 87 ? 16.922 -19.141 -19.484 1 94.19 87 PRO B C 1
ATOM 3033 O O . PRO B 1 87 ? 16.141 -18.984 -18.531 1 94.19 87 PRO B O 1
ATOM 3036 N N . ALA B 1 88 ? 17.844 -20.047 -19.5 1 94.38 88 ALA B N 1
ATOM 3037 C CA . ALA B 1 88 ? 17.984 -21.047 -18.438 1 94.38 88 ALA B CA 1
ATOM 3038 C C . ALA B 1 88 ? 18.219 -20.375 -17.094 1 94.38 88 ALA B C 1
ATOM 3040 O O . ALA B 1 88 ? 17.781 -20.875 -16.062 1 94.38 88 ALA B O 1
ATOM 3041 N N . HIS B 1 89 ? 18.922 -19.266 -17.203 1 94.12 89 HIS B N 1
ATOM 3042 C CA . HIS B 1 89 ? 19.203 -18.484 -16 1 94.12 89 HIS B CA 1
ATOM 3043 C C . HIS B 1 89 ? 18.578 -17.094 -16.094 1 94.12 89 HIS B C 1
ATOM 3045 O O . HIS B 1 89 ? 19.25 -16.141 -16.5 1 94.12 89 HIS B O 1
ATOM 3051 N N . ILE B 1 90 ? 17.406 -17.031 -15.594 1 92.06 90 ILE B N 1
ATOM 3052 C CA . ILE B 1 90 ? 16.641 -15.797 -15.75 1 92.06 90 ILE B CA 1
ATOM 3053 C C . ILE B 1 90 ? 17.234 -14.711 -14.852 1 92.06 90 ILE B C 1
ATOM 3055 O O . ILE B 1 90 ? 17.031 -13.523 -15.086 1 92.06 90 ILE B O 1
ATOM 3059 N N . GLU B 1 91 ? 17.969 -15.102 -13.828 1 91 91 GLU B N 1
ATOM 3060 C CA . GLU B 1 91 ? 18.547 -14.164 -12.867 1 91 91 GLU B CA 1
ATOM 3061 C C . GLU B 1 91 ? 19.766 -13.445 -13.453 1 91 91 GLU B C 1
ATOM 3063 O O . GLU B 1 91 ? 20.281 -12.508 -12.852 1 91 91 GLU B O 1
ATOM 3068 N N . ASP B 1 92 ? 20.109 -13.836 -14.656 1 87.31 92 ASP B N 1
ATOM 3069 C CA . ASP B 1 92 ? 21.375 -13.32 -15.188 1 87.31 92 ASP B CA 1
ATOM 3070 C C . ASP B 1 92 ? 21.156 -12.016 -15.953 1 87.31 92 ASP B C 1
ATOM 3072 O O . ASP B 1 92 ? 22.109 -11.273 -16.203 1 87.31 92 ASP B O 1
ATOM 3076 N N . GLU B 1 93 ? 19.906 -11.812 -16.344 1 81.75 93 GLU B N 1
ATOM 3077 C CA . GLU B 1 93 ? 19.75 -10.57 -17.094 1 81.75 93 GLU B CA 1
ATOM 3078 C C . GLU B 1 93 ? 18.359 -9.977 -16.906 1 81.75 93 GLU B C 1
ATOM 3080 O O . GLU B 1 93 ? 17.453 -10.648 -16.406 1 81.75 93 GLU B O 1
ATOM 3085 N N . GLY B 1 94 ? 18.359 -8.648 -17.188 1 90.69 94 GLY B N 1
ATOM 3086 C CA . GLY B 1 94 ? 17.078 -7.957 -17.281 1 90.69 94 GLY B CA 1
ATOM 3087 C C . GLY B 1 94 ? 16.453 -7.645 -15.938 1 90.69 94 GLY B C 1
ATOM 3088 O O . GLY B 1 94 ? 17.172 -7.305 -14.984 1 90.69 94 GLY B O 1
ATOM 3089 N N . LEU B 1 95 ? 15.18 -7.664 -15.914 1 93.69 95 LEU B N 1
ATOM 3090 C CA . LEU B 1 95 ? 14.422 -7.23 -14.742 1 93.69 95 LEU B CA 1
ATOM 3091 C C . LEU B 1 95 ? 14.617 -8.203 -13.578 1 93.69 95 LEU B C 1
ATOM 3093 O O . LEU B 1 95 ? 14.719 -7.777 -12.43 1 93.69 95 LEU B O 1
ATOM 3097 N N . VAL B 1 96 ? 14.711 -9.484 -13.859 1 94.69 96 VAL B N 1
ATOM 3098 C CA . VAL B 1 96 ? 14.875 -10.477 -12.805 1 94.69 96 VAL B CA 1
ATOM 3099 C C . VAL B 1 96 ? 16.234 -10.289 -12.125 1 94.69 96 VAL B C 1
ATOM 3101 O O . VAL B 1 96 ? 16.344 -10.398 -10.898 1 94.69 96 VAL B O 1
ATOM 3104 N N . TYR B 1 97 ? 17.203 -10.062 -12.93 1 94.31 97 TYR B N 1
ATOM 3105 C CA . TYR B 1 97 ? 18.516 -9.766 -12.375 1 94.31 97 TYR B CA 1
ATOM 3106 C C . TYR B 1 97 ? 18.453 -8.586 -11.414 1 94.31 97 TYR B C 1
ATOM 3108 O O . TYR B 1 97 ? 18.938 -8.664 -10.281 1 94.31 97 TYR B O 1
ATOM 3116 N N . ALA B 1 98 ? 17.906 -7.523 -11.867 1 95.31 98 ALA B N 1
ATOM 3117 C CA . ALA B 1 98 ? 17.797 -6.312 -11.055 1 95.31 98 ALA B CA 1
ATOM 3118 C C . ALA B 1 98 ? 17.062 -6.598 -9.75 1 95.31 98 ALA B C 1
ATOM 3120 O O . ALA B 1 98 ? 17.469 -6.137 -8.68 1 95.31 98 ALA B O 1
ATOM 3121 N N . LEU B 1 99 ? 15.992 -7.336 -9.828 1 95.44 99 LEU B N 1
ATOM 3122 C CA . LEU B 1 99 ? 15.195 -7.672 -8.664 1 95.44 99 LEU B CA 1
ATOM 3123 C C . LEU B 1 99 ? 15.992 -8.531 -7.684 1 95.44 99 LEU B C 1
ATOM 3125 O O . LEU B 1 99 ? 16 -8.25 -6.48 1 95.44 99 LEU B O 1
ATOM 3129 N N . THR B 1 100 ? 16.609 -9.531 -8.18 1 93.06 100 THR B N 1
ATOM 3130 C CA . THR B 1 100 ? 17.375 -10.445 -7.34 1 93.06 100 THR B CA 1
ATOM 3131 C C . THR B 1 100 ? 18.516 -9.703 -6.641 1 93.06 100 THR B C 1
ATOM 3133 O O . THR B 1 100 ? 18.75 -9.898 -5.449 1 93.06 100 THR B O 1
ATOM 3136 N N . GLU B 1 101 ? 19.188 -8.859 -7.359 1 93.38 101 GLU B N 1
ATOM 3137 C CA . GLU B 1 101 ? 20.266 -8.055 -6.773 1 93.38 101 GLU B CA 1
ATOM 3138 C C . GLU B 1 101 ? 19.719 -7.129 -5.688 1 93.38 101 GLU B C 1
ATOM 3140 O O . GLU B 1 101 ? 20.312 -7.004 -4.617 1 93.38 101 GLU B O 1
ATOM 3145 N N . ALA B 1 102 ? 18.641 -6.508 -5.984 1 93.38 102 ALA B N 1
ATOM 3146 C CA . ALA B 1 102 ? 18.031 -5.582 -5.035 1 93.38 102 ALA B CA 1
ATOM 3147 C C . ALA B 1 102 ? 17.594 -6.305 -3.764 1 93.38 102 ALA B C 1
ATOM 3149 O O . ALA B 1 102 ? 17.734 -5.773 -2.66 1 93.38 102 ALA B O 1
ATOM 3150 N N . ILE B 1 103 ? 17.078 -7.449 -3.869 1 90.62 103 ILE B N 1
ATOM 3151 C CA . ILE B 1 103 ? 16.641 -8.258 -2.736 1 90.62 103 ILE B CA 1
ATOM 3152 C C . ILE B 1 103 ? 17.844 -8.656 -1.893 1 90.62 103 ILE B C 1
ATOM 3154 O O . ILE B 1 103 ? 17.812 -8.57 -0.663 1 90.62 103 ILE B O 1
ATOM 3158 N N . ARG B 1 104 ? 18.875 -9.094 -2.553 1 88.69 104 ARG B N 1
ATOM 3159 C CA . ARG B 1 104 ? 20.109 -9.492 -1.866 1 88.69 104 ARG B CA 1
ATOM 3160 C C . ARG B 1 104 ? 20.672 -8.344 -1.047 1 88.69 104 ARG B C 1
ATOM 3162 O O . ARG B 1 104 ? 21.125 -8.539 0.085 1 88.69 104 ARG B O 1
ATOM 3169 N N . LYS B 1 105 ? 20.625 -7.184 -1.59 1 87.38 105 LYS B N 1
ATOM 3170 C CA . LYS B 1 105 ? 21.156 -5.992 -0.93 1 87.38 105 LYS B CA 1
ATOM 3171 C C . LYS B 1 105 ? 20.375 -5.68 0.345 1 87.38 105 LYS B C 1
ATOM 3173 O O . LYS B 1 105 ? 20.875 -5.004 1.24 1 87.38 105 LYS B O 1
ATOM 3178 N N . ARG B 1 106 ? 19.188 -6.207 0.449 1 83.25 106 ARG B N 1
ATOM 3179 C CA . ARG B 1 106 ? 18.312 -5.859 1.555 1 83.25 106 ARG B CA 1
ATOM 3180 C C . ARG B 1 106 ? 18.188 -7.012 2.547 1 83.25 106 ARG B C 1
ATOM 3182 O O . ARG B 1 106 ? 17.391 -6.953 3.484 1 83.25 106 ARG B O 1
ATOM 3189 N N . LYS B 1 107 ? 18.781 -8.109 2.336 1 74.88 107 LYS B N 1
ATOM 3190 C CA . LYS B 1 107 ? 18.672 -9.328 3.135 1 74.88 107 LYS B CA 1
ATOM 3191 C C . LYS B 1 107 ? 19.031 -9.062 4.598 1 74.88 107 LYS B C 1
ATOM 3193 O O . LYS B 1 107 ? 18.406 -9.617 5.5 1 74.88 107 LYS B O 1
ATOM 3198 N N . ASP B 1 108 ? 19.875 -8.195 4.938 1 66 108 ASP B N 1
ATOM 3199 C CA . ASP B 1 108 ? 20.359 -8 6.297 1 66 1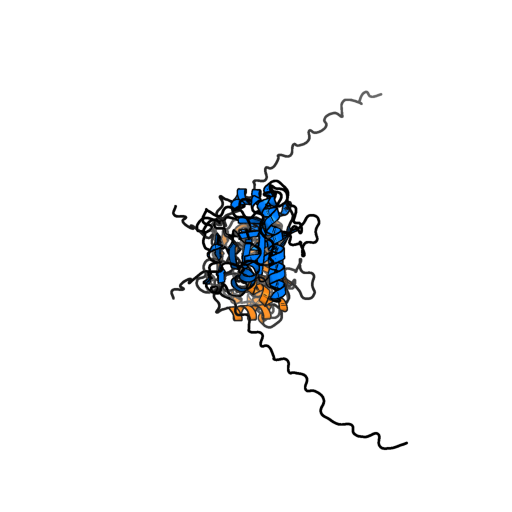08 ASP B CA 1
ATOM 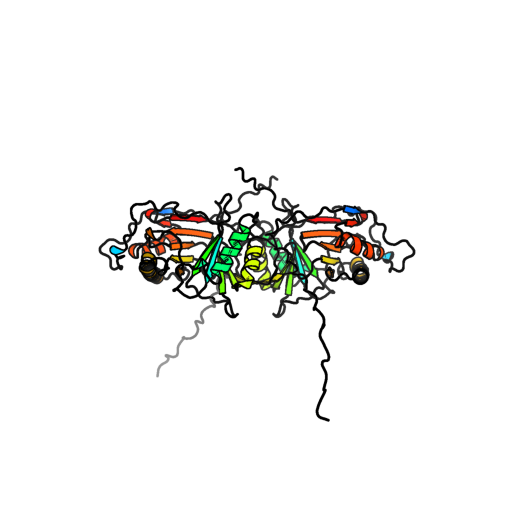3200 C C . ASP B 1 108 ? 19.641 -6.848 6.988 1 66 108 ASP B C 1
ATOM 3202 O O . ASP B 1 108 ? 19.938 -6.523 8.141 1 66 108 ASP B O 1
ATOM 3206 N N . LYS B 1 109 ? 18.625 -6.422 6.383 1 63.12 109 LYS B N 1
ATOM 3207 C CA . LYS B 1 109 ? 17.969 -5.27 6.98 1 63.12 109 LYS B CA 1
ATOM 3208 C C . LYS B 1 109 ? 16.625 -5.66 7.578 1 63.12 109 LYS B C 1
ATOM 3210 O O . LYS B 1 109 ? 15.945 -6.555 7.066 1 63.12 109 LYS B O 1
ATOM 3215 N N . LYS B 1 110 ? 16.438 -5.289 8.852 1 58.75 110 LYS B N 1
ATOM 3216 C CA . LYS B 1 110 ? 15.117 -5.484 9.461 1 58.75 110 LYS B CA 1
ATOM 3217 C C . LYS B 1 110 ? 14.016 -4.895 8.586 1 58.75 110 LYS B C 1
ATOM 3219 O O . LYS B 1 110 ? 14.094 -3.736 8.172 1 58.75 110 LYS B O 1
ATOM 3224 N N . ARG B 1 111 ? 12.969 -5.926 8.172 1 60.47 111 ARG B N 1
ATOM 3225 C CA . ARG B 1 111 ? 11.945 -5.566 7.191 1 60.47 111 ARG B CA 1
ATOM 3226 C C . ARG B 1 111 ? 10.555 -5.578 7.82 1 60.47 111 ARG B C 1
ATOM 3228 O O . ARG B 1 111 ? 10.203 -6.512 8.539 1 60.47 111 ARG B O 1
ATOM 3235 N N . THR B 1 112 ? 9.969 -4.352 7.824 1 67.25 112 THR B N 1
ATOM 3236 C CA . THR B 1 112 ? 8.523 -4.418 8.039 1 67.25 112 THR B CA 1
ATOM 3237 C C . THR B 1 112 ? 7.781 -4.387 6.703 1 67.25 112 THR B C 1
ATOM 3239 O O . THR B 1 112 ? 7.926 -3.439 5.926 1 67.25 112 THR B O 1
ATOM 3242 N N . LEU B 1 113 ? 7.133 -5.508 6.441 1 74.81 113 LEU B N 1
ATOM 3243 C CA . LEU B 1 113 ? 6.398 -5.594 5.184 1 74.81 113 LEU B CA 1
ATOM 3244 C C . LEU B 1 113 ? 5.125 -4.758 5.238 1 74.81 113 LEU B C 1
ATOM 3246 O O . LEU B 1 113 ? 4.395 -4.797 6.23 1 74.81 113 LEU B O 1
ATOM 3250 N N . ARG B 1 114 ? 4.941 -4.066 4.25 1 75.31 114 ARG B N 1
ATOM 3251 C CA . ARG B 1 114 ? 3.693 -3.326 4.07 1 75.31 114 ARG B CA 1
ATOM 3252 C C . ARG B 1 114 ? 2.533 -4.273 3.779 1 75.31 114 ARG B C 1
ATOM 3254 O O . ARG B 1 114 ? 1.392 -3.996 4.152 1 75.31 114 ARG B O 1
ATOM 3261 N N . TYR B 1 115 ? 2.912 -5.379 3.221 1 77.88 115 TYR B N 1
ATOM 3262 C CA . TYR B 1 115 ? 1.915 -6.344 2.775 1 77.88 115 TYR B CA 1
ATOM 3263 C C . TYR B 1 115 ? 1.982 -7.621 3.605 1 77.88 115 TYR B C 1
ATOM 3265 O O . TYR B 1 115 ? 2.949 -7.84 4.34 1 77.88 115 TYR B O 1
ATOM 3273 N N . HIS B 1 116 ? 0.944 -8.438 3.436 1 77.06 116 HIS B N 1
ATOM 3274 C CA . HIS B 1 116 ? 0.821 -9.648 4.242 1 77.06 116 HIS B CA 1
ATOM 3275 C C . HIS B 1 116 ? 1.823 -10.711 3.803 1 77.06 116 HIS B C 1
ATOM 3277 O O . HIS B 1 116 ? 2.029 -10.914 2.604 1 77.06 116 HIS B O 1
ATOM 3283 N N . PRO B 1 117 ? 2.461 -11.234 4.816 1 81.25 117 PRO B N 1
ATOM 3284 C CA . PRO B 1 117 ? 3.316 -12.375 4.48 1 81.25 117 PRO B CA 1
ATOM 3285 C C . PRO B 1 117 ? 2.607 -13.719 4.656 1 81.25 117 PRO B C 1
ATOM 3287 O O . PRO B 1 117 ? 1.6 -13.797 5.367 1 81.25 117 PRO B O 1
ATOM 3290 N N . TYR B 1 118 ? 3.105 -14.648 3.969 1 83.69 118 TYR B N 1
ATOM 3291 C CA . TYR B 1 118 ? 2.697 -16.016 4.266 1 83.69 118 TYR B CA 1
ATOM 3292 C C . TYR B 1 118 ? 3.305 -16.5 5.578 1 83.69 118 TYR B C 1
ATOM 3294 O O . TYR B 1 118 ? 4.391 -16.062 5.961 1 83.69 118 TYR B O 1
ATOM 3302 N N . LYS B 1 119 ? 2.656 -16.516 6.953 1 62.38 119 LYS B N 1
ATOM 3303 C CA . LYS B 1 119 ? 2.879 -16.797 8.367 1 62.38 119 LYS B CA 1
ATOM 3304 C C . LYS B 1 119 ? 4.293 -17.312 8.609 1 62.38 119 LYS B C 1
ATOM 3306 O O . LYS B 1 119 ? 4.918 -16.984 9.617 1 62.38 119 LYS B O 1
ATOM 3311 N N . GLU B 1 120 ? 4.559 -18.594 8.344 1 50.28 120 GLU B N 1
ATOM 3312 C CA . GLU B 1 120 ? 5.387 -19.328 9.289 1 50.28 120 GLU B CA 1
ATOM 3313 C C . GLU B 1 120 ? 6.73 -18.641 9.508 1 50.28 120 GLU B C 1
ATOM 3315 O O . GLU B 1 120 ? 7.66 -19.234 10.055 1 50.28 120 GLU B O 1
ATOM 3320 N N . THR B 1 121 ? 7.078 -17.719 8.695 1 43.91 121 THR B N 1
ATOM 3321 C CA . THR B 1 121 ? 8.539 -17.719 8.664 1 43.91 121 THR B CA 1
ATOM 3322 C C . THR B 1 121 ? 9.109 -16.953 9.852 1 43.91 121 THR B C 1
ATOM 3324 O O . THR B 1 121 ? 8.586 -15.914 10.242 1 43.91 121 THR B O 1
ATOM 3327 N N . SER B 1 122 ? 9.656 -17.641 10.734 1 43.66 122 SER B N 1
ATOM 3328 C CA . SER B 1 122 ? 10.695 -17 11.531 1 43.66 122 SER B CA 1
ATOM 3329 C C . SER B 1 122 ? 11.305 -15.812 10.797 1 43.66 122 SER B C 1
ATOM 3331 O O . SER B 1 122 ? 10.844 -15.445 9.719 1 43.66 122 SER B O 1
ATOM 3333 N N . ASP B 1 123 ? 12.703 -15.828 10.734 1 46.19 123 ASP B N 1
ATOM 3334 C CA . ASP B 1 123 ? 13.844 -15.016 10.312 1 46.19 123 ASP B CA 1
ATOM 3335 C C . ASP B 1 123 ? 13.758 -14.688 8.82 1 46.19 123 ASP B C 1
ATOM 3337 O O . ASP B 1 123 ? 14.492 -13.836 8.328 1 46.19 123 ASP B O 1
ATOM 3341 N N . ASN B 1 124 ? 13.102 -15.648 7.918 1 51.03 124 ASN B N 1
ATOM 3342 C CA . ASN B 1 124 ? 13.594 -15.594 6.547 1 51.03 124 ASN B CA 1
ATOM 3343 C C . ASN B 1 124 ? 12.586 -14.953 5.609 1 51.03 124 ASN B C 1
ATOM 3345 O O . ASN B 1 124 ? 11.562 -15.562 5.273 1 51.03 124 ASN B O 1
ATOM 3349 N N . ASP B 1 125 ? 12.32 -13.648 5.574 1 71.44 125 ASP B N 1
ATOM 3350 C CA . ASP B 1 125 ? 11.617 -12.82 4.598 1 71.44 125 ASP B CA 1
ATOM 3351 C C . ASP B 1 125 ? 12.016 -13.195 3.174 1 71.44 125 ASP B C 1
ATOM 3353 O O . ASP B 1 125 ? 12.531 -12.367 2.426 1 71.44 125 ASP B O 1
ATOM 3357 N N . ARG B 1 126 ? 11.984 -14.594 2.848 1 85.5 126 ARG B N 1
ATOM 3358 C CA . ARG B 1 126 ? 12.305 -15.023 1.492 1 85.5 126 ARG B CA 1
ATOM 3359 C C . ARG B 1 126 ? 11.281 -14.492 0.494 1 85.5 126 ARG B C 1
ATOM 3361 O O . ARG B 1 126 ? 10.078 -14.523 0.754 1 85.5 126 ARG B O 1
ATOM 3368 N N . ILE B 1 127 ? 11.898 -14.016 -0.604 1 91.5 127 ILE B N 1
ATOM 3369 C CA . ILE B 1 127 ? 11.07 -13.5 -1.69 1 91.5 127 ILE B CA 1
ATOM 3370 C C . ILE B 1 127 ? 11.25 -14.367 -2.932 1 91.5 127 ILE B C 1
ATOM 3372 O O . ILE B 1 127 ? 12.367 -14.609 -3.377 1 91.5 127 ILE B O 1
ATOM 3376 N N . LEU B 1 128 ? 10.188 -14.883 -3.41 1 94.44 128 LEU B N 1
ATOM 3377 C CA . LEU B 1 128 ? 10.211 -15.648 -4.652 1 94.44 128 LEU B CA 1
ATOM 3378 C C . LEU B 1 128 ? 9.984 -14.734 -5.855 1 94.44 128 LEU B C 1
ATOM 3380 O O . LEU B 1 128 ? 9.133 -13.844 -5.812 1 94.44 128 LEU B O 1
ATOM 3384 N N . VAL B 1 129 ? 10.805 -14.945 -6.883 1 96.19 129 VAL B N 1
ATOM 3385 C CA . VAL B 1 129 ? 10.656 -14.203 -8.133 1 96.19 129 VAL B CA 1
ATOM 3386 C C . VAL B 1 129 ? 10.523 -15.188 -9.297 1 96.19 129 VAL B C 1
ATOM 3388 O O . VAL B 1 129 ? 11.367 -16.062 -9.492 1 96.19 129 VAL B O 1
ATOM 3391 N N . THR B 1 130 ? 9.438 -15.031 -10.102 1 96.69 130 THR B N 1
ATOM 3392 C CA . THR B 1 130 ? 9.156 -15.945 -11.203 1 96.69 130 THR B CA 1
ATOM 3393 C C . THR B 1 130 ? 8.664 -15.18 -12.43 1 96.69 130 THR B C 1
ATOM 3395 O O . THR B 1 130 ? 7.891 -14.227 -12.305 1 96.69 130 THR B O 1
ATOM 3398 N N . ASN B 1 131 ? 9.156 -15.633 -13.641 1 97.5 131 ASN B N 1
ATOM 3399 C CA . ASN B 1 131 ? 8.57 -15.156 -14.891 1 97.5 131 ASN B CA 1
ATOM 3400 C C . ASN B 1 131 ? 7.32 -15.945 -15.258 1 97.5 131 ASN B C 1
ATOM 3402 O O . ASN B 1 131 ? 7.281 -17.172 -15.078 1 97.5 131 ASN B O 1
ATOM 3406 N N . ALA B 1 132 ? 6.371 -15.281 -15.781 1 98.12 132 ALA B N 1
ATOM 3407 C CA . ALA B 1 132 ? 5.133 -15.953 -16.156 1 98.12 132 ALA B CA 1
ATOM 3408 C C . ALA B 1 132 ? 4.746 -15.641 -17.594 1 98.12 132 ALA B C 1
ATOM 3410 O O . ALA B 1 132 ? 5.086 -14.57 -18.109 1 98.12 132 ALA B O 1
ATOM 3411 N N . SER B 1 133 ? 3.953 -16.547 -18.172 1 98.12 133 SER B N 1
ATOM 3412 C CA . SER B 1 133 ? 3.465 -16.359 -19.547 1 98.12 133 SER B CA 1
ATOM 3413 C C . SER B 1 133 ? 2.291 -15.383 -19.578 1 98.12 133 SER B C 1
ATOM 3415 O O . SER B 1 133 ? 1.835 -14.984 -20.656 1 98.12 133 SER B O 1
ATOM 3417 N N . LEU B 1 134 ? 1.808 -14.914 -18.453 1 96.81 134 LEU B N 1
ATOM 3418 C CA . LEU B 1 134 ? 0.78 -13.883 -18.359 1 96.81 134 LEU B CA 1
ATOM 3419 C C . LEU B 1 134 ? 1.256 -12.586 -19.016 1 96.81 134 LEU B C 1
ATOM 3421 O O . LEU B 1 134 ? 2.365 -12.117 -18.75 1 96.81 134 LEU B O 1
ATOM 3425 N N . PRO B 1 135 ? 0.428 -12.055 -19.922 1 96.62 135 PRO B N 1
ATOM 3426 C CA . PRO B 1 135 ? 0.829 -10.773 -20.516 1 96.62 135 PRO B CA 1
ATOM 3427 C C . PRO B 1 135 ? 0.628 -9.602 -19.562 1 96.62 135 PRO B C 1
ATOM 3429 O O . PRO B 1 135 ? -0.233 -9.648 -18.688 1 96.62 135 PRO B O 1
ATOM 3432 N N . SER B 1 136 ? 1.415 -8.531 -19.766 1 97.19 136 SER B N 1
ATOM 3433 C CA . SER B 1 136 ? 1.174 -7.262 -19.094 1 97.19 136 SER B CA 1
ATOM 3434 C C . SER B 1 136 ? -0.021 -6.535 -19.703 1 97.19 136 SER B C 1
ATOM 3436 O O . SER B 1 136 ? -0.017 -6.207 -20.891 1 97.19 136 SER B O 1
ATOM 3438 N N . ILE B 1 137 ? -0.999 -6.207 -18.922 1 95.5 137 ILE B N 1
ATOM 3439 C CA . ILE B 1 137 ? -2.227 -5.668 -19.5 1 95.5 137 ILE B CA 1
ATOM 3440 C C . ILE B 1 137 ? -2.404 -4.215 -19.062 1 95.5 137 ILE B C 1
ATOM 3442 O O . ILE B 1 137 ? -3.211 -3.48 -19.641 1 95.5 137 ILE B O 1
ATOM 3446 N N . HIS B 1 138 ? -1.699 -3.758 -18.047 1 96.38 138 HIS B N 1
ATOM 3447 C CA . HIS B 1 138 ? -1.885 -2.41 -17.531 1 96.38 138 HIS B CA 1
ATOM 3448 C C . HIS B 1 138 ? -0.725 -1.502 -17.922 1 96.38 138 HIS B C 1
ATOM 3450 O O . HIS B 1 138 ? -0.864 -0.276 -17.922 1 96.38 138 HIS B O 1
ATOM 3456 N N . SER B 1 139 ? 0.41 -2.1 -18.188 1 96.44 139 SER B N 1
ATOM 3457 C CA . SER B 1 139 ? 1.591 -1.314 -18.531 1 96.44 139 SER B CA 1
ATOM 3458 C C . SER B 1 139 ? 1.503 -0.777 -19.953 1 96.44 139 SER B C 1
ATOM 3460 O O . SER B 1 139 ? 1.118 -1.502 -20.875 1 96.44 139 SER B O 1
ATOM 3462 N N . ASN B 1 140 ? 1.884 0.525 -20.094 1 93.62 140 ASN B N 1
ATOM 3463 C CA . ASN B 1 140 ? 1.816 1.165 -21.406 1 93.62 140 ASN B CA 1
ATOM 3464 C C . ASN B 1 140 ? 3.137 1.838 -21.766 1 93.62 140 ASN B C 1
ATOM 3466 O O . ASN B 1 140 ? 3.225 2.539 -22.781 1 93.62 140 ASN B O 1
ATOM 3470 N N . GLN B 1 141 ? 4.117 1.729 -21 1 92.69 141 GLN B N 1
ATOM 3471 C CA . GLN B 1 141 ? 5.434 2.293 -21.281 1 92.69 141 GLN B CA 1
ATOM 3472 C C . GLN B 1 141 ? 6.348 1.264 -21.938 1 92.69 141 GLN B C 1
ATOM 3474 O O . GLN B 1 141 ? 6.195 0.06 -21.719 1 92.69 141 GLN B O 1
ATOM 3479 N N . ARG B 1 142 ? 7.273 1.784 -22.609 1 91.56 142 ARG B N 1
ATOM 3480 C CA . ARG B 1 142 ? 8.219 0.916 -23.297 1 91.56 142 ARG B CA 1
ATOM 3481 C C . ARG B 1 142 ? 9.078 0.139 -22.297 1 91.56 142 ARG B C 1
ATOM 3483 O O . ARG B 1 142 ? 9.602 0.712 -21.344 1 91.56 142 ARG B O 1
ATOM 3490 N N . LYS B 1 143 ? 9.227 -1.187 -22.531 1 91.12 143 LYS B N 1
ATOM 3491 C CA . LYS B 1 143 ? 10.094 -2.086 -21.781 1 91.12 143 LYS B CA 1
ATOM 3492 C C . LYS B 1 143 ? 9.594 -2.252 -20.344 1 91.12 143 LYS B C 1
ATOM 3494 O O . LYS B 1 143 ? 10.328 -2.727 -19.469 1 91.12 143 LYS B O 1
ATOM 3499 N N . ALA B 1 144 ? 8.367 -1.713 -20.109 1 96.56 144 ALA B N 1
ATOM 3500 C CA . ALA B 1 144 ? 7.797 -1.868 -18.781 1 96.56 144 ALA B CA 1
ATOM 3501 C C . ALA B 1 144 ? 6.93 -3.119 -18.703 1 96.56 144 ALA B C 1
ATOM 3503 O O . ALA B 1 144 ? 6.426 -3.602 -19.719 1 96.56 144 ALA B O 1
ATOM 3504 N N . VAL B 1 145 ? 6.789 -3.65 -17.5 1 97.44 145 VAL B N 1
ATOM 3505 C CA . VAL B 1 145 ? 5.965 -4.84 -17.312 1 97.44 145 VAL B CA 1
ATOM 3506 C C . VAL B 1 145 ? 5.082 -4.668 -16.078 1 97.44 145 VAL B C 1
ATOM 3508 O O . VAL B 1 145 ? 5.27 -3.732 -15.305 1 97.44 145 VAL B O 1
ATOM 3511 N N . ASP B 1 146 ? 4.082 -5.531 -16.016 1 98.31 146 ASP B N 1
ATOM 3512 C CA . ASP B 1 146 ? 3.273 -5.707 -14.812 1 98.31 146 ASP B CA 1
ATOM 3513 C C . ASP B 1 146 ? 3.891 -6.746 -13.883 1 98.31 146 ASP B C 1
ATOM 3515 O O . ASP B 1 146 ? 4.398 -7.773 -14.336 1 98.31 146 ASP B O 1
ATOM 3519 N N . ILE B 1 147 ? 3.877 -6.426 -12.578 1 98.38 147 ILE B N 1
ATOM 3520 C CA . ILE B 1 147 ? 4.32 -7.387 -11.578 1 98.38 147 ILE B CA 1
ATOM 3521 C C . ILE B 1 147 ? 3.176 -7.699 -10.617 1 98.38 147 ILE B C 1
ATOM 3523 O O . ILE B 1 147 ? 2.621 -6.793 -9.992 1 98.38 147 ILE B O 1
ATOM 3527 N N . LEU B 1 148 ? 2.844 -8.977 -10.555 1 98.06 148 LEU B N 1
ATOM 3528 C CA . LEU B 1 148 ? 1.832 -9.445 -9.609 1 98.06 148 LEU B CA 1
ATOM 3529 C C . LEU B 1 148 ? 2.461 -9.789 -8.266 1 98.06 148 LEU B C 1
ATOM 3531 O O . LEU B 1 148 ? 3.436 -10.539 -8.203 1 98.06 148 LEU B O 1
ATOM 3535 N N . LEU B 1 149 ? 1.938 -9.164 -7.176 1 96.75 149 LEU B N 1
ATOM 3536 C CA . LEU B 1 149 ? 2.412 -9.414 -5.82 1 96.75 149 LEU B CA 1
ATOM 3537 C C . LEU B 1 149 ? 1.44 -10.312 -5.059 1 96.75 149 LEU B C 1
ATOM 3539 O O . LEU B 1 149 ? 0.281 -9.945 -4.855 1 96.75 149 LEU B O 1
ATOM 3543 N N . LEU B 1 150 ? 1.893 -11.445 -4.668 1 95 150 LEU B N 1
ATOM 3544 C CA . LEU B 1 150 ? 1.15 -12.344 -3.785 1 95 150 LEU B CA 1
ATOM 3545 C C . LEU B 1 150 ? 1.78 -12.383 -2.396 1 95 150 LEU B C 1
ATOM 3547 O O . LEU B 1 150 ? 3.004 -12.312 -2.264 1 95 150 LEU B O 1
ATOM 3551 N N . PRO B 1 151 ? 0.937 -12.438 -1.347 1 92.5 151 PRO B N 1
ATOM 3552 C CA . PRO B 1 151 ? -0.468 -12.852 -1.31 1 92.5 151 PRO B CA 1
ATOM 3553 C C . PRO B 1 151 ? -1.433 -11.68 -1.484 1 92.5 151 PRO B C 1
ATOM 3555 O O . PRO B 1 151 ? -2.641 -11.891 -1.631 1 92.5 151 PRO B O 1
ATOM 3558 N N . ASP B 1 152 ? -1.051 -10.492 -1.505 1 90.31 152 ASP B N 1
ATOM 3559 C CA . ASP B 1 152 ? -1.954 -9.352 -1.481 1 90.31 152 ASP B CA 1
ATOM 3560 C C . ASP B 1 152 ? -2.744 -9.242 -2.783 1 90.31 152 ASP B C 1
ATOM 3562 O O . ASP B 1 152 ? -3.723 -8.5 -2.865 1 90.31 152 ASP B O 1
ATOM 3566 N N . ASN B 1 153 ? -2.408 -10.031 -3.775 1 93.75 153 ASN B N 1
ATOM 3567 C CA . ASN B 1 153 ? -3.164 -10.156 -5.016 1 93.75 153 ASN B CA 1
ATOM 3568 C C . ASN B 1 153 ? -3.338 -8.805 -5.703 1 93.75 153 ASN B C 1
ATOM 3570 O O . ASN B 1 153 ? -4.453 -8.43 -6.082 1 93.75 153 ASN B O 1
ATOM 3574 N N . ILE B 1 154 ? -2.254 -8.086 -5.871 1 95.56 154 ILE B N 1
ATOM 3575 C CA . ILE B 1 154 ? -2.254 -6.773 -6.512 1 95.56 154 ILE B CA 1
ATOM 3576 C C . ILE B 1 154 ? -1.205 -6.742 -7.621 1 95.56 154 ILE B C 1
ATOM 3578 O O . ILE B 1 154 ? -0.219 -7.48 -7.574 1 95.56 154 ILE B O 1
ATOM 3582 N N . ILE B 1 155 ? -1.484 -5.902 -8.594 1 97.75 155 ILE B N 1
ATOM 3583 C CA . ILE B 1 155 ? -0.578 -5.746 -9.727 1 97.75 155 ILE B CA 1
ATOM 3584 C C . ILE B 1 155 ? 0.015 -4.34 -9.727 1 97.75 155 ILE B C 1
ATOM 3586 O O . ILE B 1 155 ? -0.72 -3.35 -9.711 1 97.75 155 ILE B O 1
ATOM 3590 N N . PHE B 1 156 ? 1.311 -4.219 -9.664 1 97.81 156 PHE B N 1
ATOM 3591 C CA . PHE B 1 156 ? 2.016 -2.975 -9.953 1 97.81 156 PHE B CA 1
ATOM 3592 C C . PHE B 1 156 ? 2.283 -2.838 -11.445 1 97.81 156 PHE B C 1
ATOM 3594 O O . PHE B 1 156 ? 2.844 -3.742 -12.07 1 97.81 156 PHE B O 1
ATOM 3601 N N . SER B 1 157 ? 1.923 -1.726 -12.078 1 97.62 157 SER B N 1
ATOM 3602 C CA . SER B 1 157 ? 2.123 -1.564 -13.516 1 97.62 157 SER B CA 1
ATOM 3603 C C . SER B 1 157 ? 3.285 -0.623 -13.812 1 97.62 157 SER B C 1
ATOM 3605 O O . SER B 1 157 ? 3.732 0.114 -12.93 1 97.62 157 SER B O 1
ATOM 3607 N N . ASN B 1 158 ? 3.836 -0.75 -15.008 1 97.25 158 ASN B N 1
ATOM 3608 C CA . ASN B 1 158 ? 4.895 0.104 -15.539 1 97.25 158 ASN B CA 1
ATOM 3609 C C . ASN B 1 158 ? 6.168 -0.003 -14.711 1 97.25 158 ASN B C 1
ATOM 3611 O O . ASN B 1 158 ? 6.77 1.013 -14.352 1 97.25 158 ASN B O 1
ATOM 3615 N N . ILE B 1 159 ? 6.562 -1.201 -14.438 1 97.88 159 ILE B N 1
ATOM 3616 C CA . ILE B 1 159 ? 7.801 -1.438 -13.703 1 97.88 159 ILE B CA 1
ATOM 3617 C C . ILE B 1 159 ? 8.945 -1.676 -14.68 1 97.88 159 ILE B C 1
ATOM 3619 O O . ILE B 1 159 ? 8.859 -2.549 -15.547 1 97.88 159 ILE B O 1
ATOM 3623 N N . THR B 1 160 ? 9.93 -0.888 -14.602 1 96.56 160 THR B N 1
ATOM 3624 C CA . THR B 1 160 ? 11.18 -1.046 -15.352 1 96.56 160 THR B CA 1
ATOM 3625 C C . THR B 1 160 ? 12.328 -1.396 -14.414 1 96.56 160 THR B C 1
ATOM 3627 O O . THR B 1 160 ? 12.164 -1.406 -13.195 1 96.56 160 THR B O 1
ATOM 3630 N N . GLN B 1 161 ? 13.477 -1.72 -14.984 1 95.06 161 GLN B N 1
ATOM 3631 C CA . GLN B 1 161 ? 14.656 -2.059 -14.188 1 95.06 161 GLN B CA 1
ATOM 3632 C C . GLN B 1 161 ? 15.023 -0.917 -13.25 1 95.06 161 GLN B C 1
ATOM 3634 O O . GLN B 1 161 ? 15.445 -1.152 -12.109 1 95.06 161 GLN B O 1
ATOM 3639 N N . ARG B 1 162 ? 14.805 0.26 -13.68 1 93.69 162 ARG B N 1
ATOM 3640 C CA . ARG B 1 162 ? 15.203 1.437 -12.914 1 93.69 162 ARG B CA 1
ATOM 3641 C C . ARG B 1 162 ? 14.297 1.64 -11.703 1 93.69 162 ARG B C 1
ATOM 3643 O O . ARG B 1 162 ? 14.641 2.369 -10.773 1 93.69 162 ARG B O 1
ATOM 3650 N N . ARG B 1 163 ? 13.18 0.98 -11.727 1 95.75 163 ARG B N 1
ATOM 3651 C CA . ARG B 1 163 ? 12.18 1.241 -10.695 1 95.75 163 ARG B CA 1
ATOM 3652 C C . ARG B 1 163 ? 12.18 0.133 -9.641 1 95.75 163 ARG B C 1
ATOM 3654 O O . ARG B 1 163 ? 11.406 0.181 -8.688 1 95.75 163 ARG B O 1
ATOM 3661 N N . VAL B 1 164 ? 13.016 -0.801 -9.734 1 96.38 164 VAL B N 1
ATOM 3662 C CA . VAL B 1 164 ? 13.008 -1.998 -8.898 1 96.38 164 VAL B CA 1
ATOM 3663 C C . VAL B 1 164 ? 13.32 -1.621 -7.453 1 96.38 164 VAL B C 1
ATOM 3665 O O . VAL B 1 164 ? 12.648 -2.078 -6.527 1 96.38 164 VAL B O 1
ATOM 3668 N N . ASP B 1 165 ? 14.273 -0.77 -7.27 1 94.81 165 ASP B N 1
ATOM 3669 C CA . ASP B 1 165 ? 14.641 -0.386 -5.91 1 94.81 165 ASP B CA 1
ATOM 3670 C C . ASP B 1 165 ? 13.492 0.335 -5.211 1 94.81 165 ASP B C 1
ATOM 3672 O O . ASP B 1 165 ? 13.18 0.037 -4.055 1 94.81 165 ASP B O 1
ATOM 3676 N N . SER B 1 166 ? 12.914 1.238 -5.914 1 94.75 166 SER B N 1
ATOM 3677 C CA . SER B 1 166 ? 11.789 1.972 -5.348 1 94.75 166 SER B CA 1
ATOM 3678 C C . SER B 1 166 ? 10.641 1.034 -5.004 1 94.75 166 SER B C 1
ATOM 3680 O O . SER B 1 166 ? 9.992 1.187 -3.963 1 94.75 166 SER B O 1
ATOM 3682 N N . LEU B 1 167 ? 10.375 0.104 -5.832 1 95.69 167 LEU B N 1
ATOM 3683 C CA . LEU B 1 167 ? 9.305 -0.86 -5.617 1 95.69 167 LEU B CA 1
ATOM 3684 C C . LEU B 1 167 ? 9.547 -1.677 -4.352 1 95.69 167 LEU B C 1
ATOM 3686 O O . LEU B 1 167 ? 8.672 -1.777 -3.492 1 95.69 167 LEU B O 1
ATOM 3690 N N . LEU B 1 168 ? 10.719 -2.227 -4.223 1 93.44 168 LEU B N 1
ATOM 3691 C CA . LEU B 1 168 ? 11.031 -3.078 -3.08 1 93.44 168 LEU B CA 1
ATOM 3692 C C . LEU B 1 168 ? 11.047 -2.27 -1.787 1 93.44 168 LEU B C 1
ATOM 3694 O O . LEU B 1 168 ? 10.578 -2.742 -0.749 1 93.44 168 LEU B O 1
ATOM 3698 N N . ASP B 1 169 ? 11.57 -1.059 -1.846 1 90.19 169 ASP B N 1
ATOM 3699 C CA . ASP B 1 169 ? 11.523 -0.19 -0.674 1 90.19 169 ASP B CA 1
ATOM 3700 C C . ASP B 1 169 ? 10.086 0.036 -0.21 1 90.19 169 ASP B C 1
ATOM 3702 O O . ASP B 1 169 ? 9.797 -0.052 0.984 1 90.19 169 ASP B O 1
ATOM 3706 N N . TYR B 1 170 ? 9.273 0.236 -1.148 1 90.75 170 TYR B N 1
ATOM 3707 C CA . TYR B 1 170 ? 7.875 0.466 -0.811 1 90.75 170 TYR B CA 1
ATOM 3708 C C . TYR B 1 170 ? 7.25 -0.782 -0.2 1 90.75 170 TYR B C 1
ATOM 3710 O O . TYR B 1 170 ? 6.562 -0.703 0.82 1 90.75 170 TYR B O 1
ATOM 3718 N N . ILE B 1 171 ? 7.461 -1.861 -0.804 1 89.44 171 ILE B N 1
ATOM 3719 C CA . ILE B 1 171 ? 6.922 -3.129 -0.326 1 89.44 171 ILE B CA 1
ATOM 3720 C C . ILE B 1 171 ? 7.422 -3.402 1.09 1 89.44 171 ILE B C 1
ATOM 3722 O O . ILE B 1 171 ? 6.688 -3.934 1.925 1 89.44 171 ILE B O 1
ATOM 3726 N N . PHE B 1 172 ? 8.617 -2.984 1.358 1 84.81 172 PHE B N 1
ATOM 3727 C CA . PHE B 1 172 ? 9.219 -3.256 2.66 1 84.81 172 PHE B CA 1
ATOM 3728 C C . PHE B 1 172 ? 8.914 -2.129 3.641 1 84.81 172 PHE B C 1
ATOM 3730 O O . PHE B 1 172 ? 9.648 -1.933 4.613 1 84.81 172 PHE B O 1
ATOM 3737 N N . GLY B 1 173 ? 8.023 -1.27 3.311 1 80 173 GLY B N 1
ATOM 3738 C CA . GLY B 1 173 ? 7.473 -0.365 4.305 1 80 173 GLY B CA 1
ATOM 3739 C C . GLY B 1 173 ? 8.141 0.996 4.312 1 80 173 GLY B C 1
ATOM 3740 O O . GLY B 1 173 ? 7.82 1.851 5.141 1 80 173 GLY B O 1
ATOM 3741 N N . LYS B 1 174 ? 9.047 1.228 3.51 1 83.44 174 LYS B N 1
ATOM 3742 C CA . LYS B 1 174 ? 9.695 2.533 3.438 1 83.44 174 LYS B CA 1
ATOM 3743 C C . LYS B 1 174 ? 8.797 3.555 2.746 1 83.44 174 LYS B C 1
ATOM 3745 O O . LYS B 1 174 ? 7.789 3.193 2.133 1 83.44 174 LYS B O 1
ATOM 3750 N N . PRO B 1 175 ? 9.242 4.816 2.875 1 82.75 175 PRO B N 1
ATOM 3751 C CA . PRO B 1 175 ? 8.453 5.863 2.223 1 82.75 175 PRO B CA 1
ATOM 3752 C C . PRO B 1 175 ? 8.445 5.738 0.701 1 82.75 175 PRO B C 1
ATOM 3754 O O . PRO B 1 175 ? 9.422 5.262 0.114 1 82.75 175 PRO B O 1
ATOM 3757 N N . LEU B 1 176 ? 7.355 6.234 0.179 1 88 176 LEU B N 1
ATOM 3758 C CA . LEU B 1 176 ? 7.219 6.215 -1.272 1 88 176 LEU B CA 1
ATOM 3759 C C . LEU B 1 176 ? 8.133 7.246 -1.921 1 88 176 LEU B C 1
ATOM 3761 O O . LEU B 1 176 ? 8.141 8.414 -1.521 1 88 176 LEU B O 1
ATOM 3765 N N . THR B 1 177 ? 8.891 6.828 -2.953 1 86.69 177 THR B N 1
ATOM 3766 C CA . THR B 1 177 ? 9.836 7.75 -3.578 1 86.69 177 THR B CA 1
ATOM 3767 C C . THR B 1 177 ? 9.438 8.031 -5.023 1 86.69 177 THR B C 1
ATOM 3769 O O . THR B 1 177 ? 9.93 8.984 -5.629 1 86.69 177 THR B O 1
ATOM 3772 N N . SER B 1 178 ? 8.633 7.223 -5.559 1 90.94 178 SER B N 1
ATOM 3773 C CA . SER B 1 178 ? 8.133 7.41 -6.918 1 90.94 178 SER B CA 1
ATOM 3774 C C . SER B 1 178 ? 6.684 6.945 -7.039 1 90.94 178 SER B C 1
ATOM 3776 O O . SER B 1 178 ? 6.234 6.078 -6.285 1 90.94 178 SER B O 1
ATOM 3778 N N . PRO B 1 179 ? 6.02 7.527 -7.98 1 94.06 179 PRO B N 1
ATOM 3779 C CA . PRO B 1 179 ? 4.613 7.152 -8.125 1 94.06 179 PRO B CA 1
ATOM 3780 C C . PRO B 1 179 ? 4.43 5.738 -8.664 1 94.06 179 PRO B C 1
ATOM 3782 O O . PRO B 1 179 ? 5.223 5.285 -9.5 1 94.06 179 PRO B O 1
ATOM 3785 N N . PHE B 1 180 ? 3.346 5.098 -8.219 1 94.31 180 PHE B N 1
ATOM 3786 C CA . PHE B 1 180 ? 2.973 3.785 -8.734 1 94.31 180 PHE B CA 1
ATOM 3787 C C . PHE B 1 180 ? 1.486 3.736 -9.07 1 94.31 180 PHE B C 1
ATOM 3789 O O . PHE B 1 180 ? 0.685 4.449 -8.469 1 94.31 180 PHE B O 1
ATOM 3796 N N . SER B 1 181 ? 1.196 2.957 -10.039 1 95.88 181 SER B N 1
ATOM 3797 C CA . SER B 1 181 ? -0.178 2.543 -10.305 1 95.88 181 SER B CA 1
ATOM 3798 C C . SER B 1 181 ? -0.414 1.103 -9.859 1 95.88 181 SER B C 1
ATOM 3800 O O . SER B 1 181 ? 0.333 0.2 -10.242 1 95.88 181 SER B O 1
ATOM 3802 N N . ILE B 1 182 ? -1.449 0.9 -9.062 1 95.81 182 ILE B N 1
ATOM 3803 C CA . ILE B 1 182 ? -1.756 -0.43 -8.547 1 95.81 182 ILE B CA 1
ATOM 3804 C C . ILE B 1 182 ? -3.146 -0.854 -9.008 1 95.81 182 ILE B C 1
ATOM 3806 O O . ILE B 1 182 ? -4.062 -0.032 -9.078 1 95.81 182 ILE B O 1
ATOM 3810 N N . HIS B 1 183 ? -3.266 -2.195 -9.297 1 96.44 183 HIS B N 1
ATOM 3811 C CA . HIS B 1 183 ? -4.504 -2.752 -9.836 1 96.44 183 HIS B CA 1
ATOM 3812 C C . HIS B 1 183 ? -4.867 -4.059 -9.133 1 96.44 183 HIS B C 1
ATOM 3814 O O . HIS B 1 183 ? -3.982 -4.824 -8.742 1 96.44 183 HIS B O 1
ATOM 3820 N N . PRO B 1 184 ? -6.18 -4.266 -8.977 1 94.19 184 PRO B N 1
ATOM 3821 C CA . PRO B 1 184 ? -6.566 -5.586 -8.469 1 94.19 184 PRO B CA 1
ATOM 3822 C C . PRO B 1 184 ? -6.301 -6.703 -9.469 1 94.19 184 PRO B C 1
ATOM 3824 O O . PRO B 1 184 ? -6.484 -6.516 -10.68 1 94.19 184 PRO B O 1
ATOM 3827 N N . CYS B 1 185 ? -5.754 -7.789 -8.992 1 93.44 185 CYS B N 1
ATOM 3828 C CA . CYS B 1 185 ? -5.648 -8.969 -9.844 1 93.44 185 CYS B CA 1
ATOM 3829 C C . CYS B 1 185 ? -7.023 -9.555 -10.141 1 93.44 185 CYS B C 1
ATOM 3831 O O . CYS B 1 185 ? -7.816 -9.781 -9.219 1 93.44 185 CYS B O 1
ATOM 3833 N N . PRO B 1 186 ? -7.328 -9.883 -11.391 1 88.88 186 PRO B N 1
ATOM 3834 C CA . PRO B 1 186 ? -8.68 -10.312 -11.742 1 88.88 186 PRO B CA 1
ATOM 3835 C C . PRO B 1 186 ? -8.922 -11.797 -11.469 1 88.88 186 PRO B C 1
ATOM 3837 O O . PRO B 1 186 ? -10.055 -12.273 -11.57 1 88.88 186 PRO B O 1
ATOM 3840 N N . PHE B 1 187 ? -7.965 -12.523 -11.008 1 88.31 187 PHE B N 1
ATOM 3841 C CA . PHE B 1 187 ? -8.109 -13.969 -10.906 1 88.31 187 PHE B CA 1
ATOM 3842 C C . PHE B 1 187 ? -8.414 -14.375 -9.469 1 88.31 187 PHE B C 1
ATOM 3844 O O . PHE B 1 187 ? -7.715 -13.969 -8.539 1 88.31 187 PHE B O 1
ATOM 3851 N N . THR B 1 188 ? -9.43 -15.125 -9.336 1 87.56 188 THR B N 1
ATOM 3852 C CA . THR B 1 188 ? -9.734 -15.695 -8.023 1 87.56 188 THR B CA 1
ATOM 3853 C C . THR B 1 188 ? -8.758 -16.812 -7.68 1 87.56 188 THR B C 1
ATOM 3855 O O . THR B 1 188 ? -8.297 -16.922 -6.539 1 87.56 188 THR B O 1
ATOM 3858 N N . ASN B 1 189 ? -8.523 -17.656 -8.68 1 94.12 189 ASN B N 1
ATOM 3859 C CA . ASN B 1 189 ? -7.547 -18.734 -8.594 1 94.12 189 ASN B CA 1
ATOM 3860 C C . ASN B 1 189 ? -6.477 -18.609 -9.68 1 94.12 189 ASN B C 1
ATOM 3862 O O . ASN B 1 189 ? -6.781 -18.25 -10.82 1 94.12 189 ASN B O 1
ATOM 3866 N N . LEU B 1 190 ? -5.277 -18.891 -9.289 1 96.88 190 LEU B N 1
ATOM 3867 C CA . LEU B 1 190 ? -4.148 -18.828 -10.211 1 96.88 190 LEU B CA 1
ATOM 3868 C C . LEU B 1 190 ? -3.307 -20.109 -10.117 1 96.88 190 LEU B C 1
ATOM 3870 O O . LEU B 1 190 ? -2.877 -20.484 -9.031 1 96.88 190 LEU B O 1
ATOM 3874 N N . VAL B 1 191 ? -3.111 -20.766 -11.25 1 98.12 191 VAL B N 1
ATOM 3875 C CA . VAL B 1 191 ? -2.27 -21.969 -11.312 1 98.12 191 VAL B CA 1
ATOM 3876 C C . VAL B 1 191 ? -0.995 -21.656 -12.094 1 98.12 191 VAL B C 1
ATOM 3878 O O . VAL B 1 191 ? -1.053 -21.312 -13.273 1 98.12 191 VAL B O 1
ATOM 3881 N N . LEU B 1 192 ? 0.097 -21.766 -11.445 1 98.69 192 LEU B N 1
ATOM 3882 C CA . LEU B 1 192 ? 1.407 -21.578 -12.062 1 98.69 192 LEU B CA 1
ATOM 3883 C C . LEU B 1 192 ? 2.104 -22.922 -12.273 1 98.69 192 LEU B C 1
ATOM 3885 O O . LEU B 1 192 ? 2.393 -23.641 -11.312 1 98.69 192 LEU B O 1
ATOM 3889 N N . ILE B 1 193 ? 2.404 -23.219 -13.492 1 98.62 193 ILE B N 1
ATOM 3890 C CA . ILE B 1 193 ? 3.037 -24.484 -13.836 1 98.62 193 ILE B CA 1
ATOM 3891 C C . ILE B 1 193 ? 4.465 -24.234 -14.312 1 98.62 193 ILE B C 1
ATOM 3893 O O . ILE B 1 193 ? 4.691 -23.453 -15.234 1 98.62 193 ILE B O 1
ATOM 3897 N N . CYS B 1 194 ? 5.387 -24.953 -13.75 1 98.19 194 CYS B N 1
ATOM 3898 C CA . CYS B 1 194 ? 6.758 -24.812 -14.227 1 98.19 194 CYS B CA 1
ATOM 3899 C C . CYS B 1 194 ? 6.898 -25.344 -15.648 1 98.19 194 CYS B C 1
ATOM 3901 O O . CYS B 1 194 ? 6.734 -26.547 -15.883 1 98.19 194 CYS B O 1
ATOM 3903 N N . GLY B 1 195 ? 7.133 -24.547 -16.594 1 97.56 195 GLY B N 1
ATOM 3904 C CA . GLY B 1 195 ? 7.34 -24.906 -17.984 1 97.56 195 GLY B CA 1
ATOM 3905 C C . GLY B 1 195 ? 8.672 -24.438 -18.531 1 97.56 195 GLY B C 1
ATOM 3906 O O . GLY B 1 195 ? 8.797 -24.156 -19.734 1 97.56 195 GLY B O 1
ATOM 3907 N N . HIS B 1 196 ? 9.656 -24.375 -17.703 1 96.38 196 HIS B N 1
ATOM 3908 C CA . HIS B 1 196 ? 10.953 -23.797 -18.047 1 96.38 196 HIS B CA 1
ATOM 3909 C C . HIS B 1 196 ? 11.828 -24.828 -18.766 1 96.38 196 HIS B C 1
ATOM 3911 O O . HIS B 1 196 ? 12.789 -25.344 -18.188 1 96.38 196 HIS B O 1
ATOM 3917 N N . GLY B 1 197 ? 11.68 -24.938 -20.031 1 96.06 197 GLY B N 1
ATOM 3918 C CA . GLY B 1 197 ? 12.352 -25.953 -20.828 1 96.06 197 GLY B CA 1
ATOM 3919 C C . GLY B 1 197 ? 13.844 -25.719 -20.953 1 96.06 197 GLY B C 1
ATOM 3920 O O . GLY B 1 197 ? 14.633 -26.656 -20.984 1 96.06 197 GLY B O 1
ATOM 3921 N N . SER B 1 198 ? 14.273 -24.469 -21.078 1 95.5 198 SER B N 1
ATOM 3922 C CA . SER B 1 198 ? 15.68 -24.141 -21.25 1 95.5 198 SER B CA 1
ATOM 3923 C C . SER B 1 198 ? 16.484 -24.484 -20 1 95.5 198 SER B C 1
ATOM 3925 O O . SER B 1 198 ? 17.703 -24.641 -20.047 1 95.5 198 SER B O 1
ATOM 3927 N N . LYS B 1 199 ? 15.852 -24.562 -18.906 1 94.81 199 LYS B N 1
ATOM 3928 C CA . LYS B 1 199 ? 16.5 -24.938 -17.656 1 94.81 199 LYS B CA 1
ATOM 3929 C C . LYS B 1 199 ? 16.594 -26.453 -17.516 1 94.81 199 LYS B C 1
ATOM 3931 O O . LYS B 1 199 ? 17.656 -27 -17.172 1 94.81 199 LYS B O 1
ATOM 3936 N N . ASP B 1 200 ? 15.5 -27.062 -17.797 1 96.06 200 ASP B N 1
ATOM 3937 C CA . ASP B 1 200 ? 15.453 -28.531 -17.703 1 96.06 200 ASP B CA 1
ATOM 3938 C C . ASP B 1 200 ? 14.422 -29.109 -18.672 1 96.06 200 ASP B C 1
ATOM 3940 O O . ASP B 1 200 ? 13.266 -28.672 -18.688 1 96.06 200 ASP B O 1
ATOM 3944 N N . ARG B 1 201 ? 14.766 -30.125 -19.344 1 95.75 201 ARG B N 1
ATOM 3945 C CA . ARG B 1 201 ? 13.922 -30.719 -20.359 1 95.75 201 ARG B CA 1
ATOM 3946 C C . ARG B 1 201 ? 12.664 -31.328 -19.75 1 95.75 201 ARG B C 1
ATOM 3948 O O . ARG B 1 201 ? 11.609 -31.359 -20.375 1 95.75 201 ARG B O 1
ATOM 3955 N N . ARG B 1 202 ? 12.75 -31.891 -18.609 1 96.69 202 ARG B N 1
ATOM 3956 C CA . ARG B 1 202 ? 11.594 -32.469 -17.938 1 96.69 202 ARG B CA 1
ATOM 3957 C C . ARG B 1 202 ? 10.484 -31.438 -17.766 1 96.69 202 ARG B C 1
ATOM 3959 O O . ARG B 1 202 ? 9.328 -31.688 -18.125 1 96.69 202 ARG B O 1
ATOM 3966 N N . CYS B 1 203 ? 10.867 -30.25 -17.281 1 95.88 203 CYS B N 1
ATOM 3967 C CA . CYS B 1 203 ? 9.914 -29.172 -17.078 1 95.88 203 CYS B CA 1
ATOM 3968 C C . CYS B 1 203 ? 9.367 -28.672 -18.406 1 95.88 203 CYS B C 1
ATOM 3970 O O . CYS B 1 203 ? 8.172 -28.375 -18.516 1 95.88 203 CYS B O 1
ATOM 3972 N N . GLY B 1 204 ? 10.211 -28.625 -19.391 1 96.62 204 GLY B N 1
ATOM 3973 C CA . GLY B 1 204 ? 9.805 -28.156 -20.703 1 96.62 204 GLY B CA 1
ATOM 3974 C C . GLY B 1 204 ? 8.836 -29.109 -21.391 1 96.62 204 GLY B C 1
ATOM 3975 O O . GLY B 1 204 ? 8.047 -28.672 -22.234 1 96.62 204 GLY B O 1
ATOM 3976 N N . THR B 1 205 ? 8.898 -30.297 -21.047 1 97.06 205 THR B N 1
ATOM 3977 C CA . THR B 1 205 ? 8.047 -31.297 -21.672 1 97.06 205 THR B CA 1
ATOM 3978 C C . THR B 1 205 ? 6.75 -31.469 -20.891 1 97.06 205 THR B C 1
ATOM 3980 O O . THR B 1 205 ? 5.66 -31.375 -21.453 1 97.06 205 THR B O 1
ATOM 3983 N N . VAL B 1 206 ? 6.875 -31.656 -19.625 1 97.5 206 VAL B N 1
ATOM 3984 C CA . VAL B 1 206 ? 5.734 -32 -18.781 1 97.5 206 VAL B CA 1
ATOM 3985 C C . VAL B 1 206 ? 4.859 -30.781 -18.547 1 97.5 206 VAL B C 1
ATOM 3987 O O . VAL B 1 206 ? 3.635 -30.891 -18.469 1 97.5 206 VAL B O 1
ATOM 3990 N N . GLY B 1 207 ? 5.461 -29.656 -18.406 1 97.62 207 GLY B N 1
ATOM 3991 C CA . GLY B 1 207 ? 4.742 -28.422 -18.125 1 97.62 207 GLY B CA 1
ATOM 3992 C C . GLY B 1 207 ? 3.615 -28.156 -19.109 1 97.62 207 GLY B C 1
ATOM 3993 O O . GLY B 1 207 ? 2.447 -28.094 -18.719 1 97.62 207 GLY B O 1
ATOM 3994 N N . PRO B 1 208 ? 3.92 -28.031 -20.344 1 97.62 208 PRO B N 1
ATOM 3995 C CA . PRO B 1 208 ? 2.889 -27.797 -21.359 1 97.62 208 PRO B CA 1
ATOM 3996 C C . PRO B 1 208 ? 1.825 -28.891 -21.391 1 97.62 208 PRO B C 1
ATOM 3998 O O . PRO B 1 208 ? 0.653 -28.609 -21.656 1 97.62 208 PRO B O 1
ATOM 4001 N N . MET B 1 209 ? 2.217 -30.141 -21.125 1 97.75 209 MET B N 1
ATOM 4002 C CA . MET B 1 209 ? 1.255 -31.234 -21.062 1 97.75 209 MET B CA 1
ATOM 4003 C C . MET B 1 209 ? 0.22 -30.984 -19.969 1 97.75 209 MET B C 1
ATOM 4005 O O . MET B 1 209 ? -0.98 -31.156 -20.203 1 97.75 209 MET B O 1
ATOM 4009 N N . ILE B 1 210 ? 0.71 -30.594 -18.891 1 98.12 210 ILE B N 1
ATOM 4010 C CA . ILE B 1 210 ? -0.143 -30.344 -17.734 1 98.12 210 ILE B CA 1
ATOM 4011 C C . ILE B 1 210 ? -1.034 -29.141 -18.016 1 98.12 210 ILE B C 1
ATOM 4013 O O . ILE B 1 210 ? -2.223 -29.141 -17.672 1 98.12 210 ILE B O 1
ATOM 4017 N N . GLN B 1 211 ? -0.462 -28.141 -18.547 1 98.19 211 GLN B N 1
ATOM 4018 C CA . GLN B 1 211 ? -1.231 -26.938 -18.859 1 98.19 211 GLN B CA 1
ATOM 4019 C C . GLN B 1 211 ? -2.447 -27.266 -19.719 1 98.19 211 GLN B C 1
ATOM 4021 O O . GLN B 1 211 ? -3.566 -26.859 -19.406 1 98.19 211 GLN B O 1
ATOM 4026 N N . LYS B 1 212 ? -2.221 -27.969 -20.766 1 97.44 212 LYS B N 1
ATOM 4027 C CA . LYS B 1 212 ? -3.297 -28.344 -21.672 1 97.44 212 LYS B CA 1
ATOM 4028 C C . LYS B 1 212 ? -4.363 -29.172 -20.953 1 97.44 212 LYS B C 1
ATOM 4030 O O . LYS B 1 212 ? -5.559 -28.922 -21.125 1 97.44 212 LYS B O 1
ATOM 4035 N N . ALA B 1 213 ? -3.906 -30.109 -20.203 1 97 213 ALA B N 1
ATOM 4036 C CA . ALA B 1 213 ? -4.828 -30.984 -19.484 1 97 213 ALA B CA 1
ATOM 4037 C C . ALA B 1 213 ? -5.656 -30.188 -18.469 1 97 213 ALA B C 1
ATOM 4039 O O . ALA B 1 213 ? -6.859 -30.422 -18.328 1 97 213 ALA B O 1
ATOM 4040 N N . LEU B 1 214 ? -5.027 -29.312 -17.75 1 97.19 214 LEU B N 1
ATOM 4041 C CA . LEU B 1 214 ? -5.734 -28.5 -16.766 1 97.19 214 LEU B CA 1
ATOM 4042 C C . LEU B 1 214 ? -6.738 -27.578 -17.438 1 97.19 214 LEU B C 1
ATOM 4044 O O . LEU B 1 214 ? -7.852 -27.391 -16.938 1 97.19 214 LEU B O 1
ATOM 4048 N N . GLN B 1 215 ? -6.328 -26.984 -18.484 1 96.62 215 GLN B N 1
ATOM 4049 C CA . GLN B 1 215 ? -7.227 -26.109 -19.219 1 96.62 215 GLN B CA 1
ATOM 4050 C C . GLN B 1 215 ? -8.453 -26.859 -19.719 1 96.62 215 GLN B C 1
ATOM 4052 O O . GLN B 1 215 ? -9.57 -26.359 -19.672 1 96.62 215 GLN B O 1
ATOM 4057 N N . GLN B 1 216 ? -8.219 -28.016 -20.219 1 94.94 216 GLN B N 1
ATOM 4058 C CA . GLN B 1 216 ? -9.328 -28.844 -20.656 1 94.94 216 GLN B CA 1
ATOM 4059 C C . GLN B 1 216 ? -10.258 -29.188 -19.5 1 94.94 216 GLN B C 1
ATOM 4061 O O . GLN B 1 216 ? -11.477 -29.094 -19.625 1 94.94 216 GLN B O 1
ATOM 4066 N N . ALA B 1 217 ? -9.648 -29.625 -18.438 1 93.56 217 ALA B N 1
ATOM 4067 C CA . ALA B 1 217 ? -10.438 -29.953 -17.266 1 93.56 217 ALA B CA 1
ATOM 4068 C C . ALA B 1 217 ? -11.25 -28.75 -16.781 1 93.56 217 ALA B C 1
ATOM 4070 O O . ALA B 1 217 ? -12.414 -28.891 -16.406 1 93.56 217 ALA B O 1
ATOM 4071 N N . ALA B 1 218 ? -10.641 -27.609 -16.75 1 93.94 218 ALA B N 1
ATOM 4072 C CA . ALA B 1 218 ? -11.312 -26.375 -16.328 1 93.94 218 ALA B CA 1
ATOM 4073 C C . ALA B 1 218 ? -12.484 -26.047 -17.25 1 93.94 218 ALA B C 1
ATOM 4075 O O . ALA B 1 218 ? -13.547 -25.641 -16.781 1 93.94 218 ALA B O 1
ATOM 4076 N N . LYS B 1 219 ? -12.281 -26.172 -18.531 1 92.94 219 LYS B N 1
ATOM 4077 C CA . LYS B 1 219 ? -13.336 -25.938 -19.5 1 92.94 219 LYS B CA 1
ATOM 4078 C C . LYS B 1 219 ? -14.516 -26.875 -19.281 1 92.94 219 LYS B C 1
ATOM 4080 O O . LYS B 1 219 ? -15.672 -26.453 -19.344 1 92.94 219 LYS B O 1
ATOM 4085 N N . GLU B 1 220 ? -14.234 -28.078 -19.078 1 91.62 220 GLU B N 1
ATOM 4086 C CA . GLU B 1 220 ? -15.273 -29.078 -18.844 1 91.62 220 GLU B CA 1
ATOM 4087 C C . GLU B 1 220 ? -16.094 -28.75 -17.609 1 91.62 220 GLU B C 1
ATOM 4089 O O . GLU B 1 220 ? -17.281 -29.094 -17.547 1 91.62 220 GLU B O 1
ATOM 4094 N N . GLN B 1 221 ? -15.492 -28.094 -16.672 1 89.69 221 GLN B N 1
ATOM 4095 C CA . GLN B 1 221 ? -16.188 -27.734 -15.445 1 89.69 221 GLN B CA 1
ATOM 4096 C C . GLN B 1 221 ? -16.719 -26.312 -15.508 1 89.69 221 GLN B C 1
ATOM 4098 O O . GLN B 1 221 ? -17.203 -25.766 -14.508 1 89.69 221 GLN B O 1
ATOM 4103 N N . SER B 1 222 ? -16.578 -25.594 -16.641 1 85.19 222 SER B N 1
ATOM 4104 C CA . SER B 1 222 ? -17 -24.219 -16.859 1 85.19 222 SER B CA 1
ATOM 4105 C C . SER B 1 222 ? -16.406 -23.281 -15.812 1 85.19 222 SER B C 1
ATOM 4107 O O . SER B 1 222 ? -17.109 -22.422 -15.258 1 85.19 222 SER B O 1
ATOM 4109 N N . ASP B 1 223 ? -15.211 -23.672 -15.461 1 82.81 223 ASP B N 1
ATOM 4110 C CA . ASP B 1 223 ? -14.469 -22.797 -14.547 1 82.81 223 ASP B CA 1
ATOM 4111 C C . ASP B 1 223 ? -13.914 -21.578 -15.281 1 82.81 223 ASP B C 1
ATOM 4113 O O . ASP B 1 223 ? -12.977 -21.703 -16.078 1 82.81 223 ASP B O 1
ATOM 4117 N N . HIS B 1 224 ? -14.422 -20.359 -14.914 1 79.69 224 HIS B N 1
ATOM 4118 C CA . HIS B 1 224 ? -13.984 -19.125 -15.57 1 79.69 224 HIS B CA 1
ATOM 4119 C C . HIS B 1 224 ? -13.227 -18.234 -14.594 1 79.69 224 HIS B C 1
ATOM 4121 O O . HIS B 1 224 ? -12.883 -17.094 -14.93 1 79.69 224 HIS B O 1
ATOM 4127 N N . GLN B 1 225 ? -12.914 -18.734 -13.508 1 86.19 225 GLN B N 1
ATOM 4128 C CA . GLN B 1 225 ? -12.297 -17.906 -12.469 1 86.19 225 GLN B CA 1
ATOM 4129 C C . GLN B 1 225 ? -10.828 -18.266 -12.281 1 86.19 225 GLN B C 1
ATOM 4131 O O . GLN B 1 225 ? -10.133 -17.656 -11.477 1 86.19 225 GLN B O 1
ATOM 4136 N N . THR B 1 226 ? -10.445 -19.312 -13.023 1 92.56 226 THR B N 1
ATOM 4137 C CA . THR B 1 226 ? -9.086 -19.828 -12.844 1 92.56 226 THR B CA 1
ATOM 4138 C C . THR B 1 226 ? -8.211 -19.484 -14.039 1 92.56 226 THR B C 1
ATOM 4140 O O . THR B 1 226 ? -8.625 -19.672 -15.188 1 92.56 226 THR B O 1
ATOM 4143 N N . GLU B 1 227 ? -7.086 -18.891 -13.75 1 95.88 227 GLU B N 1
ATOM 4144 C CA . GLU B 1 227 ? -6.07 -18.672 -14.773 1 95.88 227 GLU B CA 1
ATOM 4145 C C . GLU B 1 227 ? -4.945 -19.703 -14.664 1 95.88 227 GLU B C 1
ATOM 4147 O O . GLU B 1 227 ? -4.438 -19.953 -13.57 1 95.88 227 GLU B O 1
ATOM 4152 N N . ILE B 1 228 ? -4.637 -20.359 -15.781 1 97.94 228 ILE B N 1
ATOM 4153 C CA . ILE B 1 228 ? -3.623 -21.406 -15.836 1 97.94 228 ILE B CA 1
ATOM 4154 C C . ILE B 1 228 ? -2.484 -20.969 -16.75 1 97.94 228 ILE B C 1
ATOM 4156 O O . ILE B 1 228 ? -2.688 -20.781 -17.953 1 97.94 228 ILE B O 1
ATOM 4160 N N . VAL B 1 229 ? -1.259 -20.875 -16.203 1 98.19 229 VAL B N 1
ATOM 4161 C CA . VAL B 1 229 ? -0.198 -20.297 -17.016 1 98.19 229 VAL B CA 1
ATOM 4162 C C . VAL B 1 229 ? 1.113 -21.031 -16.766 1 98.19 229 VAL B C 1
ATOM 4164 O O . VAL B 1 229 ? 1.28 -21.688 -15.734 1 98.19 229 VAL B O 1
ATOM 4167 N N . LEU B 1 230 ? 2.006 -20.984 -17.766 1 98.56 230 LEU B N 1
ATOM 4168 C CA . LEU B 1 230 ? 3.365 -21.5 -17.609 1 98.56 230 LEU B CA 1
ATOM 4169 C C . LEU B 1 230 ? 4.258 -20.453 -16.953 1 98.56 230 LEU B C 1
ATOM 4171 O O . LEU B 1 230 ? 4.094 -19.25 -17.188 1 98.56 230 LEU B O 1
ATOM 4175 N N . VAL B 1 231 ? 5.188 -20.938 -16.156 1 98.31 231 VAL B N 1
ATOM 4176 C CA . VAL B 1 231 ? 6.105 -20.031 -15.484 1 98.31 231 VAL B CA 1
ATOM 4177 C C . VAL B 1 231 ? 7.531 -20.578 -15.562 1 98.31 231 VAL B C 1
ATOM 4179 O O . VAL B 1 231 ? 7.734 -21.75 -15.914 1 98.31 231 VAL B O 1
ATOM 4182 N N . SER B 1 232 ? 8.523 -19.672 -15.258 1 97 232 SER B N 1
ATOM 4183 C CA . SER B 1 232 ? 9.914 -20.094 -15.125 1 97 232 SER B CA 1
ATOM 4184 C C . SER B 1 232 ? 10.102 -21 -13.914 1 97 232 SER B C 1
ATOM 4186 O O . SER B 1 232 ? 9.141 -21.312 -13.203 1 97 232 SER B O 1
ATOM 4188 N N . HIS B 1 233 ? 11.234 -21.406 -13.68 1 92 233 HIS B N 1
ATOM 4189 C CA . HIS B 1 233 ? 11.57 -22.484 -12.766 1 92 233 HIS B CA 1
ATOM 4190 C C . HIS B 1 233 ? 10.961 -22.25 -11.391 1 92 233 HIS B C 1
ATOM 4192 O O . HIS B 1 233 ? 11.031 -21.141 -10.852 1 92 233 HIS B O 1
ATOM 4198 N N . LEU B 1 234 ? 10.375 -23.281 -10.734 1 95.06 234 LEU B N 1
ATOM 4199 C CA . LEU B 1 234 ? 9.781 -23.266 -9.406 1 95.06 234 LEU B CA 1
ATOM 4200 C C . LEU B 1 234 ? 10.562 -24.172 -8.461 1 95.06 234 LEU B C 1
ATOM 4202 O O . LEU B 1 234 ? 10.211 -24.312 -7.285 1 95.06 234 LEU B O 1
ATOM 4206 N N . GLY B 1 235 ? 11.555 -24.766 -8.906 1 92 235 GLY B N 1
ATOM 4207 C CA . GLY B 1 235 ? 12.312 -25.719 -8.117 1 92 235 GLY B CA 1
ATOM 4208 C C . GLY B 1 235 ? 11.781 -27.141 -8.234 1 92 235 GLY B C 1
ATOM 4209 O O . GLY B 1 235 ? 10.617 -27.359 -8.57 1 92 235 GLY B O 1
ATOM 4210 N N . GLY B 1 236 ? 12.656 -28.156 -8.039 1 92.38 236 GLY B N 1
ATOM 4211 C CA . GLY B 1 236 ? 12.25 -29.547 -7.996 1 92.38 236 GLY B CA 1
ATOM 4212 C C . GLY B 1 236 ? 12.102 -30.172 -9.375 1 92.38 236 GLY B C 1
ATOM 4213 O O . GLY B 1 236 ? 11.133 -30.891 -9.633 1 92.38 236 GLY B O 1
ATOM 4214 N N . HIS B 1 237 ? 13 -29.922 -10.281 1 91.5 237 HIS B N 1
ATOM 4215 C CA . HIS B 1 237 ? 12.922 -30.453 -11.633 1 91.5 237 HIS B CA 1
ATOM 4216 C C . HIS B 1 237 ? 12.906 -31.984 -11.633 1 91.5 237 HIS B C 1
ATOM 4218 O O . HIS B 1 237 ? 12.328 -32.594 -12.523 1 91.5 237 HIS B O 1
ATOM 4224 N N . ALA B 1 238 ? 13.453 -32.5 -10.57 1 93.44 238 ALA B N 1
ATOM 4225 C CA . ALA B 1 238 ? 13.5 -33.969 -10.461 1 93.44 238 ALA B CA 1
ATOM 4226 C C . ALA B 1 238 ? 12.102 -34.562 -10.312 1 93.44 238 ALA B C 1
ATOM 4228 O O . ALA B 1 238 ? 11.859 -35.688 -10.695 1 93.44 238 ALA B O 1
ATOM 4229 N N . PHE B 1 239 ? 11.234 -33.781 -9.766 1 93.38 239 PHE B N 1
ATOM 4230 C CA . PHE B 1 239 ? 9.867 -34.25 -9.531 1 93.38 239 PHE B CA 1
ATOM 4231 C C . PHE B 1 239 ? 8.961 -33.844 -10.688 1 93.38 239 PHE B C 1
ATOM 4233 O O . PHE B 1 239 ? 7.746 -34.031 -10.633 1 93.38 239 PHE B O 1
ATOM 4240 N N . ALA B 1 240 ? 9.461 -33.312 -11.719 1 87.75 240 ALA B N 1
ATOM 4241 C CA . ALA B 1 240 ? 8.711 -32.688 -12.797 1 87.75 240 ALA B CA 1
ATOM 4242 C C . ALA B 1 240 ? 7.211 -32.781 -12.57 1 87.75 240 ALA B C 1
ATOM 4244 O O . ALA B 1 240 ? 6.754 -33.625 -11.789 1 87.75 240 ALA B O 1
ATOM 4245 N N . GLY B 1 241 ? 6.391 -31.906 -13.273 1 96.69 241 GLY B N 1
ATOM 4246 C CA . GLY B 1 241 ? 4.988 -31.688 -12.938 1 96.69 241 GLY B CA 1
ATOM 4247 C C . GLY B 1 241 ? 4.789 -30.797 -11.727 1 96.69 241 GLY B C 1
ATOM 4248 O O . GLY B 1 241 ? 3.896 -31.047 -10.914 1 96.69 241 GLY B O 1
ATOM 4249 N N . ASN B 1 242 ? 5.738 -29.906 -11.555 1 97.81 242 ASN B N 1
ATOM 4250 C CA . ASN B 1 242 ? 5.66 -28.953 -10.453 1 97.81 242 ASN B CA 1
ATOM 4251 C C . ASN B 1 242 ? 4.703 -27.812 -10.773 1 97.81 242 ASN B C 1
ATOM 4253 O O . ASN B 1 242 ? 4.766 -27.219 -11.859 1 97.81 242 ASN B O 1
ATOM 4257 N N . LEU B 1 243 ? 3.826 -27.547 -9.805 1 98.19 243 LEU B N 1
ATOM 4258 C CA . LEU B 1 243 ? 2.967 -26.375 -9.961 1 98.19 243 LEU B CA 1
ATOM 4259 C C . LEU B 1 243 ? 2.537 -25.828 -8.602 1 98.19 243 LEU B C 1
ATOM 4261 O O . LEU B 1 243 ? 2.674 -26.516 -7.586 1 98.19 243 LEU B O 1
ATOM 4265 N N . VAL B 1 244 ? 2.18 -24.594 -8.586 1 98.25 244 VAL B N 1
ATOM 4266 C CA . VAL B 1 244 ? 1.596 -23.984 -7.398 1 98.25 244 VAL B CA 1
ATOM 4267 C C . VAL B 1 244 ? 0.219 -23.422 -7.734 1 98.25 244 VAL B C 1
ATOM 4269 O O . VAL B 1 244 ? 0.033 -22.812 -8.789 1 98.25 244 VAL B O 1
ATOM 4272 N N . ILE B 1 245 ? -0.705 -23.641 -6.836 1 97.62 245 ILE B N 1
ATOM 4273 C CA . ILE B 1 245 ? -2.066 -23.125 -6.949 1 97.62 245 ILE B CA 1
ATOM 4274 C C . ILE B 1 245 ? -2.316 -22.078 -5.871 1 97.62 245 ILE B C 1
ATOM 4276 O O . ILE B 1 245 ? -2.211 -22.359 -4.68 1 97.62 245 ILE B O 1
ATOM 4280 N N . TYR B 1 246 ? -2.605 -20.953 -6.348 1 96.56 246 TYR B N 1
ATOM 4281 C CA . TYR B 1 246 ? -3.043 -19.906 -5.441 1 96.56 246 TYR B CA 1
ATOM 4282 C C . TYR B 1 246 ? -4.562 -19.781 -5.43 1 96.56 246 TYR B C 1
ATOM 4284 O O . TYR B 1 246 ? -5.184 -19.578 -6.477 1 96.56 246 TYR B O 1
ATOM 4292 N N . THR B 1 247 ? -5.129 -19.953 -4.262 1 93.62 247 THR B N 1
ATOM 4293 C CA . THR B 1 247 ? -6.574 -19.844 -4.09 1 93.62 247 THR B CA 1
ATOM 4294 C C . THR B 1 247 ? -6.926 -18.766 -3.08 1 93.62 247 THR B C 1
ATOM 4296 O O . THR B 1 247 ? -6.035 -18.141 -2.486 1 93.62 247 THR B O 1
ATOM 4299 N N . HIS B 1 248 ? -8.297 -18.406 -2.969 1 90 248 HIS B N 1
ATOM 4300 C CA . HIS B 1 248 ? -8.766 -17.375 -2.053 1 90 248 HIS B CA 1
ATOM 4301 C C . HIS B 1 248 ? -8.062 -16.047 -2.314 1 90 248 HIS B C 1
ATOM 4303 O O . HIS B 1 248 ? -7.531 -15.422 -1.389 1 90 248 HIS B O 1
ATOM 4309 N N . GLN B 1 249 ? -7.945 -15.711 -3.572 1 89.31 249 GLN B N 1
ATOM 4310 C CA . GLN B 1 249 ? -7.355 -14.453 -4.016 1 89.31 249 GLN B CA 1
ATOM 4311 C C . GLN B 1 249 ? -5.914 -14.312 -3.525 1 89.31 249 GLN B C 1
ATOM 4313 O O . GLN B 1 249 ? -5.52 -13.258 -3.031 1 89.31 249 GLN B O 1
ATOM 4318 N N . GLY B 1 250 ? -5.25 -15.43 -3.557 1 92.5 250 GLY B N 1
ATOM 4319 C CA . GLY B 1 250 ? -3.818 -15.406 -3.301 1 92.5 250 GLY B CA 1
ATOM 4320 C C . GLY B 1 250 ? -3.463 -15.75 -1.865 1 92.5 250 GLY B C 1
ATOM 4321 O O . GLY B 1 250 ? -2.293 -15.961 -1.541 1 92.5 250 GLY B O 1
ATOM 4322 N N . GLN B 1 251 ? -4.379 -15.93 -0.95 1 90.44 251 GLN B N 1
ATOM 4323 C CA . GLN B 1 251 ? -4.117 -16.047 0.48 1 90.44 251 GLN B CA 1
ATOM 4324 C C . GLN B 1 251 ? -3.67 -17.469 0.841 1 90.44 251 GLN B C 1
ATOM 4326 O O . GLN B 1 251 ? -3.172 -17.703 1.943 1 90.44 251 GLN B O 1
ATOM 4331 N N . ARG B 1 252 ? -3.822 -18.422 -0.088 1 92.5 252 ARG B N 1
ATOM 4332 C CA . ARG B 1 252 ? -3.361 -19.797 0.088 1 92.5 252 ARG B CA 1
ATOM 4333 C C . ARG B 1 252 ? -2.566 -20.266 -1.126 1 92.5 252 ARG B C 1
ATOM 4335 O O . ARG B 1 252 ? -2.986 -20.062 -2.268 1 92.5 252 ARG B O 1
ATOM 4342 N N . ALA B 1 253 ? -1.437 -20.891 -0.815 1 95.94 253 ALA B N 1
ATOM 4343 C CA . ALA B 1 253 ? -0.592 -21.484 -1.852 1 95.94 253 ALA B CA 1
ATOM 4344 C C . ALA B 1 253 ? -0.446 -22.984 -1.648 1 95.94 253 ALA B C 1
ATOM 4346 O O . ALA B 1 253 ? 0.006 -23.438 -0.592 1 95.94 253 ALA B O 1
ATOM 4347 N N . ILE B 1 254 ? -0.823 -23.719 -2.641 1 96.38 254 ILE B N 1
ATOM 4348 C CA . ILE B 1 254 ? -0.673 -25.172 -2.629 1 96.38 254 ILE B CA 1
ATOM 4349 C C . ILE B 1 254 ? 0.36 -25.594 -3.672 1 96.38 254 ILE B C 1
ATOM 4351 O O . ILE B 1 254 ? 0.128 -25.453 -4.875 1 96.38 254 ILE B O 1
ATOM 4355 N N . TRP B 1 255 ? 1.428 -26.141 -3.201 1 97.31 255 TRP B N 1
ATOM 4356 C CA . TRP B 1 255 ? 2.498 -26.594 -4.082 1 97.31 255 TRP B CA 1
ATOM 4357 C C . TRP B 1 255 ? 2.402 -28.094 -4.328 1 97.31 255 TRP B C 1
ATOM 4359 O O . TRP B 1 255 ? 2.32 -28.891 -3.381 1 97.31 255 TRP B O 1
ATOM 4369 N N . TYR B 1 256 ? 2.436 -28.516 -5.582 1 97.69 256 TYR B N 1
ATOM 4370 C CA . TYR B 1 256 ? 2.389 -29.922 -5.977 1 97.69 256 TYR B CA 1
ATOM 4371 C C . TYR B 1 256 ? 3.641 -30.312 -6.754 1 97.69 256 TYR B C 1
ATOM 4373 O O . TYR B 1 256 ? 4.281 -29.469 -7.375 1 97.69 256 TYR B O 1
ATOM 4381 N N . GLY B 1 257 ? 3.947 -31.547 -6.707 1 97.62 257 GLY B N 1
ATOM 4382 C CA . GLY B 1 257 ? 4.934 -32.219 -7.547 1 97.62 257 GLY B CA 1
ATOM 4383 C C . GLY B 1 257 ? 4.438 -33.531 -8.125 1 97.62 257 GLY B C 1
ATOM 4384 O O . GLY B 1 257 ? 3.441 -34.094 -7.66 1 97.62 257 GLY B O 1
ATOM 4385 N N . ARG B 1 258 ? 5.066 -33.906 -9.242 1 96.94 258 ARG B N 1
ATOM 4386 C CA . ARG B 1 258 ? 4.781 -35.188 -9.914 1 96.94 258 ARG B CA 1
ATOM 4387 C C . ARG B 1 258 ? 3.363 -35.188 -10.477 1 96.94 258 ARG B C 1
ATOM 4389 O O . ARG B 1 258 ? 2.713 -36.25 -10.516 1 96.94 258 ARG B O 1
ATOM 4396 N N . VAL B 1 259 ? 2.865 -34.094 -10.766 1 97.31 259 VAL B N 1
ATOM 4397 C CA . VAL B 1 259 ? 1.549 -34 -11.383 1 97.31 259 VAL B CA 1
ATOM 4398 C C . VAL B 1 259 ? 1.627 -34.531 -12.82 1 97.31 259 VAL B C 1
ATOM 4400 O O . VAL B 1 259 ? 2.568 -34.219 -13.555 1 97.31 259 VAL B O 1
ATOM 4403 N N . THR B 1 260 ? 0.71 -35.281 -13.203 1 95.88 260 THR B N 1
ATOM 4404 C CA . THR B 1 260 ? 0.531 -35.75 -14.586 1 95.88 260 THR B CA 1
ATOM 4405 C C . THR B 1 260 ? -0.848 -35.344 -15.102 1 95.88 260 THR B C 1
ATOM 4407 O O . THR B 1 260 ? -1.719 -34.938 -14.328 1 95.88 260 THR B O 1
ATOM 4410 N N . PRO B 1 261 ? -1.001 -35.406 -16.422 1 96.44 261 PRO B N 1
ATOM 4411 C CA . PRO B 1 261 ? -2.32 -35.094 -16.969 1 96.44 261 PRO B CA 1
ATOM 4412 C C . PRO B 1 261 ? -3.443 -35.906 -16.312 1 96.44 261 PRO B C 1
ATOM 4414 O O . PRO B 1 261 ? -4.566 -35.406 -16.188 1 96.44 261 PRO B O 1
ATOM 4417 N N . CYS B 1 262 ? -3.145 -37.062 -15.758 1 94.81 262 CYS B N 1
ATOM 4418 C CA . CYS B 1 262 ? -4.133 -37.938 -15.148 1 94.81 262 CYS B CA 1
ATOM 4419 C C . CYS B 1 262 ? -4.699 -37.344 -13.875 1 94.81 262 CYS B C 1
ATOM 4421 O O . CYS B 1 262 ? -5.793 -37.688 -13.438 1 94.81 262 CYS B O 1
ATOM 4423 N N . TYR B 1 263 ? -4.023 -36.406 -13.281 1 95.38 263 TYR B N 1
ATOM 4424 C CA . TYR B 1 263 ? -4.441 -35.844 -12.008 1 95.38 263 TYR B CA 1
ATOM 4425 C C . TYR B 1 263 ? -5.176 -34.5 -12.219 1 95.38 263 TYR B C 1
ATOM 4427 O O . TYR B 1 263 ? -5.758 -33.969 -11.289 1 95.38 263 TYR B O 1
ATOM 4435 N N . CYS B 1 264 ? -5.176 -34 -13.398 1 95.62 264 CYS B N 1
ATOM 4436 C CA . CYS B 1 264 ? -5.582 -32.625 -13.664 1 95.62 264 CYS B CA 1
ATOM 4437 C C . CYS B 1 264 ? -7.066 -32.438 -13.391 1 95.62 264 CYS B C 1
ATOM 4439 O O . CYS B 1 264 ? -7.473 -31.422 -12.82 1 95.62 264 CYS B O 1
ATOM 4441 N N . GLN B 1 265 ? -7.879 -33.375 -13.75 1 92.56 265 GLN B N 1
ATOM 4442 C CA . GLN B 1 265 ? -9.305 -33.281 -13.453 1 92.56 265 GLN B CA 1
ATOM 4443 C C . GLN B 1 265 ? -9.547 -33.25 -11.945 1 92.56 265 GLN B C 1
ATOM 4445 O O . GLN B 1 265 ? -10.375 -32.469 -11.469 1 92.56 265 GLN B O 1
ATOM 4450 N N . ASP B 1 266 ? -8.883 -34.062 -11.234 1 92.81 266 ASP B N 1
ATOM 4451 C CA . ASP B 1 266 ? -9.023 -34.125 -9.781 1 92.81 266 ASP B CA 1
ATOM 4452 C C . ASP B 1 266 ? -8.57 -32.812 -9.148 1 92.81 266 ASP B C 1
ATOM 4454 O O . ASP B 1 266 ? -9.172 -32.344 -8.18 1 92.81 266 ASP B O 1
ATOM 4458 N N . ILE B 1 267 ? -7.527 -32.281 -9.633 1 94.88 267 ILE B N 1
ATOM 4459 C CA . ILE B 1 267 ? -7.008 -31.031 -9.109 1 94.88 267 ILE B CA 1
ATOM 4460 C C . ILE B 1 267 ? -8.047 -29.922 -9.297 1 94.88 267 ILE B C 1
ATOM 4462 O O . ILE B 1 267 ? -8.336 -29.172 -8.359 1 94.88 267 ILE B O 1
ATOM 4466 N N . ILE B 1 268 ? -8.641 -29.812 -10.461 1 93.44 268 ILE B N 1
ATOM 4467 C CA . ILE B 1 268 ? -9.648 -28.797 -10.75 1 93.44 268 ILE B CA 1
ATOM 4468 C C . ILE B 1 268 ? -10.859 -29.016 -9.844 1 93.44 268 ILE B C 1
ATOM 4470 O O . ILE B 1 268 ? -11.359 -28.062 -9.234 1 93.44 268 ILE B O 1
ATOM 4474 N N . ASN B 1 269 ? -11.242 -30.203 -9.625 1 89.81 269 ASN B N 1
ATOM 4475 C CA . ASN B 1 269 ? -12.469 -30.516 -8.891 1 89.81 269 ASN B CA 1
ATOM 4476 C C . ASN B 1 269 ? -12.273 -30.359 -7.387 1 89.81 269 ASN B C 1
ATOM 4478 O O . ASN B 1 269 ? -13.203 -29.969 -6.676 1 89.81 269 ASN B O 1
ATOM 4482 N N . ASN B 1 270 ? -11.086 -30.656 -6.934 1 90.19 270 ASN B N 1
ATOM 4483 C CA . ASN B 1 270 ? -10.891 -30.75 -5.492 1 90.19 270 ASN B CA 1
ATOM 4484 C C . ASN B 1 270 ? -10.086 -29.562 -4.953 1 90.19 270 ASN B C 1
ATOM 4486 O O . ASN B 1 270 ? -10.57 -28.812 -4.109 1 90.19 270 ASN B O 1
ATOM 4490 N N . SER B 1 271 ? -8.969 -29.281 -5.477 1 90.62 271 SER B N 1
ATOM 4491 C CA . SER B 1 271 ? -8.062 -28.281 -4.918 1 90.62 271 SER B CA 1
ATOM 4492 C C . SER B 1 271 ? -8.578 -26.875 -5.156 1 90.62 271 SER B C 1
ATOM 4494 O O . SER B 1 271 ? -8.422 -26 -4.301 1 90.62 271 SER B O 1
ATOM 4496 N N . LEU B 1 272 ? -9.188 -26.562 -6.273 1 88.69 272 LEU B N 1
ATOM 4497 C CA . LEU B 1 272 ? -9.625 -25.203 -6.617 1 88.69 272 LEU B CA 1
ATOM 4498 C C . LEU B 1 272 ? -11 -24.922 -6.023 1 88.69 272 LEU B C 1
ATOM 4500 O O . LEU B 1 272 ? -11.25 -23.797 -5.566 1 88.69 272 LEU B O 1
ATOM 4504 N N . GLN B 1 273 ? -11.844 -25.859 -5.891 1 79 273 GLN B N 1
ATOM 4505 C CA . GLN B 1 273 ? -13.242 -25.594 -5.57 1 79 273 GLN B CA 1
ATOM 4506 C C . GLN B 1 273 ? -13.555 -25.969 -4.125 1 79 273 GLN B C 1
ATOM 4508 O O . GLN B 1 273 ? -14.438 -25.375 -3.504 1 79 273 GLN B O 1
ATOM 4513 N N . ASP B 1 274 ? -12.781 -26.922 -3.543 1 80.75 274 ASP B N 1
ATOM 4514 C CA . ASP B 1 274 ? -13.305 -27.484 -2.303 1 80.75 274 ASP B CA 1
ATOM 4515 C C . ASP B 1 274 ? -12.234 -27.484 -1.206 1 80.75 274 ASP B C 1
ATOM 4517 O O . ASP B 1 274 ? -12.352 -28.203 -0.219 1 80.75 274 ASP B O 1
ATOM 4521 N N . ASP B 1 275 ? -11.25 -26.797 -1.355 1 89.81 275 ASP B N 1
ATOM 4522 C CA . ASP B 1 275 ? -10.172 -26.703 -0.374 1 89.81 275 ASP B CA 1
ATOM 4523 C C . ASP B 1 275 ? -9.641 -28.094 -0.021 1 89.81 275 ASP B C 1
ATOM 4525 O O . ASP B 1 275 ? -9.281 -28.344 1.132 1 89.81 275 ASP B O 1
ATOM 4529 N N . LYS B 1 276 ? -9.742 -29.016 -0.949 1 92.88 276 LYS B N 1
ATOM 4530 C CA . LYS B 1 276 ? -9.156 -30.359 -0.809 1 92.88 276 LYS B CA 1
ATOM 4531 C C . LYS B 1 276 ? -7.82 -30.453 -1.531 1 92.88 276 LYS B C 1
ATOM 4533 O O . LYS B 1 276 ? -7.633 -29.844 -2.586 1 92.88 276 LYS B O 1
ATOM 4538 N N . VAL B 1 277 ? -6.934 -31.234 -0.967 1 95 277 VAL B N 1
ATOM 4539 C CA . VAL B 1 277 ? -5.613 -31.375 -1.572 1 95 277 VAL B CA 1
ATOM 4540 C C . VAL B 1 277 ? -5.281 -32.844 -1.758 1 95 277 VAL B C 1
ATOM 4542 O O . VAL B 1 277 ? -5.594 -33.688 -0.896 1 95 277 VAL B O 1
ATOM 45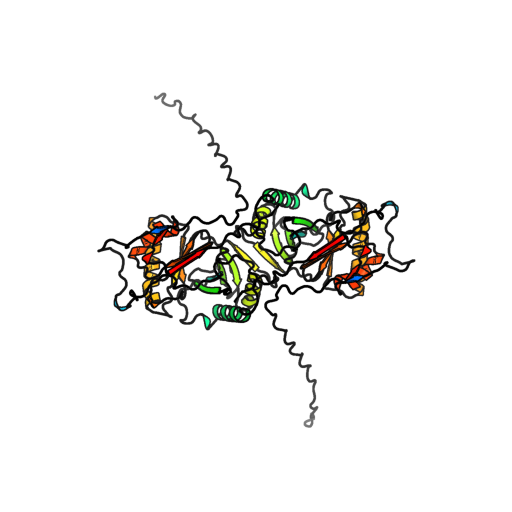45 N N . ILE B 1 278 ? -4.695 -33.156 -2.859 1 94.44 278 ILE B N 1
ATOM 4546 C CA . ILE B 1 278 ? -4.195 -34.531 -3.107 1 94.44 278 ILE B CA 1
ATOM 4547 C C . ILE B 1 278 ? -2.898 -34.75 -2.33 1 94.44 278 ILE B C 1
ATOM 4549 O O . ILE B 1 278 ? -1.823 -34.344 -2.775 1 94.44 278 ILE B O 1
ATOM 4553 N N . GLU B 1 279 ? -2.986 -35.438 -1.335 1 93.19 279 GLU B N 1
ATOM 4554 C CA . GLU B 1 279 ? -1.94 -35.5 -0.318 1 93.19 279 GLU B CA 1
ATOM 4555 C C . GLU B 1 279 ? -0.624 -36 -0.911 1 93.19 279 GLU B C 1
ATOM 4557 O O . GLU B 1 279 ? 0.437 -35.438 -0.637 1 93.19 279 GLU B O 1
ATOM 4562 N N . ASP B 1 280 ? -0.673 -37 -1.719 1 92.56 280 ASP B N 1
ATOM 4563 C CA . ASP B 1 280 ? 0.522 -37.656 -2.229 1 92.56 280 ASP B CA 1
ATOM 4564 C C . ASP B 1 280 ? 1.311 -36.75 -3.156 1 92.56 280 ASP B C 1
ATOM 4566 O O . ASP B 1 280 ? 2.473 -37 -3.467 1 92.56 280 ASP B O 1
ATOM 4570 N N . LEU B 1 281 ? 0.746 -35.656 -3.598 1 96.44 281 LEU B N 1
ATOM 4571 C CA . LEU B 1 281 ? 1.399 -34.75 -4.551 1 96.44 281 LEU B CA 1
ATOM 4572 C C . LEU B 1 281 ? 1.873 -33.469 -3.871 1 96.44 281 LEU B C 1
ATOM 4574 O O . LEU B 1 281 ? 2.559 -32.656 -4.488 1 96.44 281 LEU B O 1
ATOM 4578 N N . VAL B 1 282 ? 1.572 -33.281 -2.611 1 96.56 282 VAL B N 1
ATOM 4579 C CA . VAL B 1 282 ? 1.803 -32.031 -1.932 1 96.56 282 VAL B CA 1
ATOM 4580 C C . VAL B 1 282 ? 3.285 -31.875 -1.601 1 96.56 282 VAL B C 1
ATOM 4582 O O . VAL B 1 282 ? 3.885 -32.75 -0.996 1 96.56 282 VAL B O 1
ATOM 4585 N N . ARG B 1 283 ? 3.838 -30.766 -2.014 1 96.44 283 ARG B N 1
ATOM 4586 C CA . ARG B 1 283 ? 5.199 -30.406 -1.632 1 96.44 283 ARG B CA 1
ATOM 4587 C C . ARG B 1 283 ? 5.195 -29.422 -0.458 1 96.44 283 ARG B C 1
ATOM 4589 O O . ARG B 1 283 ? 6.148 -29.391 0.326 1 96.44 283 ARG B O 1
ATOM 4596 N N . GLY B 1 284 ? 4.184 -28.562 -0.374 1 94.44 284 GLY B N 1
ATOM 4597 C CA . GLY B 1 284 ? 4.02 -27.562 0.671 1 94.44 284 GLY B CA 1
ATOM 4598 C C . GLY B 1 284 ? 2.744 -26.75 0.526 1 94.44 284 GLY B C 1
ATOM 4599 O O . GLY B 1 284 ? 2.26 -26.547 -0.588 1 94.44 284 GLY B O 1
ATOM 4600 N N . ILE B 1 285 ? 2.24 -26.266 1.687 1 94.19 285 ILE B N 1
ATOM 4601 C CA . ILE B 1 285 ? 1.069 -25.406 1.734 1 94.19 285 ILE B CA 1
ATOM 4602 C C . ILE B 1 285 ? 1.367 -24.188 2.602 1 94.19 285 ILE B C 1
ATOM 4604 O O . ILE B 1 285 ? 1.867 -24.312 3.723 1 94.19 285 ILE B O 1
ATOM 4608 N N . PHE B 1 286 ? 1.089 -23.016 2.066 1 92.19 286 PHE B N 1
ATOM 4609 C CA . PHE B 1 286 ? 1.348 -21.766 2.77 1 92.19 286 PHE B CA 1
ATOM 4610 C C . PHE B 1 286 ? 0.103 -20.891 2.787 1 92.19 286 PHE B C 1
ATOM 4612 O O . PHE B 1 286 ? -0.613 -20.797 1.788 1 92.19 286 PHE B O 1
ATOM 4619 N N . GLU B 1 287 ? -0.18 -20.219 3.988 1 90.06 287 GLU B N 1
ATOM 4620 C CA . GLU B 1 287 ? -1.357 -19.375 4.156 1 90.06 287 GLU B CA 1
ATOM 4621 C C . GLU B 1 287 ? -1.01 -18.078 4.891 1 90.06 287 GLU B C 1
ATOM 4623 O O . GLU B 1 287 ? -0.062 -18.047 5.68 1 90.06 287 GLU B O 1
ATOM 4628 N N . VAL B 1 288 ? -1.767 -17.016 4.551 1 85.75 288 VAL B N 1
ATOM 4629 C CA . VAL B 1 288 ? -1.64 -15.773 5.301 1 85.75 288 VAL B CA 1
ATOM 4630 C C . VAL B 1 288 ? -2.279 -15.93 6.68 1 85.75 288 VAL B C 1
ATOM 4632 O O . VAL B 1 288 ? -3.346 -16.531 6.809 1 85.75 288 VAL B O 1
ATOM 4635 N N . GLN B 1 289 ? -1.468 -15.555 7.727 1 70.12 289 GLN B N 1
ATOM 4636 C CA . GLN B 1 289 ? -2.002 -15.695 9.078 1 70.12 289 GLN B CA 1
ATOM 4637 C C . GLN B 1 289 ? -2.834 -14.484 9.469 1 70.12 289 GLN B C 1
ATOM 4639 O O . GLN B 1 289 ? -2.508 -13.352 9.102 1 70.12 289 GLN B O 1
ATOM 4644 N N . SER B 1 290 ? -4.078 -14.727 9.828 1 55.19 290 SER B N 1
ATOM 4645 C CA . SER B 1 290 ? -4.922 -13.664 10.367 1 55.19 290 SER B CA 1
ATOM 4646 C C . SER B 1 290 ? -4.348 -13.102 11.664 1 55.19 290 SER B C 1
ATOM 4648 O O . SER B 1 290 ? -3.729 -13.836 12.438 1 55.19 290 SER B O 1
ATOM 4650 N N . SER B 1 291 ? -3.803 -12.039 11.734 1 45.59 291 SER B N 1
ATOM 4651 C CA . SER B 1 291 ? -3.355 -11.469 13 1 45.59 291 SER B CA 1
ATOM 4652 C C . SER B 1 291 ? -4.41 -11.648 14.086 1 45.59 291 SER B C 1
ATOM 4654 O O . SER B 1 291 ? -5.574 -11.289 13.898 1 45.59 291 SER B O 1
ATOM 4656 N N . THR B 1 292 ? -4.34 -12.812 14.875 1 39.75 292 THR B N 1
ATOM 4657 C CA . THR B 1 292 ? -5.227 -12.969 16.016 1 39.75 292 THR B CA 1
ATOM 4658 C C . THR B 1 292 ? -5.434 -11.633 16.734 1 39.75 292 THR B C 1
ATOM 4660 O O . THR B 1 292 ? -4.668 -10.688 16.531 1 39.75 292 THR B O 1
ATOM 4663 N N . LYS B 1 293 ? -5.473 -11.867 18.391 1 32.44 293 LYS B N 1
ATOM 4664 C CA . LYS B 1 293 ? -6.055 -11.25 19.578 1 32.44 293 LYS B CA 1
ATOM 4665 C C . LYS B 1 293 ? -5.27 -10.008 19.984 1 32.44 293 LYS B C 1
ATOM 4667 O O . LYS B 1 293 ? -4.156 -10.117 20.5 1 32.44 293 LYS B O 1
ATOM 4672 N N . CYS B 1 294 ? -5.168 -9.141 19.328 1 28.78 294 CYS B N 1
ATOM 4673 C CA . CYS B 1 294 ? -4.832 -8.094 20.297 1 28.78 294 CYS B CA 1
ATOM 4674 C C . CYS B 1 294 ? -5.828 -8.07 21.438 1 28.78 294 CYS B C 1
ATOM 4676 O O . CYS B 1 294 ? -7.016 -7.809 21.234 1 28.78 294 CYS B O 1
ATOM 4678 N N . HIS B 1 295 ? -5.594 -8.938 22.391 1 26.86 295 HIS B N 1
ATOM 4679 C CA . HIS B 1 295 ? -6.328 -8.844 23.641 1 26.86 295 HIS B CA 1
ATOM 4680 C C . HIS B 1 295 ? -6.445 -7.395 24.109 1 26.86 295 HIS B C 1
ATOM 4682 O O . HIS B 1 295 ? -5.434 -6.73 24.344 1 26.86 295 HIS B O 1
ATOM 4688 N N . LEU B 1 296 ? -7.32 -6.844 23.578 1 24.45 296 LEU B N 1
ATOM 4689 C CA . LEU B 1 296 ? -7.73 -5.664 24.328 1 24.45 296 LEU B CA 1
ATOM 4690 C C . LEU B 1 296 ? -8.07 -6.027 25.766 1 24.45 296 LEU B C 1
ATOM 4692 O O . LEU B 1 296 ? -8.953 -6.855 26.016 1 24.45 296 LEU B O 1
ATOM 4696 N N . GLU B 1 297 ? -7.074 -6.359 26.547 1 22.06 297 GLU B N 1
ATOM 4697 C CA . GLU B 1 297 ? -7.523 -6.301 27.938 1 22.06 297 GLU B CA 1
ATOM 4698 C C . GLU B 1 297 ? -8.25 -4.992 28.219 1 22.06 297 GLU B C 1
ATOM 4700 O O . GLU B 1 297 ? -7.707 -3.91 27.984 1 22.06 297 GLU B O 1
ATOM 4705 N N . TRP B 1 298 ? -9.5 -5.207 28.141 1 18.56 298 TRP B N 1
ATOM 4706 C CA . TRP B 1 298 ? -10.266 -4.227 28.906 1 18.56 298 TRP B CA 1
ATOM 4707 C C . TRP B 1 298 ? -9.82 -4.215 30.359 1 18.56 298 TRP B C 1
ATOM 4709 O O . TRP B 1 298 ? -9.539 -5.27 30.938 1 18.56 298 TRP B O 1
#

Organism: Rhizopus oryzae (NCBI:txid64495)

Solvent-accessible surface area (backbone atoms only — not comparable to full-atom values): 33126 Å² total; per-residue (Å²): 144,82,77,73,85,74,77,86,85,82,82,74,81,75,76,78,75,69,72,75,68,70,67,72,73,83,67,76,68,55,65,56,79,71,80,73,76,41,75,41,90,72,85,50,57,70,78,87,64,90,56,74,73,80,67,72,88,64,62,62,55,79,79,69,80,46,66,71,69,53,78,78,46,23,36,40,41,36,35,24,69,44,46,74,85,59,65,59,58,53,60,75,46,68,55,50,21,47,44,52,53,51,49,62,74,46,65,88,44,75,73,52,62,40,58,63,43,30,50,80,49,87,86,42,84,35,70,45,75,35,47,24,34,45,63,46,83,76,32,83,50,87,84,31,28,22,36,38,38,35,32,59,32,32,27,41,37,52,43,36,64,86,43,42,61,57,51,52,37,34,49,39,52,39,70,53,81,58,66,47,41,39,33,44,51,90,49,44,25,41,36,42,27,24,26,27,35,65,63,36,62,48,20,37,54,40,18,57,50,36,50,54,34,35,52,49,36,29,57,76,66,69,51,83,48,60,46,78,40,44,21,37,73,77,68,60,63,57,36,17,30,28,31,38,37,26,34,80,44,33,38,29,39,43,28,36,34,58,51,48,40,51,38,26,51,55,43,54,63,27,45,73,71,59,44,23,38,53,51,93,31,32,17,39,76,48,43,53,59,52,81,77,77,75,71,70,76,122,143,85,83,74,81,62,86,68,82,71,81,71,79,75,78,75,74,68,73,76,68,71,65,74,72,81,69,78,66,53,66,60,80,70,79,74,77,41,78,41,92,71,85,49,57,70,79,88,65,90,56,73,74,81,65,73,86,63,64,64,56,80,79,69,79,45,66,72,68,53,77,77,47,25,36,41,41,36,34,23,68,45,47,72,85,58,65,58,57,50,61,75,47,68,54,49,20,48,44,53,52,51,49,60,74,43,66,87,44,79,71,52,59,39,56,63,42,32,47,82,56,72,93,54,82,33,71,44,75,34,48,24,34,46,63,46,83,74,32,84,50,88,87,30,29,22,36,37,38,34,31,59,32,31,28,41,36,51,45,36,64,86,42,41,60,56,50,52,40,34,47,40,51,40,69,53,80,58,66,47,42,40,32,44,53,90,50,44,26,41,35,41,27,24,26,27,34,65,63,36,62,47,21,36,53,40,17,57,50,36,50,54,34,35,51,51,36,29,56,76,66,68,51,84,47,60,46,78,41,47,20,38,73,78,68,59,66,54,32,26,28,30,34,38,36,27,34,80,44,33,39,30,38,42,29,36,35,59,51,47,39,52,37,25,52,56,42,54,63,29,44,73,71,59,45,23,39,52,52,92,30,33,17,39,77,47,43,53,61,51,80,76,76,73,70,69,75,123

Nearest PDB structures (foldseek):
  7pnw-assembly1_G  TM=2.059E-01  e=1.365E+00  Mus musculus
  8om4-assembly1_I  TM=2.536E-01  e=3.923E+00  Saccharomyces cerevisiae
  7pnw-assembly1_G  TM=2.059E-01  e=1.336E+00  Mus musculus
  8csq-assembly1_G  TM=2.234E-01  e=2.652E+00  Homo sapiens
  7qi6-assembly1_AG  TM=2.139E-01  e=2.652E+00  Homo sapiens

InterPro domains:
  IPR009737 Thioredoxin-like ferredoxin [PF06999] (66-284)
  IPR009737 Thioredoxin-like ferredoxin [PTHR31902] (42-291)
  IPR009737 Thioredoxin-like ferredoxin [cd03062] (190-284)
  IPR036249 Thioredoxin-like superfamily [SSF52833] (189-284)

Foldseek 3Di:
DDDDPDDPDDDDDPPDPPPPPPVPDPPPDLVPDDDDFAEDADPFDDPPDPADDQDCVQQFDPDDAQAQPADFEWKEKEWADLDQAAALCNCPDFQNVLLVVLCVVCLPPDFDFPDFTQPPDPNHNHYHYKYWSHAADPEDDPQWTWMAMPPVQKIKTRDGSVCNNQVVCVRRPHDHDDDIDMGHHQAQKEKEQACHCNNDPLSVPQRVSLQVLLVVLCVVVVNPRYDYIYMHDPDDSSQHRWMWMAHRSRQKIWIFGNDGSRCNNVCNVDVHPPSYDHVRGTNDMTGGDRPDDPPPPD/DDPPPDDPDPPPDDPPPPPPPPVPDPPPDLPPDDDDFAEDADPFDDPPDPADDQDCVQQFDPDDAQAQPADFAWKEKEWADLDQAAALCNCPDFQNVLLVVLCVVCLPPDFDFPDFTQPDDDNGNHYHYKYWSHAADPEDDPQWTWMAMPPVQKIKTRDGSVCNNQVVCVRRPHDHDDDIDMGHHQAQKEKEAACHCNNDVLSVPQRVSLQVLLVVLCVVVVNPRYDYIYMHDPDDSSQHRWMWMAHRSRQKIWIFGNDHSRCNNVCNVDVHPPSYDHVRGTNDMTGGDRPDDPPPPD

Radius of gyration: 30.99 Å; Cα contacts (8 Å, |Δi|>4): 1171; chains: 2; bounding box: 120×94×77 Å

pLDDT: mean 82.12, std 24.0, range [17.98, 98.69]

Secondary structure (DSSP, 8-state):
--S------------------------------PPPPEEE----SPSS-SSPPPPGGG----SS--TT-S---SEEEEEE-S-S---S-GGGSHHHHHHHHHHHHTTTS----SS--BTT-SS---EEEEEESPPPSS--STT-EEEEEETTTEEEEEE-GGGHHHHHHHHTTPPP-S-EEEEE---SEEEEEE--TTT-HHHHHHHHHHHHHHHHHHHHTT--SEEEEEES--S-TTT-S-EEEEETTTTEEEEE-S--HHHHHHIIIIIITSSEEEGGGEEEEEEB----------/------S-TT-----------------------PPPPEEE----SPSS-SSPPPPGGG----SS--TT-S---SEEEEEE-S-S---S-GGGSHHHHHHHHHHHHTTTS----SS--BTT-SS---EEEEEESPPPSS--STT-EEEEEETTTEEEEEE-GGGHHHHHHHHTTPPP-S-EEEEE---SEEEEEE--TTT-HHHHHHHHHHHHHHHHHHHHTT--SEEEEEES--S-GGG-S-EEEEETTTTEEEEE-S--HHHHHHIIIIIITSSEEEGGGEEEEEEB----------